Protein AF-A0A9D5VEH2-F1 (afdb_monomer_lite)

Foldseek 3Di:
DPDPDDDPDDPVVVVVCCVVPNDDPLVVVLVVPVVSVVVVVVCVVVVDDDLCVVPVVCCVVVVFDQEAEDAWDFDFLDDDLLVLLCVVVVCCVVVVPDPVVCVVCVVVSCVVVVCPVVNVVSVCVSVVVQCQQCDCVQCVLCNPPDGTGVLSVVVVCLNRHHQQHKYKYKFFLSCFQPQRNLSVLLQCQQFWAEWEKEFCCVCPPPPQPPVRPTIIIITMTGNHGPFGKYKYAFLAHDPVLVVQQVVAPQDDDQAACADPVRHGDSHHHVQSTDIDGLVLLVLQCLQQHDPPRRSSRGHDFRDRGPLVSVLSVLLSPFPAALLVCVLQKDKDLWAAVCCCDPPPQQKHFDWDFDPDQLFAADADLCAFQLANRAWAADNDNPDPPRIDGDQLVPADQADDWIHRMGGRDDPVVNQVSADARPNPRGGLLQAWKWKWAFFADLQDLFGTGIAIDFHSHHYHSRMMIMGGNDLLQVLQLSLLVSALSQSLSLSRNVDRGDDPVSRRSGHGQDPPDPLSLVSSLLSCQSHSSHPSCFVVQLVSDDPCQLVDAQLDDALLDDRNLSVPDDSGDDNSSHDRAQQVNVSSRLLSHLSSCVSSVHDLSSSVSSCSHRNSVNSQFLVAFKAFSNRHTQDTPDPSNCVGHDDPVVCVVCQPDAFDKDKDWDFDQRDPPGTDTDIDIGTDDMDGDDSSVSSVSSNVSVVVVVVVD

Radius of gyration: 31.09 Å; chains: 1; bounding box: 77×80×92 Å

Sequence (705 aa):
MGSLFPESLAEEEAKKLVNDHGFVDVDKLAREVPRLGLVQSLSERHRFLHWELEFADIFTDRGGFDLVLGNPPWIKVEWNEGGVLGDVEPLFVLRGESASKLALLRQETLEKYGLRGGYLAAFEEADGMQNFLNARQNYPLLKGSQSNLYKCFLPQAWMIGRPDGVSGFLHPEGVYDDPKGGGLREEVFYRLRHHFQFQNEFALFVGTNDHGRMRFGLHCYANNPTTVCFSSISNLYTPTTVSACFDHDGRAPVPGIKDDQNKWNVQGHARRIVQVTEKELALFARLYDEEGTPPLRARLPALHSQELMGVLEKFAAQPRRLGDLEGEYFSTVMWDETNAVKKDHTIRRETRFPDTPAEWILSGPHFYVGTPFNKTPRRVCAANGHYDNLDLTQIPDDYLPRTNYVPDVDPAEYLRRTPKVPWNGEPVTGFYRVVSREMLSQSGERTLVPMITPPGTGHVNTCFGSVFQNYQEMLDFVGFALSIPLDFRVKSTGMGHANKSLLGQLPLLSTVSSFRARIHLRALTINCLTTHYADLWSECWNPSFQQDHWAKDDPRLDNGFFTRLTPKWHRDCALRTDYARRQALVEIDVLAAMALGLTLTELQTIYRVQFPVMRQYEADTWYDAQGRIIFTNSKGLADIGFDRKAWNEIKEMASGSVEQTITDDTLPGGPIQRTITYHAPFDKCDREKDYETVWAEFATRRNRS

Structure (mmCIF, N/CA/C/O backbone):
data_AF-A0A9D5VEH2-F1
#
_entry.id   AF-A0A9D5VEH2-F1
#
loop_
_atom_site.group_PDB
_atom_site.id
_atom_site.type_symbol
_atom_site.label_atom_id
_atom_site.label_alt_id
_atom_site.label_comp_id
_atom_site.label_asym_id
_atom_site.label_entity_id
_atom_site.label_seq_id
_atom_site.pdbx_PDB_ins_code
_atom_site.Cartn_x
_atom_site.Cartn_y
_atom_site.Cartn_z
_atom_site.occupancy
_atom_site.B_iso_or_equiv
_atom_site.auth_seq_id
_atom_site.auth_comp_id
_atom_site.auth_asym_id
_atom_site.auth_atom_id
_atom_site.pdbx_PDB_model_num
ATOM 1 N N . MET A 1 1 ? -3.094 -8.396 50.357 1.00 34.50 1 MET A N 1
ATOM 2 C CA . MET A 1 1 ? -4.165 -8.098 49.387 1.00 34.50 1 MET A CA 1
ATOM 3 C C . MET A 1 1 ? -5.466 -8.203 50.150 1.00 34.50 1 MET A C 1
ATOM 5 O O . MET A 1 1 ? -5.818 -9.306 50.540 1.00 34.50 1 MET A O 1
ATOM 9 N N . GLY A 1 2 ? -6.070 -7.061 50.493 1.00 31.31 2 GLY A N 1
ATOM 10 C CA . GLY A 1 2 ? -7.397 -7.033 51.111 1.00 31.31 2 GLY A CA 1
ATOM 11 C C . GLY A 1 2 ? -8.429 -7.563 50.121 1.00 31.31 2 GLY A C 1
ATOM 12 O O . GLY A 1 2 ? -8.246 -7.391 48.914 1.00 31.31 2 GLY A O 1
ATOM 13 N N . SER A 1 3 ? -9.445 -8.264 50.619 1.00 32.28 3 SER A N 1
ATOM 14 C CA . SER A 1 3 ? -10.513 -8.817 49.792 1.00 32.28 3 SER A CA 1
ATOM 15 C C . SER A 1 3 ? -11.167 -7.695 48.981 1.00 32.28 3 SER A C 1
ATOM 17 O O . SER A 1 3 ? -11.672 -6.716 49.520 1.00 32.28 3 SER A O 1
ATOM 19 N N . LEU A 1 4 ? -11.106 -7.823 47.656 1.00 29.78 4 LEU A N 1
ATOM 20 C CA . LEU A 1 4 ? -11.733 -6.916 46.687 1.00 29.78 4 LEU A CA 1
ATOM 21 C C . LEU A 1 4 ? -13.229 -7.221 46.485 1.00 29.78 4 LEU A C 1
ATOM 23 O O . LEU A 1 4 ? -13.849 -6.649 45.595 1.00 29.78 4 LEU A O 1
ATOM 27 N N . PHE A 1 5 ? -13.804 -8.107 47.303 1.00 39.12 5 PHE A N 1
ATOM 28 C CA . PHE A 1 5 ? -15.197 -8.538 47.222 1.00 39.12 5 PHE A CA 1
ATOM 29 C C . PHE A 1 5 ? -15.880 -8.365 48.589 1.00 39.12 5 PHE A C 1
ATOM 31 O O . PHE A 1 5 ? -15.237 -8.660 49.605 1.00 39.12 5 PHE A O 1
ATOM 38 N N . PRO A 1 6 ? -17.132 -7.869 48.636 1.00 44.19 6 PRO A N 1
ATOM 39 C CA . PRO A 1 6 ? -17.902 -7.775 49.874 1.00 44.19 6 PRO A CA 1
ATOM 40 C C . PRO A 1 6 ? -18.184 -9.170 50.448 1.00 44.19 6 PRO A C 1
ATOM 42 O O . PRO A 1 6 ? -18.356 -10.127 49.696 1.00 44.19 6 PRO A O 1
ATOM 45 N N . GLU A 1 7 ? -18.263 -9.282 51.774 1.00 50.53 7 GLU A N 1
ATOM 46 C CA . GLU A 1 7 ? -18.884 -10.438 52.426 1.00 50.53 7 GLU A CA 1
ATOM 47 C C . GLU A 1 7 ? -20.395 -10.366 52.160 1.00 50.53 7 GLU A C 1
ATOM 49 O O . GLU A 1 7 ? -21.081 -9.482 52.674 1.00 50.53 7 GLU A O 1
ATOM 54 N N . SER A 1 8 ? -20.906 -11.247 51.300 1.00 53.09 8 SER A N 1
ATOM 55 C CA . SER A 1 8 ? -22.335 -11.347 50.997 1.00 53.09 8 SER A CA 1
ATOM 56 C C . SER A 1 8 ? -23.116 -11.788 52.245 1.00 53.09 8 SER A C 1
ATOM 58 O O . SER A 1 8 ? -22.827 -12.857 52.779 1.00 53.09 8 SER A O 1
ATOM 60 N N . LEU A 1 9 ? -24.106 -10.978 52.646 1.00 55.03 9 LEU A N 1
ATOM 61 C CA . LEU A 1 9 ? -25.154 -11.177 53.669 1.00 55.03 9 LEU A CA 1
ATOM 62 C C . LEU A 1 9 ? -24.732 -11.674 55.070 1.00 55.03 9 LEU A C 1
ATOM 64 O O . LEU A 1 9 ? -24.118 -12.720 55.265 1.00 55.03 9 LEU A O 1
ATOM 68 N N . ALA A 1 10 ? -25.170 -10.929 56.091 1.00 59.94 10 ALA A N 1
ATOM 69 C CA . ALA A 1 10 ? -24.951 -11.245 57.497 1.00 59.94 10 ALA A CA 1
ATOM 70 C C . ALA A 1 10 ? -25.533 -12.626 57.856 1.00 59.94 10 ALA A C 1
ATOM 72 O O . ALA A 1 10 ? -26.723 -12.887 57.681 1.00 59.94 10 ALA A O 1
ATOM 73 N N . GLU A 1 11 ? -24.688 -13.489 58.417 1.00 59.41 11 GLU A N 1
ATOM 74 C CA . GLU A 1 11 ? -24.933 -14.889 58.804 1.00 59.41 11 GLU A CA 1
ATOM 75 C C . GLU A 1 11 ? -26.259 -15.142 59.569 1.00 59.41 11 GLU A C 1
ATOM 77 O O . GLU A 1 11 ? -26.773 -16.262 59.593 1.00 59.41 11 GLU A O 1
ATOM 82 N N . GLU A 1 12 ? -26.831 -14.113 60.203 1.00 57.59 12 GLU A N 1
ATOM 83 C CA . GLU A 1 12 ? -28.119 -14.171 60.901 1.00 57.59 12 GLU A CA 1
ATOM 84 C C . GLU A 1 12 ? -29.337 -14.328 59.978 1.00 57.59 12 GLU A C 1
ATOM 86 O O . GLU A 1 12 ? -30.257 -15.071 60.327 1.00 57.59 12 GLU A O 1
ATOM 91 N N . GLU A 1 13 ? -29.373 -13.689 58.806 1.00 59.78 13 GLU A N 1
ATOM 92 C CA . GLU A 1 13 ? -30.527 -13.796 57.896 1.00 59.78 13 GLU A CA 1
ATOM 93 C C . GLU A 1 13 ? -30.606 -15.180 57.247 1.00 59.78 13 GLU A C 1
ATOM 95 O O . GLU A 1 13 ? -31.688 -15.768 57.160 1.00 59.78 13 GLU A O 1
ATOM 100 N N . ALA A 1 14 ? -29.450 -15.757 56.906 1.00 60.16 14 ALA A N 1
ATOM 101 C CA . ALA A 1 14 ? -29.349 -17.136 56.437 1.00 60.16 14 ALA A CA 1
ATOM 102 C C . ALA A 1 14 ? -29.850 -18.133 57.500 1.00 60.16 14 ALA A C 1
ATOM 104 O O . ALA A 1 14 ? -30.618 -19.045 57.188 1.00 60.16 14 ALA A O 1
ATOM 105 N N . LYS A 1 15 ? -29.485 -17.930 58.778 1.00 64.56 15 LYS A N 1
ATOM 106 C CA . LYS A 1 15 ? -29.972 -18.752 59.905 1.00 64.56 15 LYS A CA 1
ATOM 107 C C . LYS A 1 15 ? -31.488 -18.646 60.092 1.00 64.56 15 LYS A C 1
ATOM 109 O O . LYS A 1 15 ? -32.130 -19.638 60.432 1.00 64.56 15 LYS A O 1
ATOM 114 N N . LYS A 1 16 ? -32.068 -17.469 59.854 1.00 66.56 16 LYS A N 1
ATOM 115 C CA . LYS A 1 16 ? -33.512 -17.231 59.969 1.00 66.56 16 LYS A CA 1
ATOM 116 C C . LYS A 1 16 ? -34.303 -17.956 58.873 1.00 66.56 16 LYS A C 1
ATOM 118 O O . LYS A 1 16 ? -35.234 -18.688 59.185 1.00 66.56 16 LYS A O 1
ATOM 123 N N . LEU A 1 17 ? -33.854 -17.854 57.620 1.00 62.84 17 LEU A N 1
ATOM 124 C CA . LEU A 1 17 ? -34.421 -18.579 56.473 1.00 62.84 17 LEU A CA 1
ATOM 125 C C . LEU A 1 17 ? -34.408 -20.102 56.671 1.00 62.84 17 LEU A C 1
ATOM 127 O O . LEU A 1 17 ? -35.405 -20.771 56.403 1.00 62.84 17 LEU A O 1
ATOM 131 N N . VAL A 1 18 ? -33.299 -20.645 57.182 1.00 68.56 18 VAL A N 1
ATOM 132 C CA . VAL A 1 18 ? -33.158 -22.079 57.482 1.00 68.56 18 VAL A CA 1
ATOM 133 C C . VAL A 1 18 ? -34.133 -22.530 58.571 1.00 68.56 18 VAL A C 1
ATOM 135 O O . VAL A 1 18 ? -34.738 -23.595 58.444 1.00 68.56 18 VAL A O 1
ATOM 138 N N . ASN A 1 19 ? -34.307 -21.733 59.628 1.00 70.00 19 ASN A N 1
ATOM 139 C CA . ASN A 1 19 ? -35.229 -22.059 60.717 1.00 70.00 19 ASN A CA 1
ATOM 140 C C . ASN A 1 19 ? -36.701 -21.995 60.286 1.00 70.00 19 ASN A C 1
ATOM 142 O O . ASN A 1 19 ? -37.490 -22.837 60.711 1.00 70.00 19 ASN A O 1
ATOM 146 N N . ASP A 1 20 ? -37.061 -21.032 59.437 1.00 70.38 20 ASP A N 1
ATOM 147 C CA . ASP A 1 20 ? -38.449 -20.807 59.024 1.00 70.38 20 ASP A CA 1
ATOM 148 C C . ASP A 1 20 ? -38.896 -21.751 57.888 1.00 70.38 20 ASP A C 1
ATOM 150 O O . ASP A 1 20 ? -40.084 -22.072 57.784 1.00 70.38 20 ASP A O 1
ATOM 154 N N . HIS A 1 21 ? -37.968 -22.235 57.050 1.00 68.31 21 HIS A N 1
ATOM 155 C CA . HIS A 1 21 ? -38.296 -22.993 55.830 1.00 68.31 21 HIS A CA 1
ATOM 156 C C . HIS A 1 21 ? -37.598 -24.360 55.676 1.00 68.31 21 HIS A C 1
ATOM 158 O O . HIS A 1 21 ? -37.990 -25.138 54.803 1.00 68.31 21 HIS A O 1
ATOM 164 N N . GLY A 1 22 ? -36.628 -24.703 56.531 1.00 70.44 22 GLY A N 1
ATOM 165 C CA . GLY A 1 22 ? -35.884 -25.970 56.482 1.00 70.44 22 GLY A CA 1
ATOM 166 C C . GLY A 1 22 ? -34.836 -26.059 55.359 1.00 70.44 22 GLY A C 1
ATOM 167 O O . GLY A 1 22 ? -34.652 -25.130 54.577 1.00 70.44 22 GLY A O 1
ATOM 168 N N . PHE A 1 23 ? -34.132 -27.198 55.275 1.00 66.25 23 PHE A N 1
ATOM 169 C CA . PHE A 1 23 ? -33.183 -27.500 54.191 1.00 66.25 23 PHE A CA 1
ATOM 170 C C . PHE A 1 23 ? -33.832 -28.361 53.104 1.00 66.25 23 PHE A C 1
ATOM 172 O O . PHE A 1 23 ? -34.452 -29.386 53.392 1.00 66.25 23 PHE A O 1
ATOM 179 N N . VAL A 1 24 ? -33.618 -27.987 51.843 1.00 69.94 24 VAL A N 1
ATOM 180 C CA . VAL A 1 24 ? -33.907 -28.847 50.692 1.00 69.94 24 VAL A CA 1
ATOM 181 C C . VAL A 1 24 ? -32.687 -29.736 50.432 1.00 69.94 24 VAL A C 1
ATOM 183 O O . VAL A 1 24 ? -31.601 -29.229 50.165 1.00 69.94 24 VAL A O 1
ATOM 186 N N . ASP A 1 25 ? -32.860 -31.059 50.495 1.00 78.44 25 ASP A N 1
ATOM 187 C CA . ASP A 1 25 ? -31.822 -32.032 50.119 1.00 78.44 25 ASP A CA 1
ATOM 188 C C . ASP A 1 25 ? -31.774 -32.166 48.588 1.00 78.44 25 ASP A C 1
ATOM 190 O O . ASP A 1 25 ? -32.500 -32.957 47.972 1.00 78.44 25 ASP A O 1
ATOM 194 N N . VAL A 1 26 ? -30.948 -31.319 47.972 1.00 79.69 26 VAL A N 1
ATOM 195 C CA . VAL A 1 26 ? -30.791 -31.226 46.514 1.00 79.69 26 VAL A CA 1
ATOM 196 C C . VAL A 1 26 ? -30.224 -32.524 45.930 1.00 79.69 26 VAL A C 1
ATOM 198 O O . VAL A 1 26 ? -30.679 -32.957 44.873 1.00 79.69 26 VAL A O 1
ATOM 201 N N . ASP A 1 27 ? -29.315 -33.202 46.638 1.00 80.19 27 ASP A N 1
ATOM 202 C CA . ASP A 1 27 ? -28.690 -34.451 46.183 1.00 80.19 27 ASP A CA 1
ATOM 203 C C . ASP A 1 27 ? -29.675 -35.623 46.182 1.00 80.19 27 ASP A C 1
ATOM 205 O O . ASP A 1 27 ? -29.643 -36.504 45.315 1.00 80.19 27 ASP A O 1
ATOM 209 N N . LYS A 1 28 ? -30.581 -35.672 47.162 1.00 82.19 28 LYS A N 1
ATOM 210 C CA . LYS A 1 28 ? -31.691 -36.626 47.146 1.00 82.19 28 LYS A CA 1
ATOM 211 C C . LYS A 1 28 ? -32.646 -36.336 45.988 1.00 82.19 28 LYS A C 1
ATOM 213 O O . LYS A 1 28 ? -32.978 -37.257 45.244 1.00 82.19 28 LYS A O 1
ATOM 218 N N . LEU A 1 29 ? -33.032 -35.076 45.785 1.00 81.88 29 LEU A N 1
ATOM 219 C CA . LEU A 1 29 ? -33.907 -34.671 44.678 1.00 81.88 29 LEU A CA 1
ATOM 220 C C . LEU A 1 29 ? -33.303 -34.976 43.302 1.00 81.88 29 LEU A C 1
ATOM 222 O O . LEU A 1 29 ? -34.013 -35.448 42.417 1.00 81.88 29 LEU A O 1
ATOM 226 N N . ALA A 1 30 ? -32.001 -34.761 43.122 1.00 85.94 30 ALA A N 1
ATOM 227 C CA . ALA A 1 30 ? -31.304 -35.072 41.879 1.00 85.94 30 ALA A CA 1
ATOM 228 C C . ALA A 1 30 ? -31.247 -36.582 41.588 1.00 85.94 30 ALA A C 1
ATOM 230 O O . ALA A 1 30 ? -31.365 -36.986 40.430 1.00 85.94 30 ALA A O 1
ATOM 231 N N . ARG A 1 31 ? -31.137 -37.424 42.629 1.00 85.62 31 ARG A N 1
ATOM 232 C CA . ARG A 1 31 ? -31.204 -38.892 42.504 1.00 85.62 31 ARG A CA 1
ATOM 233 C C . ARG A 1 31 ? -32.612 -39.401 42.200 1.00 85.62 31 ARG A C 1
ATOM 235 O O . ARG A 1 31 ? -32.761 -40.346 41.431 1.00 85.62 31 ARG A O 1
ATOM 242 N N . GLU A 1 32 ? -33.631 -38.805 42.813 1.00 88.06 32 GLU A N 1
ATOM 243 C CA . GLU A 1 32 ? -35.024 -39.258 42.697 1.00 88.06 32 GLU A CA 1
ATOM 244 C C . GLU A 1 32 ? -35.734 -38.708 41.449 1.00 88.06 32 GLU A C 1
ATOM 246 O O . GLU A 1 32 ? -36.648 -39.348 40.929 1.00 88.06 32 GLU A O 1
ATOM 251 N N . VAL A 1 33 ? -35.304 -37.553 40.928 1.00 91.12 33 VAL A N 1
ATOM 252 C CA . VAL A 1 33 ? -35.877 -36.917 39.735 1.00 91.12 33 VAL A CA 1
ATOM 253 C C . VAL A 1 33 ? -34.850 -36.940 38.596 1.00 91.12 33 VAL A C 1
ATOM 255 O O . VAL A 1 33 ? -33.957 -36.091 38.566 1.00 91.12 33 VAL A O 1
ATOM 258 N N . PRO A 1 34 ? -34.999 -37.824 37.586 1.00 89.31 34 PRO A N 1
ATOM 259 C CA . PRO A 1 34 ? -34.010 -37.989 36.512 1.00 89.31 34 PRO A CA 1
ATOM 260 C C . PRO A 1 34 ? -33.650 -36.694 35.776 1.00 89.31 34 PRO A C 1
ATOM 262 O O . PRO A 1 34 ? -32.509 -36.493 35.369 1.00 89.31 34 PRO A O 1
ATOM 265 N N . ARG A 1 35 ? -34.618 -35.780 35.627 1.00 90.88 35 ARG A N 1
ATOM 266 C CA . ARG A 1 35 ? -34.390 -34.469 35.009 1.00 90.88 35 ARG A CA 1
ATOM 267 C C . ARG A 1 35 ? -33.472 -33.580 35.853 1.00 90.88 35 ARG A C 1
ATOM 269 O O . ARG A 1 35 ? -32.663 -32.868 35.271 1.00 90.88 35 ARG A O 1
ATOM 276 N N . LEU A 1 36 ? -33.584 -33.612 37.183 1.00 87.44 36 LEU A N 1
ATOM 277 C CA . LEU A 1 36 ? -32.709 -32.843 38.074 1.00 87.44 36 LEU A CA 1
ATOM 278 C C . LEU A 1 36 ? -31.298 -33.430 38.093 1.00 87.44 36 LEU A C 1
ATOM 280 O O . LEU A 1 36 ? -30.346 -32.666 37.987 1.00 87.44 36 LEU A O 1
ATOM 284 N N . GLY A 1 37 ? -31.161 -34.760 38.108 1.00 89.50 37 GLY A N 1
ATOM 285 C CA . GLY A 1 37 ? -29.861 -35.415 37.933 1.00 89.50 37 GLY A CA 1
ATOM 286 C C . GLY A 1 37 ? -29.189 -35.051 36.602 1.00 89.50 37 GLY A C 1
ATOM 287 O O . GLY A 1 37 ? -28.003 -34.727 36.571 1.00 89.50 37 GLY A O 1
ATOM 288 N N . LEU A 1 38 ? -29.953 -35.003 35.502 1.00 91.25 38 LEU A N 1
ATOM 289 C CA . LEU A 1 38 ? -29.442 -34.524 34.213 1.00 91.25 38 LEU A CA 1
ATOM 290 C C . LEU A 1 38 ? -29.005 -33.052 34.285 1.00 91.25 38 LEU A C 1
ATOM 292 O O . LEU A 1 38 ? -27.904 -32.731 33.846 1.00 91.25 38 LEU A O 1
ATOM 296 N N . VAL A 1 39 ? -29.832 -32.167 34.853 1.00 88.81 39 VAL A N 1
ATOM 297 C CA . VAL A 1 39 ? -29.488 -30.744 35.030 1.00 88.81 39 VAL A CA 1
ATOM 298 C C . VAL A 1 39 ? -28.219 -30.585 35.868 1.00 88.81 39 VAL A C 1
ATOM 300 O O . VAL A 1 39 ? -27.352 -29.818 35.467 1.00 88.81 39 VAL A O 1
ATOM 303 N N . GLN A 1 40 ? -28.061 -31.334 36.963 1.00 86.88 40 GLN A N 1
ATOM 304 C CA . GLN A 1 40 ? -26.846 -31.316 37.783 1.00 86.88 40 GLN A CA 1
ATOM 305 C C . GLN A 1 40 ? -25.619 -31.720 36.958 1.00 86.88 40 GLN A C 1
ATOM 307 O O . GLN A 1 40 ? -24.647 -30.970 36.911 1.00 86.88 40 GLN A O 1
ATOM 312 N N . SER A 1 41 ? -25.697 -32.830 36.214 1.00 90.00 41 SER A N 1
ATOM 313 C CA . SER A 1 41 ? -24.586 -33.289 35.367 1.00 90.00 41 SER A CA 1
ATOM 314 C C . SER A 1 41 ? -24.199 -32.278 34.277 1.00 90.00 41 SER A C 1
ATOM 316 O O . SER A 1 41 ? -23.017 -32.069 34.003 1.00 90.00 41 SER A O 1
ATOM 318 N N . LEU A 1 42 ? -25.185 -31.607 33.668 1.00 89.44 42 LEU A N 1
ATOM 319 C CA . LEU A 1 42 ? -24.949 -30.574 32.660 1.00 89.44 42 LEU A CA 1
ATOM 320 C C . LEU A 1 42 ? -24.367 -29.303 33.287 1.00 89.44 42 LEU A C 1
ATOM 322 O O . LEU A 1 42 ? -23.459 -28.712 32.707 1.00 89.44 42 LEU A O 1
ATOM 326 N N . SER A 1 43 ? -24.843 -28.903 34.467 1.00 86.69 43 SER A N 1
ATOM 327 C CA . SER A 1 43 ? -24.310 -27.760 35.214 1.00 86.69 43 SER A CA 1
ATOM 328 C C . SER A 1 43 ? -22.864 -27.983 35.647 1.00 86.69 43 SER A C 1
ATOM 330 O O . SER A 1 43 ? -22.050 -27.076 35.509 1.00 86.69 43 SER A O 1
ATOM 332 N N . GLU A 1 44 ? -22.503 -29.188 36.093 1.00 87.69 44 GLU A N 1
ATOM 333 C CA . GLU A 1 44 ? -21.118 -29.538 36.437 1.00 87.69 44 GLU A CA 1
ATOM 334 C C . GLU A 1 44 ? -20.202 -29.552 35.207 1.00 87.69 44 GLU A C 1
ATOM 336 O O . GLU A 1 44 ? -19.063 -29.074 35.272 1.00 87.69 44 GLU A O 1
ATOM 341 N N . ARG A 1 45 ? -20.706 -30.057 34.071 1.00 85.56 45 ARG A N 1
ATOM 342 C CA . ARG A 1 45 ? -19.964 -30.109 32.805 1.00 85.56 45 ARG A CA 1
ATOM 343 C C . ARG A 1 45 ? -19.739 -28.724 32.199 1.00 85.56 45 ARG A C 1
ATOM 345 O O . ARG A 1 45 ? -18.616 -28.411 31.818 1.00 85.56 45 ARG A O 1
ATOM 352 N N . HIS A 1 46 ? -20.795 -27.922 32.067 1.00 84.06 46 HIS A N 1
ATOM 353 C CA . HIS A 1 46 ? -20.764 -26.653 31.328 1.00 84.06 46 HIS A CA 1
ATOM 354 C C . HIS A 1 46 ? -20.541 -25.424 32.211 1.00 84.06 46 HIS A C 1
ATOM 356 O O . HIS A 1 46 ? -20.178 -24.374 31.686 1.00 84.06 46 HIS A O 1
ATOM 362 N N . ARG A 1 47 ? -20.725 -25.548 33.532 1.00 86.38 47 ARG A N 1
ATOM 363 C CA . ARG A 1 47 ? -20.485 -24.491 34.529 1.00 86.38 47 ARG A CA 1
ATOM 364 C C . ARG A 1 47 ? -21.183 -23.176 34.178 1.00 86.38 47 ARG A C 1
ATOM 366 O O . ARG A 1 47 ? -20.547 -22.129 34.076 1.00 86.38 47 ARG A O 1
ATOM 373 N N . PHE A 1 48 ? -22.498 -23.243 33.966 1.00 84.56 48 PHE A N 1
ATOM 374 C CA . PHE A 1 48 ? -23.314 -22.065 33.673 1.00 84.56 48 PHE A CA 1
ATOM 375 C C . PHE A 1 48 ? -23.186 -21.025 34.796 1.00 84.56 48 PHE A C 1
ATOM 377 O O . PHE A 1 48 ? -23.388 -21.354 35.962 1.00 84.56 48 PHE A O 1
ATOM 384 N N . LEU A 1 49 ? -22.894 -19.773 34.440 1.00 85.81 49 LEU A N 1
ATOM 385 C CA . LEU A 1 49 ? -22.767 -18.664 35.385 1.00 85.81 49 LEU A CA 1
ATOM 386 C C . LEU A 1 49 ? -23.925 -17.681 35.191 1.00 85.81 49 LEU A C 1
ATOM 388 O O . LEU A 1 49 ? -24.079 -17.110 34.112 1.00 85.81 49 LEU A O 1
ATOM 392 N N . HIS A 1 50 ? -24.712 -17.465 36.245 1.00 88.12 50 HIS A N 1
ATOM 393 C CA . HIS A 1 50 ? -25.800 -16.487 36.268 1.00 88.12 50 HIS A CA 1
ATOM 394 C C . HIS A 1 50 ? -25.427 -15.346 37.212 1.00 88.12 50 HIS A C 1
ATOM 396 O O . HIS A 1 50 ? -25.534 -15.482 38.427 1.00 88.12 50 HIS A O 1
ATOM 402 N N . TRP A 1 51 ? -24.987 -14.222 36.645 1.00 91.12 51 TRP A N 1
ATOM 403 C CA . TRP A 1 51 ? -24.447 -13.091 37.405 1.00 91.12 51 TRP A CA 1
ATOM 404 C C . TRP A 1 51 ? -25.400 -12.549 38.473 1.00 91.12 51 TRP A C 1
ATOM 406 O O . TRP A 1 51 ? -24.979 -12.340 39.604 1.00 91.12 51 TRP A O 1
ATOM 416 N N . GLU A 1 52 ? -26.678 -12.372 38.138 1.00 89.00 52 GLU A N 1
ATOM 417 C CA . GLU A 1 52 ? -27.685 -11.843 39.067 1.00 89.00 52 GLU A CA 1
ATOM 418 C C . GLU A 1 52 ? -28.020 -12.810 40.211 1.00 89.00 52 GLU A C 1
ATOM 420 O O . GLU A 1 52 ? -28.472 -12.368 41.259 1.00 89.00 52 GLU A O 1
ATOM 425 N N . LEU A 1 53 ? -27.807 -14.120 40.028 1.00 89.94 53 LEU A N 1
ATOM 426 C CA . LEU A 1 53 ? -28.026 -15.111 41.088 1.00 89.94 53 LEU A CA 1
ATOM 427 C C . LEU A 1 53 ? -26.802 -15.240 41.994 1.00 89.94 53 LEU A C 1
ATOM 429 O O . LEU A 1 53 ? -26.954 -15.334 43.207 1.00 89.94 53 LEU A O 1
ATOM 433 N N . GLU A 1 54 ? -25.605 -15.229 41.408 1.00 89.62 54 GLU A N 1
ATOM 434 C CA . GLU A 1 54 ? -24.346 -15.332 42.151 1.00 89.62 54 GLU A CA 1
ATOM 435 C C . GLU A 1 54 ? -24.071 -14.070 42.986 1.00 89.62 54 GLU A C 1
ATOM 437 O O . GLU A 1 54 ? -23.546 -14.158 44.090 1.00 89.62 54 GLU A O 1
ATOM 442 N N . PHE A 1 55 ? -24.457 -12.895 42.473 1.00 92.06 55 PHE A N 1
ATOM 443 C CA . PHE A 1 55 ? -24.191 -11.587 43.084 1.00 92.06 55 PHE A CA 1
ATOM 444 C C . PHE A 1 55 ? -25.479 -10.793 43.338 1.00 92.06 55 PHE A C 1
ATOM 446 O O . PHE A 1 55 ? -25.559 -9.597 43.046 1.00 92.06 55 PHE A O 1
ATOM 453 N N . ALA A 1 56 ? -26.520 -11.466 43.831 1.00 90.81 56 ALA A N 1
ATOM 454 C CA . ALA A 1 56 ? -27.857 -10.888 43.978 1.00 90.81 56 ALA A CA 1
ATOM 455 C C . ALA A 1 56 ? -27.885 -9.584 44.798 1.00 90.81 56 ALA A C 1
ATOM 457 O O . ALA A 1 56 ? -28.634 -8.664 44.465 1.00 90.81 56 ALA A O 1
ATOM 458 N N . ASP A 1 57 ? -27.044 -9.478 45.827 1.00 88.25 57 ASP A N 1
ATOM 459 C CA . ASP A 1 57 ? -26.859 -8.282 46.652 1.00 88.25 57 ASP A CA 1
ATOM 460 C C . ASP A 1 57 ? -26.280 -7.108 45.846 1.00 88.25 57 ASP A C 1
ATOM 462 O O . ASP A 1 57 ? -26.813 -6.003 45.888 1.00 88.25 57 ASP A O 1
ATOM 466 N N . ILE A 1 58 ? -25.254 -7.345 45.024 1.00 91.88 58 ILE A N 1
ATOM 467 C CA . ILE A 1 58 ? -24.650 -6.314 44.164 1.00 91.88 58 ILE A CA 1
ATOM 468 C C . ILE A 1 58 ? -25.671 -5.774 43.157 1.00 91.88 58 ILE A C 1
ATOM 470 O O . ILE A 1 58 ? -25.768 -4.560 42.954 1.00 91.88 58 ILE A O 1
ATOM 474 N N . PHE A 1 59 ? -26.445 -6.654 42.523 1.00 92.06 59 PHE A N 1
ATOM 475 C CA . PHE A 1 59 ? -27.459 -6.232 41.555 1.00 92.06 59 PHE A CA 1
ATOM 476 C C . PHE A 1 59 ? -28.629 -5.507 42.226 1.00 92.06 59 PHE A C 1
ATOM 478 O O . PHE A 1 59 ? -29.092 -4.499 41.695 1.00 92.06 59 PHE A O 1
ATOM 485 N N . THR A 1 60 ? -29.061 -5.959 43.405 1.00 90.75 60 THR A N 1
ATOM 486 C CA . THR A 1 60 ? -30.166 -5.334 44.147 1.00 90.75 60 THR A CA 1
ATOM 487 C C . THR A 1 60 ? -29.771 -3.971 44.718 1.00 90.75 60 THR A C 1
ATOM 489 O O . THR A 1 60 ? -30.488 -2.991 44.517 1.00 90.75 60 THR A O 1
ATOM 492 N N . ASP A 1 61 ? -28.615 -3.881 45.380 1.00 91.25 61 ASP A N 1
ATOM 493 C CA . ASP A 1 61 ? -28.223 -2.693 46.146 1.00 91.25 61 ASP A CA 1
ATOM 494 C C . ASP A 1 61 ? -27.468 -1.657 45.306 1.00 91.25 61 ASP A C 1
ATOM 496 O O . ASP A 1 61 ? -27.534 -0.457 45.583 1.00 91.25 61 ASP A O 1
ATOM 500 N N . ARG A 1 62 ? -26.715 -2.101 44.289 1.00 89.81 62 ARG A N 1
ATOM 501 C CA . ARG A 1 62 ? -25.850 -1.230 43.467 1.00 89.81 62 ARG A CA 1
ATOM 502 C C . ARG A 1 62 ? -26.235 -1.176 41.993 1.00 89.81 62 ARG A C 1
ATOM 504 O O . ARG A 1 62 ? -25.672 -0.364 41.260 1.00 89.81 62 ARG A O 1
ATOM 511 N N . GLY A 1 63 ? -27.182 -2.004 41.552 1.00 90.50 63 GLY A N 1
ATOM 512 C CA . GLY A 1 63 ? -27.604 -2.068 40.151 1.00 90.50 63 GLY A CA 1
ATOM 513 C C . GLY A 1 63 ? -26.561 -2.682 39.212 1.00 90.50 63 GLY A C 1
ATOM 514 O O . GLY A 1 63 ? -26.649 -2.462 38.006 1.00 90.50 63 GLY A O 1
ATOM 515 N N . GLY A 1 64 ? -25.566 -3.399 39.749 1.00 94.88 64 GLY A N 1
ATOM 516 C CA . GLY A 1 64 ? -24.485 -4.037 38.992 1.00 94.88 64 GLY A CA 1
ATOM 517 C C . GLY A 1 64 ? -23.080 -3.631 39.451 1.00 94.88 64 GLY A C 1
ATOM 518 O O . GLY A 1 64 ? -22.894 -2.921 40.440 1.00 94.88 64 GLY A O 1
ATOM 519 N N . PHE A 1 65 ? -22.065 -4.095 38.723 1.00 95.75 65 PHE A N 1
ATOM 520 C CA . PHE A 1 65 ? -20.656 -3.872 39.062 1.00 95.75 65 PHE A CA 1
ATOM 521 C C . PHE A 1 65 ? -20.180 -2.453 38.725 1.00 95.75 65 PHE A C 1
ATOM 523 O O . PHE A 1 65 ? -20.433 -1.952 37.628 1.00 95.75 65 PHE A O 1
ATOM 530 N N . ASP A 1 66 ? -19.413 -1.840 39.636 1.00 95.12 66 ASP A N 1
ATOM 531 C CA . ASP A 1 66 ? -18.755 -0.541 39.423 1.00 95.12 66 ASP A CA 1
ATOM 532 C C . ASP A 1 66 ? -17.638 -0.623 38.357 1.00 95.12 66 ASP A C 1
ATOM 534 O O . ASP A 1 66 ? -17.442 0.305 37.568 1.00 95.12 66 ASP A O 1
ATOM 538 N N . LEU A 1 67 ? -16.902 -1.742 38.324 1.00 95.81 67 LEU A N 1
ATOM 539 C CA . LEU A 1 67 ? -15.742 -1.950 37.459 1.00 95.81 67 LEU A CA 1
ATOM 540 C C . LEU A 1 67 ? -15.667 -3.398 36.956 1.00 95.81 67 LEU A C 1
ATOM 542 O O . LEU A 1 67 ? -15.632 -4.331 37.754 1.00 95.81 67 LEU A O 1
ATOM 546 N N . VAL A 1 68 ? -15.550 -3.578 35.638 1.00 95.94 68 VAL A N 1
ATOM 547 C CA . VAL A 1 68 ? -15.314 -4.885 35.001 1.00 95.94 68 VAL A CA 1
ATOM 548 C C . VAL A 1 68 ? -14.001 -4.840 34.225 1.00 95.94 68 VAL A C 1
ATOM 550 O O . VAL A 1 68 ? -13.883 -4.107 33.249 1.00 95.94 68 VAL A O 1
ATOM 553 N N . LEU A 1 69 ? -13.002 -5.622 34.630 1.00 96.75 69 LEU A N 1
ATOM 554 C CA . LEU A 1 69 ? -11.707 -5.696 33.945 1.00 96.75 69 LEU A CA 1
ATOM 555 C C . LEU A 1 69 ? -11.463 -7.099 33.399 1.00 96.75 69 LEU A C 1
ATOM 557 O O . LEU A 1 69 ? -11.784 -8.084 34.061 1.00 96.75 69 LEU A O 1
ATOM 561 N N . GLY A 1 70 ? -10.832 -7.213 32.231 1.00 94.31 70 GLY A N 1
ATOM 562 C CA . GLY A 1 70 ? -10.435 -8.528 31.737 1.00 94.31 70 GLY A CA 1
ATOM 563 C C . GLY A 1 70 ? -9.567 -8.539 30.485 1.00 94.31 70 GLY A C 1
ATOM 564 O O . GLY A 1 70 ? -9.428 -7.552 29.767 1.00 94.31 70 GLY A O 1
ATOM 565 N N . ASN A 1 71 ? -9.024 -9.720 30.201 1.00 92.25 71 ASN A N 1
ATOM 566 C CA . ASN A 1 71 ? -8.452 -10.093 28.910 1.00 92.25 71 ASN A CA 1
ATOM 567 C C . ASN A 1 71 ? -9.324 -11.217 28.326 1.00 92.25 71 ASN A C 1
ATOM 569 O O . ASN A 1 71 ? -9.053 -12.389 28.601 1.00 92.25 71 ASN A O 1
ATOM 573 N N . PRO A 1 72 ? -10.427 -10.887 27.628 1.00 92.06 72 PRO A N 1
ATOM 574 C CA . PRO A 1 72 ? -11.315 -11.895 27.067 1.00 92.06 72 PRO A CA 1
ATOM 575 C C . PRO A 1 72 ? -10.569 -12.830 26.103 1.00 92.06 72 PRO A C 1
ATOM 577 O O . PRO A 1 72 ? -9.628 -12.393 25.444 1.00 92.06 72 PRO A O 1
ATOM 580 N N . PRO A 1 73 ? -10.986 -14.097 25.954 1.00 88.88 73 PRO A N 1
ATOM 581 C CA . PRO A 1 73 ? -10.291 -15.061 25.105 1.00 88.88 73 PRO A CA 1
ATOM 582 C C . PRO A 1 73 ? -10.293 -14.658 23.621 1.00 88.88 73 PRO A C 1
ATOM 584 O O . PRO A 1 73 ? -11.328 -14.328 23.034 1.00 88.88 73 PRO A O 1
ATOM 587 N N . TRP A 1 74 ? -9.121 -14.748 22.985 1.00 86.94 74 TRP A N 1
ATOM 588 C CA . TRP A 1 74 ? -8.890 -14.412 21.570 1.00 86.94 74 TRP A CA 1
ATOM 589 C C . TRP A 1 74 ? -9.127 -15.615 20.651 1.00 86.94 74 TRP A C 1
ATOM 591 O O . TRP A 1 74 ? -8.330 -15.909 19.765 1.00 86.94 74 TRP A O 1
ATOM 601 N N . ILE A 1 75 ? -10.206 -16.352 20.910 1.00 83.81 75 ILE A N 1
ATOM 602 C CA . ILE A 1 75 ? -10.497 -17.620 20.243 1.00 83.81 75 ILE A CA 1
ATOM 603 C C . ILE A 1 75 ? -11.690 -17.436 19.320 1.00 83.81 75 ILE A C 1
ATOM 605 O O . ILE A 1 75 ? -12.735 -16.913 19.727 1.00 83.81 75 ILE A O 1
ATOM 609 N N . LYS A 1 76 ? -11.521 -17.905 18.085 1.00 83.38 76 LYS A N 1
ATOM 610 C CA . LYS A 1 76 ? -12.612 -18.087 17.145 1.00 83.38 76 LYS A CA 1
ATOM 611 C C . LYS A 1 76 ? -13.228 -19.472 17.358 1.00 83.38 76 LYS A C 1
ATOM 613 O O . LYS A 1 76 ? -12.535 -20.472 17.220 1.00 83.38 76 LYS A O 1
ATOM 618 N N . VAL A 1 77 ? -14.508 -19.533 17.712 1.00 84.06 77 VAL A N 1
ATOM 619 C CA . VAL A 1 77 ? -15.259 -20.785 17.845 1.00 84.06 77 VAL A CA 1
ATOM 620 C C . VAL A 1 77 ? -15.660 -21.265 16.454 1.00 84.06 77 VAL A C 1
ATOM 622 O O . VAL A 1 77 ? -16.572 -20.720 15.822 1.00 84.06 77 VAL A O 1
ATOM 625 N N . GLU A 1 78 ? -14.954 -22.281 15.974 1.00 83.94 78 GLU A N 1
ATOM 626 C CA . GLU A 1 78 ? -15.247 -22.973 14.725 1.00 83.94 78 GLU A CA 1
ATOM 627 C C . GLU A 1 78 ? -14.832 -24.443 14.799 1.00 83.94 78 GLU A C 1
ATOM 629 O O . GLU A 1 78 ? -13.972 -24.830 15.592 1.00 83.94 78 GLU A O 1
ATOM 634 N N . TRP A 1 79 ? -15.457 -25.267 13.960 1.00 87.00 79 TRP A N 1
ATOM 635 C CA . TRP A 1 79 ? -15.087 -26.667 13.825 1.00 87.00 79 TRP A CA 1
ATOM 636 C C . TRP A 1 79 ? -13.691 -26.800 13.204 1.00 87.00 79 TRP A C 1
ATOM 638 O O . TRP A 1 79 ? -13.471 -26.393 12.062 1.00 87.00 79 TRP A O 1
ATOM 648 N N . ASN A 1 80 ? -12.760 -27.405 13.946 1.00 84.56 80 ASN A N 1
ATOM 649 C CA . ASN A 1 80 ? -11.404 -27.688 13.486 1.00 84.56 80 ASN A CA 1
ATOM 650 C C . ASN A 1 80 ? -11.141 -29.199 13.460 1.00 84.56 80 ASN A C 1
ATOM 652 O O . ASN A 1 80 ? -10.566 -29.773 14.386 1.00 84.56 80 ASN A O 1
ATOM 656 N N . GLU A 1 81 ? -11.527 -29.830 12.354 1.00 86.44 81 GLU A N 1
ATOM 657 C CA . GLU A 1 81 ? -11.285 -31.255 12.109 1.00 86.44 81 GLU A CA 1
ATOM 658 C C . GLU A 1 81 ? -9.803 -31.644 12.232 1.00 86.44 81 GLU A C 1
ATOM 660 O O . GLU A 1 81 ? -9.482 -32.692 12.793 1.00 86.44 81 GLU A O 1
ATOM 665 N N . GLY A 1 82 ? -8.895 -30.805 11.721 1.00 84.06 82 GLY A N 1
ATOM 666 C CA . GLY A 1 82 ? -7.460 -31.083 11.744 1.00 84.06 82 GLY A CA 1
ATOM 667 C C . GLY A 1 82 ? -6.890 -31.153 13.160 1.00 84.06 82 GLY A C 1
ATOM 668 O O . GLY A 1 82 ? -5.991 -31.951 13.399 1.00 84.06 82 GLY A O 1
ATOM 669 N N . GLY A 1 83 ? -7.438 -30.376 14.100 1.00 83.75 83 GLY A N 1
ATOM 670 C CA . GLY A 1 83 ? -7.069 -30.446 15.517 1.00 83.75 83 GLY A CA 1
ATOM 671 C C . GLY A 1 83 ? -7.459 -31.784 16.144 1.00 83.75 83 GLY A C 1
ATOM 672 O O . GLY A 1 83 ? -6.609 -32.472 16.696 1.00 83.75 83 GLY A O 1
ATOM 673 N N . VAL A 1 84 ? -8.714 -32.204 15.960 1.00 86.56 84 VAL A N 1
ATOM 674 C CA . VAL A 1 84 ? -9.237 -33.457 16.535 1.00 86.56 84 VAL A CA 1
ATOM 675 C C . VAL A 1 84 ? -8.514 -34.686 15.981 1.00 86.56 84 VAL A C 1
ATOM 677 O O . VAL A 1 84 ? -8.165 -35.598 16.726 1.00 86.56 84 VAL A O 1
ATOM 680 N N . LEU A 1 85 ? -8.274 -34.731 14.667 1.00 88.25 85 LEU A N 1
ATOM 681 C CA . LEU A 1 85 ? -7.513 -35.829 14.061 1.00 88.25 85 LEU A CA 1
ATOM 682 C C . LEU A 1 85 ? -6.014 -35.735 14.393 1.00 88.25 85 LEU A C 1
ATOM 684 O O . LEU A 1 85 ? -5.341 -36.758 14.501 1.00 88.25 85 LEU A O 1
ATOM 688 N N . GLY A 1 86 ? -5.497 -34.520 14.571 1.00 87.62 86 GLY A N 1
ATOM 689 C CA . GLY A 1 86 ? -4.106 -34.245 14.915 1.00 87.62 86 GLY A CA 1
ATOM 690 C C . GLY A 1 86 ? -3.690 -34.745 16.297 1.00 87.62 86 GLY A C 1
ATOM 691 O O . GLY A 1 86 ? -2.531 -35.115 16.467 1.00 87.62 86 GLY A O 1
ATOM 692 N N . ASP A 1 87 ? -4.626 -34.826 17.247 1.00 87.12 87 ASP A N 1
ATOM 693 C CA . ASP A 1 87 ? -4.370 -35.360 18.593 1.00 87.12 87 ASP A CA 1
ATOM 694 C C . ASP A 1 87 ? -3.912 -36.827 18.569 1.00 87.12 87 ASP A C 1
ATOM 696 O O . ASP A 1 87 ? -3.135 -37.252 19.425 1.00 87.12 87 ASP A O 1
ATOM 700 N N . VAL A 1 88 ? -4.358 -37.601 17.571 1.00 88.00 88 VAL A N 1
ATOM 701 C CA . VAL A 1 88 ? -3.935 -39.000 17.381 1.00 88.00 88 VAL A CA 1
ATOM 702 C C . VAL A 1 88 ? -2.954 -39.204 16.235 1.00 88.00 88 VAL A C 1
ATOM 704 O O . VAL A 1 88 ? -2.208 -40.181 16.240 1.00 88.00 88 VAL A O 1
ATOM 707 N N . GLU A 1 89 ? -2.938 -38.300 15.254 1.00 89.00 89 GLU A N 1
ATOM 708 C CA . GLU A 1 89 ? -2.034 -38.345 14.108 1.00 89.00 89 GLU A CA 1
ATOM 709 C C . GLU A 1 89 ? -1.316 -36.992 13.954 1.00 89.00 89 GLU A C 1
ATOM 711 O O . GLU A 1 89 ? -1.663 -36.180 13.087 1.00 89.00 89 GLU A O 1
ATOM 716 N N . PRO A 1 90 ? -0.274 -36.734 14.774 1.00 88.00 90 PRO A N 1
ATOM 717 C CA . PRO A 1 90 ? 0.398 -35.433 14.829 1.00 88.00 90 PRO A CA 1
ATOM 718 C C . PRO A 1 90 ? 0.985 -34.978 13.489 1.00 88.00 90 PRO A C 1
ATOM 720 O O . PRO A 1 90 ? 1.164 -33.781 13.252 1.00 88.00 90 PRO A O 1
ATOM 723 N N . LEU A 1 91 ? 1.273 -35.920 12.582 1.00 86.00 91 LEU A N 1
ATOM 724 C CA . LEU A 1 91 ? 1.780 -35.624 11.243 1.00 86.00 91 LEU A CA 1
ATOM 725 C C . LEU A 1 91 ? 0.826 -34.754 10.420 1.00 86.00 91 LEU A C 1
ATOM 727 O O . LEU A 1 91 ? 1.305 -33.996 9.578 1.00 86.00 91 LEU A O 1
ATOM 731 N N . PHE A 1 92 ? -0.483 -34.820 10.666 1.00 85.75 92 PHE A N 1
ATOM 732 C CA . PHE A 1 92 ? -1.465 -33.969 9.991 1.00 85.75 92 PHE A CA 1
ATOM 733 C C . PHE A 1 92 ? -1.226 -32.488 10.280 1.00 85.75 92 PHE A C 1
ATOM 735 O O . PHE A 1 92 ? -1.222 -31.668 9.359 1.00 85.75 92 PHE A O 1
ATOM 742 N N . VAL A 1 93 ? -0.940 -32.166 11.541 1.00 82.69 93 VAL A N 1
ATOM 743 C CA . VAL A 1 93 ? -0.650 -30.801 11.990 1.00 82.69 93 VAL A CA 1
ATOM 744 C C . VAL A 1 93 ? 0.771 -30.399 11.594 1.00 82.69 93 VAL A C 1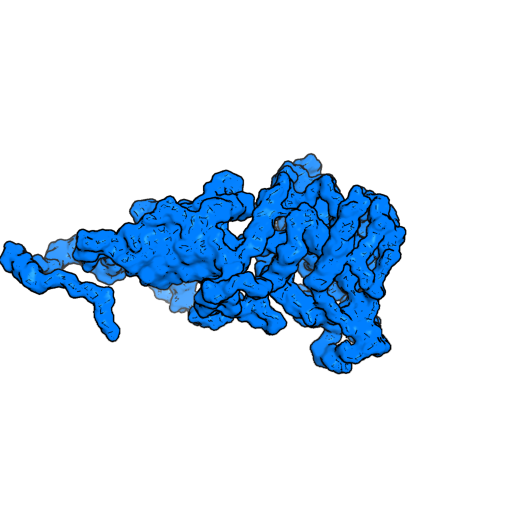
ATOM 746 O O . VAL A 1 93 ? 0.968 -29.330 11.023 1.00 82.69 93 VAL A O 1
ATOM 749 N N . LEU A 1 94 ? 1.761 -31.274 11.812 1.00 82.12 94 LEU A N 1
ATOM 750 C CA . LEU A 1 94 ? 3.172 -30.982 11.522 1.00 82.12 94 LEU A CA 1
ATOM 751 C C . LEU A 1 94 ? 3.457 -30.760 10.031 1.00 82.12 94 LEU A C 1
ATOM 753 O O . LEU A 1 94 ? 4.341 -29.979 9.686 1.00 82.12 94 LEU A O 1
ATOM 757 N N . ARG A 1 95 ? 2.730 -31.445 9.140 1.00 83.06 95 ARG A N 1
ATOM 758 C CA . ARG A 1 95 ? 2.855 -31.261 7.685 1.00 83.06 95 ARG A CA 1
ATOM 759 C C . ARG A 1 95 ? 1.928 -30.183 7.130 1.00 83.06 95 ARG A C 1
ATOM 761 O O . ARG A 1 95 ? 2.035 -29.875 5.946 1.00 83.06 95 ARG A O 1
ATOM 768 N N . GLY A 1 96 ? 1.028 -29.635 7.949 1.00 76.50 96 GLY A N 1
ATOM 769 C CA . GLY A 1 96 ? 0.007 -28.694 7.495 1.00 76.50 96 GLY A CA 1
ATOM 770 C C . GLY A 1 96 ? -0.865 -29.290 6.389 1.00 76.50 96 GLY A C 1
ATOM 771 O O . GLY A 1 96 ? -1.078 -28.650 5.359 1.00 76.50 96 GLY A O 1
ATOM 772 N N . GLU A 1 97 ? -1.303 -30.542 6.557 1.00 80.88 97 GLU A N 1
ATOM 773 C CA . GLU A 1 97 ? -2.094 -31.229 5.535 1.00 80.88 97 GLU A CA 1
ATOM 774 C C . GLU A 1 97 ? -3.383 -30.446 5.242 1.00 80.88 97 GLU A C 1
ATOM 776 O O . GLU A 1 97 ? -4.130 -30.065 6.141 1.00 80.88 97 GLU A O 1
ATOM 781 N N . SER A 1 98 ? -3.653 -30.191 3.959 1.00 78.00 98 SER A N 1
ATOM 782 C CA . SER A 1 98 ? -4.833 -29.422 3.544 1.00 78.00 98 SER A CA 1
ATOM 783 C C . SER A 1 98 ? -6.142 -30.117 3.937 1.00 78.00 98 SER A C 1
ATOM 785 O O . SER A 1 98 ? -6.213 -31.347 3.940 1.00 78.00 98 SER A O 1
ATOM 787 N N . ALA A 1 99 ? -7.211 -29.340 4.138 1.00 76.69 99 ALA A N 1
ATOM 788 C CA . ALA A 1 99 ? -8.539 -29.860 4.477 1.00 76.69 99 ALA A CA 1
ATOM 789 C C . ALA A 1 99 ? -9.054 -30.933 3.494 1.00 76.69 99 ALA A C 1
ATOM 791 O O . ALA A 1 99 ? -9.671 -31.908 3.910 1.00 76.69 99 ALA A O 1
ATOM 792 N N . SER A 1 100 ? -8.761 -30.807 2.195 1.00 77.44 100 SER A N 1
ATOM 793 C CA . SER A 1 100 ? -9.145 -31.808 1.189 1.00 77.44 100 SER A CA 1
ATOM 794 C C . SER A 1 100 ? -8.422 -33.143 1.379 1.00 77.44 100 SER A C 1
ATOM 796 O O . SER A 1 100 ? -9.029 -34.199 1.222 1.00 77.44 100 SER A O 1
ATOM 798 N N . LYS A 1 101 ? -7.140 -33.113 1.754 1.00 80.56 101 LYS A N 1
ATOM 799 C CA . LYS A 1 101 ? -6.362 -34.321 2.046 1.00 80.56 101 LYS A CA 1
ATOM 800 C C . LYS A 1 101 ? -6.754 -34.938 3.387 1.00 80.56 101 LYS A C 1
ATOM 802 O O . LYS A 1 101 ? -6.874 -36.156 3.465 1.00 80.56 101 LYS A O 1
ATOM 807 N N . LEU A 1 102 ? -7.044 -34.119 4.400 1.00 83.62 102 LEU A N 1
ATOM 808 C CA . LEU A 1 102 ? -7.625 -34.594 5.659 1.00 83.62 102 LEU A CA 1
ATOM 809 C C . LEU A 1 102 ? -8.964 -35.298 5.426 1.00 83.62 102 LEU A C 1
ATOM 811 O O . LEU A 1 102 ? -9.173 -36.382 5.958 1.00 83.62 102 LEU A O 1
ATOM 815 N N . ALA A 1 103 ? -9.827 -34.756 4.563 1.00 82.44 103 ALA A N 1
ATOM 816 C CA . ALA A 1 103 ? -11.104 -35.382 4.230 1.00 82.44 103 ALA A CA 1
ATOM 817 C C . ALA A 1 103 ? -10.948 -36.779 3.601 1.00 82.44 103 ALA A C 1
ATOM 819 O O . ALA A 1 103 ? -11.761 -37.658 3.880 1.00 82.44 103 ALA A O 1
ATOM 820 N N . LEU A 1 104 ? -9.897 -37.002 2.799 1.00 84.50 104 LEU A N 1
ATOM 821 C CA . LEU A 1 104 ? -9.578 -38.318 2.230 1.00 84.50 104 LEU A CA 1
ATOM 822 C C . LEU A 1 104 ? -9.076 -39.308 3.294 1.00 84.50 104 LEU A C 1
ATOM 824 O O . LEU A 1 104 ? -9.427 -40.482 3.250 1.00 84.50 104 LEU A O 1
ATOM 828 N N . LEU A 1 105 ? -8.272 -38.833 4.250 1.00 85.50 105 LEU A N 1
ATOM 829 C CA . LEU A 1 105 ? -7.646 -39.656 5.297 1.00 85.50 105 LEU A CA 1
ATOM 830 C C . LEU A 1 105 ? -8.531 -39.847 6.539 1.00 85.50 105 LEU A C 1
ATOM 832 O O . LEU A 1 105 ? -8.234 -40.678 7.401 1.00 85.50 105 LEU A O 1
ATOM 836 N N . ARG A 1 106 ? -9.619 -39.077 6.648 1.00 89.31 106 ARG A N 1
ATOM 837 C CA . ARG A 1 106 ? -10.536 -39.055 7.792 1.00 89.31 106 ARG A CA 1
ATOM 838 C C . ARG A 1 106 ? -11.045 -40.443 8.135 1.00 89.31 106 ARG A C 1
ATOM 840 O O . ARG A 1 106 ? -10.924 -40.861 9.280 1.00 89.31 106 ARG A O 1
ATOM 847 N N . GLN A 1 107 ? -11.634 -41.140 7.164 1.00 87.69 107 GLN A N 1
ATOM 848 C CA . GLN A 1 107 ? -12.302 -42.412 7.433 1.00 87.69 107 GLN A CA 1
ATOM 849 C C . GLN A 1 107 ? -11.314 -43.459 7.957 1.00 87.69 107 GLN A C 1
ATOM 851 O O . GLN A 1 107 ? -11.568 -44.068 8.993 1.00 87.69 107 GLN A O 1
ATOM 856 N N . GLU A 1 108 ? -10.155 -43.579 7.309 1.00 88.69 108 GLU A N 1
ATOM 857 C CA . GLU A 1 108 ? -9.083 -44.481 7.731 1.00 88.69 108 GLU A CA 1
ATOM 858 C C . GLU A 1 108 ? -8.597 -44.155 9.151 1.00 88.69 108 GLU A C 1
ATOM 860 O O . GLU A 1 108 ? -8.432 -45.048 9.977 1.00 88.69 108 GLU A O 1
ATOM 865 N N . THR A 1 109 ? -8.425 -42.869 9.468 1.00 88.88 109 THR A N 1
ATOM 866 C CA . THR A 1 109 ? -7.937 -42.420 10.780 1.00 88.88 109 THR A CA 1
ATOM 867 C C . THR A 1 109 ? -8.969 -42.682 11.881 1.00 88.88 109 THR A C 1
ATOM 869 O O . THR A 1 109 ? -8.623 -43.159 12.964 1.00 88.88 109 THR A O 1
ATOM 872 N N . LEU A 1 110 ? -10.251 -42.418 11.606 1.00 91.19 110 LEU A N 1
ATOM 873 C CA . LEU A 1 110 ? -11.347 -42.688 12.538 1.00 91.19 110 LEU A CA 1
ATOM 874 C C . LEU A 1 110 ? -11.487 -44.183 12.839 1.00 91.19 110 LEU A C 1
ATOM 876 O O . LEU A 1 110 ? -11.719 -44.542 13.993 1.00 91.19 110 LEU A O 1
ATOM 880 N N . GLU A 1 111 ? -11.348 -45.039 11.824 1.00 91.50 111 GLU A N 1
ATOM 881 C CA . GLU A 1 111 ? -11.411 -46.497 11.970 1.00 91.50 111 GLU A CA 1
ATOM 882 C C . GLU A 1 111 ? -10.180 -47.039 12.707 1.00 91.50 111 GLU A C 1
ATOM 884 O O . GLU A 1 111 ? -10.329 -47.799 13.664 1.00 91.50 111 GLU A O 1
ATOM 889 N N . LYS A 1 112 ? -8.975 -46.587 12.334 1.00 91.06 112 LYS A N 1
ATOM 890 C CA . LYS A 1 112 ? -7.699 -47.009 12.933 1.00 91.06 112 LYS A CA 1
ATOM 891 C C . LYS A 1 112 ? -7.634 -46.760 14.442 1.00 91.06 112 LYS A C 1
ATOM 893 O O . LYS A 1 112 ? -7.125 -47.609 15.170 1.00 91.06 112 LYS A O 1
ATOM 898 N N . TYR A 1 113 ? -8.128 -45.611 14.907 1.00 91.12 113 TYR A N 1
ATOM 899 C CA . TYR A 1 113 ? -8.036 -45.205 16.316 1.00 91.12 113 TYR A CA 1
ATOM 900 C C . TYR A 1 113 ? -9.373 -45.274 17.075 1.00 91.12 113 TYR A C 1
ATOM 902 O O . TYR A 1 113 ? -9.425 -44.918 18.249 1.00 91.12 113 TYR A O 1
ATOM 910 N N . GLY A 1 114 ? -10.464 -45.715 16.437 1.00 90.19 114 GLY A N 1
ATOM 911 C CA . GLY A 1 114 ? -11.778 -45.821 17.085 1.00 90.19 114 GLY A CA 1
ATOM 912 C C . GLY A 1 114 ? -12.371 -44.478 17.538 1.00 90.19 114 GLY A C 1
ATOM 913 O O . GLY A 1 114 ? -13.114 -44.422 18.514 1.00 90.19 114 GLY A O 1
ATOM 914 N N . LEU A 1 115 ? -12.061 -43.381 16.842 1.00 90.31 115 LEU A N 1
ATOM 915 C CA . LEU A 1 115 ? -12.341 -42.009 17.297 1.00 90.31 115 LEU A CA 1
ATOM 916 C C . LEU A 1 115 ? -13.730 -41.478 16.968 1.00 90.31 115 LEU A C 1
ATOM 918 O O . LEU A 1 115 ? -14.044 -40.339 17.303 1.00 90.31 115 LEU A O 1
ATOM 922 N N . ARG A 1 116 ? -14.575 -42.270 16.307 1.00 90.56 116 ARG A N 1
ATOM 923 C CA . ARG A 1 116 ? -15.858 -41.790 15.778 1.00 90.56 116 ARG A CA 1
ATOM 924 C C . ARG A 1 116 ? -16.724 -41.096 16.836 1.00 90.56 116 ARG A C 1
ATOM 926 O O . ARG A 1 116 ? -17.306 -40.061 16.539 1.00 90.56 116 ARG A O 1
ATOM 933 N N . GLY A 1 117 ? -16.777 -41.631 18.058 1.00 91.19 117 GLY A N 1
ATOM 934 C CA . GLY A 1 117 ? -17.523 -41.020 19.163 1.00 91.19 117 GLY A CA 1
ATOM 935 C C . GLY A 1 117 ? -16.948 -39.671 19.605 1.00 91.19 117 GLY A C 1
ATOM 936 O O . GLY A 1 117 ? -17.687 -38.697 19.689 1.00 91.19 117 GLY A O 1
ATOM 937 N N . GLY A 1 118 ? -15.631 -39.592 19.829 1.00 88.44 118 GLY A N 1
ATOM 938 C CA . GLY A 1 118 ? -14.960 -38.348 20.228 1.00 88.44 118 GLY A CA 1
ATOM 939 C C . GLY A 1 118 ? -15.004 -37.272 19.141 1.00 88.44 118 GLY A C 1
ATOM 940 O O . GLY A 1 118 ? -15.248 -36.108 19.435 1.00 88.44 118 GLY A O 1
ATOM 941 N N . TYR A 1 119 ? -14.861 -37.675 17.878 1.00 90.56 119 TYR A N 1
ATOM 942 C CA . TYR A 1 119 ? -14.992 -36.793 16.721 1.00 90.56 119 TYR A CA 1
ATOM 943 C C . TYR A 1 119 ? -16.387 -36.166 16.635 1.00 90.56 119 TYR A C 1
ATOM 945 O O . TYR A 1 119 ? -16.503 -34.952 16.485 1.00 90.56 119 TYR A O 1
ATOM 953 N N . LEU A 1 120 ? -17.445 -36.979 16.754 1.00 92.69 120 LEU A N 1
ATOM 954 C CA . LEU A 1 120 ? -18.822 -36.480 16.723 1.00 92.69 120 LEU A CA 1
ATOM 955 C C . LEU A 1 120 ? -19.122 -35.590 17.931 1.00 92.69 120 LEU A C 1
ATOM 957 O O . LEU A 1 120 ? -19.707 -34.532 17.751 1.00 92.69 120 LEU A O 1
ATOM 961 N N . ALA A 1 121 ? -18.655 -35.960 19.126 1.00 89.56 121 ALA A N 1
ATOM 962 C CA . ALA A 1 121 ? -18.831 -35.140 20.322 1.00 89.56 121 ALA A CA 1
ATOM 963 C C . ALA A 1 121 ? -18.153 -33.765 20.189 1.00 89.56 121 ALA A C 1
ATOM 965 O O . ALA A 1 121 ? -18.757 -32.751 20.525 1.00 89.56 121 ALA A O 1
ATOM 966 N N . ALA A 1 122 ? -16.927 -33.714 19.655 1.00 88.69 122 ALA A N 1
ATOM 967 C CA . ALA A 1 122 ? -16.223 -32.458 19.409 1.00 88.69 122 ALA A CA 1
ATOM 968 C C . ALA A 1 122 ? -16.929 -31.602 18.342 1.00 88.69 122 ALA A C 1
ATOM 970 O O . ALA A 1 122 ? -16.978 -30.377 18.460 1.00 88.69 122 ALA A O 1
ATOM 971 N N . PHE A 1 123 ? -17.492 -32.240 17.309 1.00 91.31 123 PHE A N 1
ATOM 972 C CA . PHE A 1 123 ? -18.280 -31.555 16.285 1.00 91.31 123 PHE A CA 1
ATOM 973 C C . PHE A 1 123 ? -19.564 -30.961 16.873 1.00 91.31 123 PHE A C 1
ATOM 975 O O . PHE A 1 123 ? -19.825 -29.775 16.688 1.00 91.31 123 PHE A O 1
ATOM 982 N N . GLU A 1 124 ? -20.327 -31.760 17.623 1.00 91.88 124 GLU A N 1
ATOM 983 C CA . GLU A 1 124 ? -21.551 -31.332 18.308 1.00 91.88 124 GLU A CA 1
ATOM 984 C C . GLU A 1 124 ? -21.281 -30.190 19.296 1.00 91.88 124 GLU A C 1
ATOM 986 O O . GLU A 1 124 ? -22.064 -29.245 19.372 1.00 91.88 124 GLU A O 1
ATOM 991 N N . GLU A 1 125 ? -20.163 -30.234 20.025 1.00 87.62 125 GLU A N 1
ATOM 992 C CA . GLU A 1 125 ? -19.763 -29.174 20.953 1.00 87.62 125 GLU A CA 1
ATOM 993 C C . GLU A 1 125 ? -19.421 -27.866 20.224 1.00 87.62 125 GLU A C 1
ATOM 995 O O . GLU A 1 125 ? -19.916 -26.801 20.605 1.00 87.62 125 GLU A O 1
ATOM 1000 N N . ALA A 1 126 ? -18.626 -27.935 19.152 1.00 88.12 126 ALA A N 1
ATOM 1001 C CA . ALA A 1 126 ? -18.259 -26.762 18.362 1.00 88.12 126 ALA A CA 1
ATOM 1002 C C . ALA A 1 126 ? -19.479 -26.132 17.669 1.00 88.12 126 ALA A C 1
ATOM 1004 O O . ALA A 1 126 ? -19.660 -24.913 17.729 1.00 88.12 126 ALA A O 1
ATOM 1005 N N . ASP A 1 127 ? -20.330 -26.953 17.047 1.00 89.75 127 ASP A N 1
ATOM 1006 C CA . ASP A 1 127 ? -21.542 -26.504 16.358 1.00 89.75 127 ASP A CA 1
ATOM 1007 C C . ASP A 1 127 ? -22.582 -25.964 17.351 1.00 89.75 127 ASP A C 1
ATOM 1009 O O . ASP A 1 127 ? -23.130 -24.879 17.161 1.00 89.75 127 ASP A O 1
ATOM 1013 N N . GLY A 1 128 ? -22.792 -26.653 18.477 1.00 90.62 128 GLY A N 1
ATOM 1014 C CA . GLY A 1 128 ? -23.686 -26.219 19.549 1.00 90.62 128 GLY A CA 1
ATOM 1015 C C . GLY A 1 128 ? -23.272 -24.878 20.159 1.00 90.62 128 GLY A C 1
ATOM 1016 O O . GLY A 1 128 ? -24.106 -23.978 20.292 1.00 90.62 128 GLY A O 1
ATOM 1017 N N . MET A 1 129 ? -21.982 -24.703 20.468 1.00 88.00 129 MET A N 1
ATOM 1018 C CA . MET A 1 129 ? -21.448 -23.429 20.959 1.00 88.00 129 MET A CA 1
ATOM 1019 C C . MET A 1 129 ? -21.592 -22.325 19.907 1.00 88.00 129 MET A C 1
ATOM 1021 O O . MET A 1 129 ? -22.027 -21.217 20.221 1.00 88.00 129 MET A O 1
ATOM 1025 N N . GLN A 1 130 ? -21.279 -22.618 18.643 1.00 87.62 130 GLN A N 1
ATOM 1026 C CA . GLN A 1 130 ? -21.428 -21.655 17.557 1.00 87.62 130 GLN A CA 1
ATOM 1027 C C . GLN A 1 130 ? -22.894 -21.229 17.382 1.00 87.62 130 GLN A C 1
ATOM 1029 O O . GLN A 1 130 ? -23.165 -20.035 17.245 1.00 87.62 130 GLN A O 1
ATOM 1034 N N . ASN A 1 131 ? -23.841 -22.165 17.443 1.00 89.00 131 ASN A N 1
ATOM 1035 C CA . ASN A 1 131 ? -25.273 -21.877 17.386 1.00 89.00 131 ASN A CA 1
ATOM 1036 C C . ASN A 1 131 ? -25.734 -21.034 18.581 1.00 89.00 131 ASN A C 1
ATOM 1038 O O . ASN A 1 131 ? -26.486 -20.076 18.394 1.00 89.00 131 ASN A O 1
ATOM 1042 N N . PHE A 1 132 ? -25.255 -21.338 19.792 1.00 88.75 132 PHE A N 1
ATOM 1043 C CA . PHE A 1 132 ? -25.569 -20.566 20.995 1.00 88.75 132 PHE A CA 1
ATOM 1044 C C . PHE A 1 132 ? -25.079 -19.120 20.890 1.00 88.75 132 PHE A C 1
ATOM 1046 O O . PHE A 1 132 ? -25.850 -18.196 21.151 1.00 88.75 132 PHE A O 1
ATOM 1053 N N . LEU A 1 133 ? -23.823 -18.912 20.490 1.00 87.12 133 LEU A N 1
ATOM 1054 C CA . LEU A 1 133 ? -23.264 -17.570 20.338 1.00 87.12 133 LEU A CA 1
ATOM 1055 C C . LEU A 1 133 ? -24.033 -16.806 19.249 1.00 87.12 133 LEU A C 1
ATOM 1057 O O . LEU A 1 133 ? -24.564 -15.729 19.508 1.00 87.12 133 LEU A O 1
ATOM 1061 N N . ASN A 1 134 ? -24.234 -17.418 18.076 1.00 84.19 134 ASN A N 1
ATOM 1062 C CA . ASN A 1 134 ? -24.922 -16.788 16.944 1.00 84.19 134 ASN A CA 1
ATOM 1063 C C . ASN A 1 134 ? -26.429 -16.549 17.147 1.00 84.19 134 ASN A C 1
ATOM 1065 O O . ASN A 1 134 ? -27.056 -15.866 16.325 1.00 84.19 134 ASN A O 1
ATOM 1069 N N . ALA A 1 135 ? -27.032 -17.089 18.207 1.00 88.00 135 ALA A N 1
ATOM 1070 C CA . ALA A 1 135 ? -28.443 -16.895 18.493 1.00 88.00 135 ALA A CA 1
ATOM 1071 C C . ALA A 1 135 ? -28.742 -15.421 18.808 1.00 88.00 135 ALA A C 1
ATOM 1073 O O . ALA A 1 135 ? -28.147 -14.803 19.695 1.00 88.00 135 ALA A O 1
ATOM 1074 N N . ARG A 1 136 ? -29.737 -14.854 18.112 1.00 88.44 136 ARG A N 1
ATO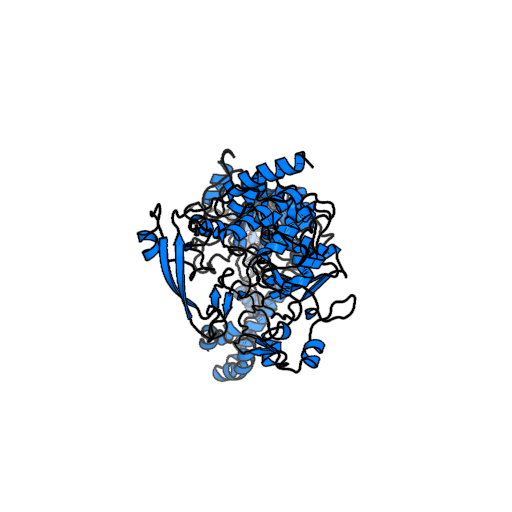M 1075 C CA . ARG A 1 136 ? -30.174 -13.459 18.305 1.00 88.44 136 ARG A CA 1
ATOM 1076 C C . ARG A 1 136 ? -30.622 -13.186 19.744 1.00 88.44 136 ARG A C 1
ATOM 1078 O O . ARG A 1 136 ? -30.493 -12.061 20.203 1.00 88.44 136 ARG A O 1
ATOM 1085 N N . GLN A 1 137 ? -31.174 -14.193 20.410 1.00 89.88 137 GLN A N 1
ATOM 1086 C CA . GLN A 1 137 ? -31.652 -14.133 21.787 1.00 89.88 137 GLN A CA 1
ATOM 1087 C C . GLN A 1 137 ? -30.508 -13.894 22.779 1.00 89.88 137 GLN A C 1
ATOM 1089 O O . GLN A 1 137 ? -30.723 -13.234 23.787 1.00 89.88 137 GLN A O 1
ATOM 1094 N N . ASN A 1 138 ? -29.308 -14.389 22.464 1.00 88.50 138 ASN A N 1
ATOM 1095 C CA . ASN A 1 138 ? -28.154 -14.332 23.356 1.00 88.50 138 ASN A CA 1
ATOM 1096 C C . ASN A 1 138 ? -27.266 -13.125 23.036 1.00 88.50 138 ASN A C 1
ATOM 1098 O O . ASN A 1 138 ? -26.897 -12.367 23.929 1.00 88.50 138 ASN A O 1
ATOM 1102 N N . TYR A 1 139 ? -26.955 -12.915 21.750 1.00 90.19 139 TYR A N 1
ATOM 1103 C CA . TYR A 1 139 ? -26.059 -11.845 21.300 1.00 90.19 139 TYR A CA 1
ATOM 1104 C C . TYR A 1 139 ? -26.627 -11.088 20.089 1.00 90.19 139 TYR A C 1
ATOM 1106 O O . TYR A 1 139 ? -26.097 -11.182 18.975 1.00 90.19 139 TYR A O 1
ATOM 1114 N N . PRO A 1 140 ? -27.698 -10.290 20.274 1.00 89.94 140 PRO A N 1
ATOM 1115 C CA . PRO A 1 140 ? -28.357 -9.585 19.174 1.00 89.94 140 PRO A CA 1
ATOM 1116 C C . PRO A 1 140 ? -27.423 -8.607 18.448 1.00 89.94 140 PRO A C 1
ATOM 1118 O O . PRO A 1 140 ? -27.459 -8.533 17.220 1.00 89.94 140 PRO A O 1
ATOM 1121 N N . LEU A 1 141 ? -26.558 -7.907 19.192 1.00 89.06 141 LEU A N 1
ATOM 1122 C CA . LEU A 1 141 ? -25.628 -6.895 18.669 1.00 89.06 141 LEU A CA 1
ATOM 1123 C C . LEU A 1 141 ? -24.518 -7.470 17.797 1.00 89.06 141 LEU A C 1
ATOM 1125 O O . LEU A 1 141 ? -23.925 -6.766 16.985 1.00 89.06 141 LEU A O 1
ATOM 1129 N N . LEU A 1 142 ? -24.227 -8.755 17.962 1.00 87.62 142 LEU A N 1
ATOM 1130 C CA . LEU A 1 142 ? -23.143 -9.385 17.238 1.00 87.62 142 LEU A CA 1
ATOM 1131 C C . LEU A 1 142 ? -23.631 -10.033 15.933 1.00 87.62 142 LEU A C 1
ATOM 1133 O O . LEU A 1 142 ? -22.809 -10.429 15.111 1.00 87.62 142 LEU A O 1
ATOM 1137 N N . LYS A 1 143 ? -24.947 -10.143 15.699 1.00 84.00 143 LYS A N 1
ATOM 1138 C CA . LYS A 1 143 ? -25.528 -10.810 14.520 1.00 84.00 143 LYS A CA 1
ATOM 1139 C C . LYS A 1 143 ? -24.803 -10.422 13.219 1.00 84.00 143 LYS A C 1
ATOM 1141 O O . LYS A 1 143 ? -24.794 -9.262 12.827 1.00 84.00 143 LYS A O 1
ATOM 1146 N N . GLY A 1 144 ? -24.225 -11.414 12.537 1.00 74.88 144 GLY A N 1
ATOM 1147 C CA . GLY A 1 144 ? -23.496 -11.229 11.273 1.00 74.88 144 GLY A CA 1
ATOM 1148 C C . GLY A 1 144 ? -21.983 -10.995 11.396 1.00 74.88 144 GLY A C 1
ATOM 1149 O O . GLY A 1 144 ? -21.297 -11.114 10.386 1.00 74.88 144 GLY A O 1
ATOM 1150 N N . SER A 1 145 ? -21.453 -10.746 12.599 1.00 76.62 145 SER A N 1
ATOM 1151 C CA . SER A 1 145 ? -20.021 -10.477 12.875 1.00 76.62 145 SER A CA 1
ATOM 1152 C C . SER A 1 145 ? -19.360 -11.513 13.804 1.00 76.62 145 SER A C 1
ATOM 1154 O O . SER A 1 145 ? -18.255 -11.308 14.326 1.00 76.62 145 SER A O 1
ATOM 1156 N N . GLN A 1 146 ? -20.066 -12.619 14.057 1.00 68.50 146 GLN A N 1
ATOM 1157 C CA . GLN A 1 146 ? -19.772 -13.558 15.134 1.00 68.50 146 GLN A CA 1
ATOM 1158 C C . GLN A 1 146 ? -18.930 -14.747 14.717 1.00 68.50 146 GLN A C 1
ATOM 1160 O O . GLN A 1 146 ? -19.117 -15.349 13.664 1.00 68.50 146 GLN A O 1
ATOM 1165 N N . SER A 1 147 ? -17.984 -15.042 15.602 1.00 66.69 147 SER A N 1
ATOM 1166 C CA . SER A 1 147 ? -17.204 -16.275 15.718 1.00 66.69 147 SER A CA 1
ATOM 1167 C C . SER A 1 147 ? -16.091 -16.080 16.754 1.00 66.69 147 SER A C 1
ATOM 1169 O O . SER A 1 147 ? -15.619 -17.059 17.301 1.00 66.69 147 SER A O 1
ATOM 1171 N N . ASN A 1 148 ? -15.711 -14.841 17.100 1.00 84.19 148 ASN A N 1
ATOM 1172 C CA . ASN A 1 148 ? -14.695 -14.551 18.120 1.00 84.19 148 ASN A CA 1
ATOM 1173 C C . ASN A 1 148 ? -15.285 -14.288 19.518 1.00 84.19 148 ASN A C 1
ATOM 1175 O O . ASN A 1 148 ? -16.122 -13.396 19.677 1.00 84.19 148 ASN A O 1
ATOM 1179 N N . LEU A 1 149 ? -14.786 -14.995 20.539 1.00 88.88 149 LEU A N 1
ATOM 1180 C CA . LEU A 1 149 ? -15.315 -14.934 21.908 1.00 88.88 149 LEU A CA 1
ATOM 1181 C C . LEU A 1 149 ? -15.186 -13.556 22.565 1.00 88.88 149 LEU A C 1
ATOM 1183 O O . LEU A 1 149 ? -16.126 -13.123 23.225 1.00 88.88 149 LEU A O 1
ATOM 1187 N N . TYR A 1 150 ? -14.081 -12.830 22.366 1.00 90.94 150 TYR A N 1
ATOM 1188 C CA . TYR A 1 150 ? -13.890 -11.516 22.998 1.00 90.94 150 TYR A CA 1
ATOM 1189 C C . TYR A 1 150 ? -15.008 -10.510 22.677 1.00 90.94 150 TYR A C 1
ATOM 1191 O O . TYR A 1 150 ? -15.343 -9.683 23.522 1.00 90.94 150 TYR A O 1
ATOM 1199 N N . LYS A 1 151 ? -15.642 -10.607 21.497 1.00 92.31 151 LYS A N 1
ATOM 1200 C CA . LYS A 1 151 ? -16.770 -9.738 21.125 1.00 92.31 151 LYS A CA 1
ATOM 1201 C C . LYS A 1 151 ? -17.995 -9.972 22.014 1.00 92.31 151 LYS A C 1
ATOM 1203 O O . LYS A 1 151 ? -18.767 -9.046 22.226 1.00 92.31 151 LYS A O 1
ATOM 1208 N N . CYS A 1 152 ? -18.158 -11.184 22.546 1.00 92.12 152 CYS A N 1
ATOM 1209 C CA . CYS A 1 152 ? -19.265 -11.575 23.423 1.00 92.12 152 CYS A CA 1
ATOM 1210 C C . CYS A 1 152 ? -19.129 -10.983 24.829 1.00 92.12 152 CYS A C 1
ATOM 1212 O O . CYS A 1 152 ? -20.135 -10.718 25.481 1.00 92.12 152 CYS A O 1
ATOM 1214 N N . PHE A 1 153 ? -17.902 -10.722 25.285 1.00 93.12 153 PHE A N 1
ATOM 1215 C CA . PHE A 1 153 ? -17.654 -10.140 26.605 1.00 93.12 153 PHE A CA 1
ATOM 1216 C C . PHE A 1 153 ? -18.056 -8.666 26.691 1.00 93.12 153 PHE A C 1
ATOM 1218 O O . PHE A 1 153 ? -18.424 -8.215 27.769 1.00 93.12 153 PHE A O 1
ATOM 1225 N N . LEU A 1 154 ? -18.047 -7.934 25.573 1.00 93.88 154 LEU A N 1
ATOM 1226 C CA . LEU A 1 154 ? -18.454 -6.528 25.529 1.00 93.88 154 LEU A CA 1
ATOM 1227 C C . LEU A 1 154 ? -19.913 -6.322 25.986 1.00 93.88 154 LEU A C 1
ATOM 1229 O O . LEU A 1 154 ? -20.111 -5.689 27.021 1.00 93.88 154 LEU A O 1
ATOM 1233 N N . PRO A 1 155 ? -20.939 -6.896 25.320 1.00 92.75 155 PRO A N 1
ATOM 1234 C CA . PRO A 1 155 ? -22.322 -6.745 25.766 1.00 92.75 155 PRO A CA 1
ATOM 1235 C C . PRO A 1 155 ? -22.585 -7.362 27.141 1.00 92.75 155 PRO A C 1
ATOM 1237 O O . PRO A 1 155 ? -23.416 -6.844 27.879 1.00 92.75 155 PRO A O 1
ATOM 1240 N N . GLN A 1 156 ? -21.868 -8.427 27.515 1.00 92.94 156 GLN A N 1
ATOM 1241 C CA . GLN A 1 156 ? -21.987 -9.015 28.853 1.00 92.94 156 GLN A CA 1
ATOM 1242 C C . GLN A 1 156 ? -21.515 -8.045 29.936 1.00 92.94 156 GLN A C 1
ATOM 1244 O O . GLN A 1 156 ? -22.220 -7.845 30.917 1.00 92.94 156 GLN A O 1
ATOM 1249 N N . ALA A 1 157 ? -20.373 -7.384 29.734 1.00 94.56 157 ALA A N 1
ATOM 1250 C CA . ALA A 1 157 ? -19.869 -6.371 30.655 1.00 94.56 157 ALA A CA 1
ATOM 1251 C C . ALA A 1 157 ? -20.841 -5.200 30.814 1.00 94.56 157 ALA A C 1
ATOM 1253 O O . ALA A 1 157 ? -21.000 -4.680 31.916 1.00 94.56 157 ALA A O 1
ATOM 1254 N N . TRP A 1 158 ? -21.506 -4.808 29.724 1.00 92.12 158 TRP A N 1
ATOM 1255 C CA . TRP A 1 158 ? -22.495 -3.735 29.765 1.00 92.12 158 TRP A CA 1
ATOM 1256 C C . TRP A 1 158 ? -23.759 -4.135 30.525 1.00 92.12 158 TRP A C 1
ATOM 1258 O O . TRP A 1 158 ? -24.322 -3.325 31.254 1.00 92.12 158 TRP A O 1
ATOM 1268 N N . MET A 1 159 ? -24.179 -5.393 30.375 1.00 92.38 159 MET A N 1
ATOM 1269 C CA . MET A 1 159 ? -25.343 -5.955 31.058 1.00 92.38 159 MET A CA 1
ATOM 1270 C C . MET A 1 159 ? -25.130 -6.077 32.571 1.00 92.38 159 MET A C 1
ATOM 1272 O O . MET A 1 159 ? -26.046 -5.796 33.332 1.00 92.38 159 MET A O 1
ATOM 1276 N N . ILE A 1 160 ? -23.939 -6.501 33.007 1.00 94.94 160 ILE A N 1
ATOM 1277 C CA . ILE A 1 160 ? -23.653 -6.725 34.434 1.00 94.94 160 ILE A CA 1
ATOM 1278 C C . ILE A 1 160 ? -23.147 -5.469 35.152 1.00 94.94 160 ILE A C 1
ATOM 1280 O O . ILE A 1 160 ? -23.124 -5.424 36.380 1.00 94.94 160 ILE A O 1
ATOM 1284 N N . GLY A 1 161 ? -22.679 -4.467 34.408 1.00 94.75 161 GLY A N 1
ATOM 1285 C CA . GLY A 1 161 ? -22.214 -3.205 34.965 1.00 94.75 161 GLY A CA 1
ATOM 1286 C C . GLY A 1 161 ? -23.376 -2.302 35.369 1.00 94.75 161 GLY A C 1
ATOM 1287 O O . GLY A 1 161 ? -24.405 -2.250 34.698 1.00 94.75 161 GLY A O 1
ATOM 1288 N N . ARG A 1 162 ? -23.186 -1.507 36.421 1.00 94.00 162 ARG A N 1
ATOM 1289 C CA . ARG A 1 162 ? -24.127 -0.427 36.761 1.00 94.00 162 ARG A CA 1
ATOM 1290 C C . ARG A 1 162 ? -24.097 0.697 35.705 1.00 94.00 162 ARG A C 1
ATOM 1292 O O . ARG A 1 162 ? -23.130 0.775 34.939 1.00 94.00 162 ARG A O 1
ATOM 1299 N N . PRO A 1 163 ? -25.095 1.601 35.633 1.00 91.00 163 PRO A N 1
ATOM 1300 C CA . PRO A 1 163 ? -25.163 2.635 34.586 1.00 91.00 163 PRO A CA 1
ATOM 1301 C C . PRO A 1 163 ? -23.945 3.577 34.502 1.00 91.00 163 PRO A C 1
ATOM 1303 O O . PRO A 1 163 ? -23.522 3.955 33.411 1.00 91.00 163 PRO A O 1
ATOM 1306 N N . ASP A 1 164 ? -23.360 3.937 35.641 1.00 91.38 164 ASP A N 1
ATOM 1307 C CA . ASP A 1 164 ? -22.141 4.748 35.799 1.00 91.38 164 ASP A CA 1
ATOM 1308 C C . ASP A 1 164 ? -20.858 3.902 35.915 1.00 91.38 164 ASP A C 1
ATOM 1310 O O . ASP A 1 164 ? -19.778 4.435 36.172 1.00 91.38 164 ASP A O 1
ATOM 1314 N N . GLY A 1 165 ? -20.964 2.589 35.696 1.00 94.06 165 GLY A N 1
ATOM 1315 C CA . GLY A 1 165 ? -19.850 1.653 35.750 1.00 94.06 165 GLY A CA 1
ATOM 1316 C C . GLY A 1 165 ? -18.896 1.782 34.563 1.00 94.06 165 GLY A C 1
ATOM 1317 O O . GLY A 1 165 ? -19.234 2.302 33.490 1.00 94.06 165 GLY A O 1
ATOM 1318 N N . VAL A 1 166 ? -17.685 1.263 34.756 1.00 95.94 166 VAL A N 1
ATOM 1319 C CA . VAL A 1 166 ? -16.616 1.256 33.752 1.00 95.94 166 VAL A CA 1
ATOM 1320 C C . VAL A 1 166 ? -16.222 -0.179 33.430 1.00 95.94 166 VAL A C 1
ATOM 1322 O O . VAL A 1 166 ? -16.129 -1.025 34.316 1.00 95.94 166 VAL A O 1
ATOM 1325 N N . SER A 1 167 ? -15.937 -0.461 32.161 1.00 96.94 167 SER A N 1
ATOM 1326 C CA . SER A 1 167 ? -15.281 -1.711 31.777 1.00 96.94 167 SER A CA 1
ATOM 1327 C C . SER A 1 167 ? -13.978 -1.468 31.025 1.00 96.94 167 SER A C 1
ATOM 1329 O O . SER A 1 167 ? -13.860 -0.527 30.244 1.00 96.94 167 SER A O 1
ATOM 1331 N N . GLY A 1 168 ? -12.976 -2.297 31.304 1.00 97.31 168 GLY A N 1
ATOM 1332 C CA . GLY A 1 168 ? -11.635 -2.215 30.743 1.00 97.31 168 GLY A CA 1
ATOM 1333 C C . GLY A 1 168 ? -11.220 -3.553 30.148 1.00 97.31 168 GLY A C 1
ATOM 1334 O O . GLY A 1 168 ? -11.119 -4.540 30.877 1.00 97.31 168 GLY A O 1
ATOM 1335 N N . PHE A 1 169 ? -10.957 -3.600 28.842 1.00 96.88 169 PHE A N 1
ATOM 1336 C CA . PHE A 1 169 ? -10.636 -4.852 28.160 1.00 96.88 169 PHE A CA 1
ATOM 1337 C C . PHE A 1 169 ? -9.378 -4.788 27.311 1.00 96.88 169 PHE A C 1
ATOM 1339 O O . PHE A 1 169 ? -9.140 -3.827 26.580 1.00 96.88 169 PHE A O 1
ATOM 1346 N N . LEU A 1 170 ? -8.626 -5.885 27.364 1.00 94.06 170 LEU A N 1
ATOM 1347 C CA . LEU A 1 170 ? -7.571 -6.201 26.416 1.00 94.06 170 LEU A CA 1
ATOM 1348 C C . LEU A 1 170 ? -8.117 -7.155 25.348 1.00 94.06 170 LEU A C 1
ATOM 1350 O O . LEU A 1 170 ? -8.396 -8.314 25.649 1.00 94.06 170 LEU A O 1
ATOM 1354 N N . HIS A 1 171 ? -8.279 -6.698 24.107 1.00 92.62 171 HIS A N 1
ATOM 1355 C CA . HIS A 1 171 ? -8.766 -7.570 23.032 1.00 92.62 171 HIS A CA 1
ATOM 1356 C C . HIS A 1 171 ? -8.259 -7.159 21.640 1.00 92.62 171 HIS A C 1
ATOM 1358 O O . HIS A 1 171 ? -7.774 -6.040 21.476 1.00 92.62 171 HIS A O 1
ATOM 1364 N N . PRO A 1 172 ? -8.375 -8.032 20.620 1.00 90.50 172 PRO A N 1
ATOM 1365 C CA . PRO A 1 172 ? -7.986 -7.730 19.244 1.00 90.50 172 PRO A CA 1
ATOM 1366 C C . PRO A 1 172 ? -8.847 -6.636 18.598 1.00 90.50 172 PRO A C 1
ATOM 1368 O O . PRO A 1 172 ? -9.992 -6.413 18.989 1.00 90.50 172 PRO A O 1
ATOM 1371 N N . GLU A 1 173 ? -8.329 -6.028 17.534 1.00 89.44 173 GLU A N 1
ATOM 1372 C CA . GLU A 1 173 ? -8.952 -4.894 16.822 1.00 89.44 173 GLU A CA 1
ATOM 1373 C C . GLU A 1 173 ? -10.229 -5.239 16.037 1.00 89.44 173 GLU A C 1
ATOM 1375 O O . GLU A 1 173 ? -10.924 -4.341 15.568 1.00 89.44 173 GLU A O 1
ATOM 1380 N N . GLY A 1 174 ? -10.589 -6.525 15.942 1.00 88.69 174 GLY A N 1
ATOM 1381 C CA . GLY A 1 174 ? -11.707 -7.028 15.131 1.00 88.69 174 GLY A CA 1
ATOM 1382 C C . GLY A 1 174 ? -13.098 -6.482 15.482 1.00 88.69 174 GLY A C 1
ATOM 1383 O O . GLY A 1 174 ? -14.075 -6.779 14.794 1.00 88.69 174 GLY A O 1
ATOM 1384 N N . VAL A 1 175 ? -13.224 -5.713 16.568 1.00 91.75 175 VAL A N 1
ATOM 1385 C CA . VAL A 1 175 ? -14.423 -4.922 16.897 1.00 91.75 175 VAL A CA 1
ATOM 1386 C C . VAL A 1 175 ? -14.582 -3.741 15.938 1.00 91.75 175 VAL A C 1
ATOM 1388 O O . VAL A 1 175 ? -15.703 -3.387 15.579 1.00 91.75 175 VAL A O 1
ATOM 1391 N N . TYR A 1 176 ? -13.473 -3.141 15.504 1.00 91.94 176 TYR A N 1
ATOM 1392 C CA . TYR A 1 176 ? -13.463 -1.861 14.807 1.00 91.94 176 TYR A CA 1
ATOM 1393 C C . TYR A 1 176 ? -13.310 -1.972 13.290 1.00 91.94 176 TYR A C 1
ATOM 1395 O O . TYR A 1 176 ? -13.763 -1.071 12.588 1.00 91.94 176 TYR A O 1
ATOM 1403 N N . ASP A 1 177 ? -12.746 -3.059 12.763 1.00 87.19 177 ASP A N 1
ATOM 1404 C CA . ASP A 1 177 ? -12.440 -3.209 11.331 1.00 87.19 177 ASP A CA 1
ATOM 1405 C C . ASP A 1 177 ? -13.305 -4.248 10.588 1.00 87.19 177 ASP A C 1
ATOM 1407 O O . ASP A 1 177 ? -13.330 -4.246 9.357 1.00 87.19 177 ASP A O 1
ATOM 1411 N N . ASP A 1 178 ? -14.078 -5.081 11.297 1.00 87.25 178 ASP A N 1
ATOM 1412 C CA . ASP A 1 178 ? -14.944 -6.101 10.689 1.00 87.25 178 ASP A CA 1
ATOM 1413 C C . ASP A 1 178 ? -16.033 -5.450 9.812 1.00 87.25 178 ASP A C 1
ATOM 1415 O O . ASP A 1 178 ? -16.872 -4.707 10.337 1.00 87.25 178 ASP A O 1
ATOM 1419 N N . PRO A 1 179 ? -16.095 -5.721 8.495 1.00 84.44 179 PRO A N 1
ATOM 1420 C CA . PRO A 1 179 ? -17.104 -5.131 7.613 1.00 84.44 179 PRO A CA 1
ATOM 1421 C C . PRO A 1 179 ? -18.548 -5.388 8.066 1.00 84.44 179 PRO A C 1
ATOM 1423 O O . PRO A 1 179 ? -19.416 -4.543 7.867 1.00 84.44 179 PRO A O 1
ATOM 1426 N N . LYS A 1 180 ? -18.814 -6.520 8.730 1.00 87.62 180 LYS A N 1
ATOM 1427 C CA . LYS A 1 180 ? -20.148 -6.889 9.232 1.00 87.62 180 LYS A CA 1
ATOM 1428 C C . LYS A 1 180 ? -20.384 -6.463 10.686 1.00 87.62 180 LYS A C 1
ATOM 1430 O O . LYS A 1 180 ? -21.453 -6.719 11.232 1.00 87.62 180 LYS A O 1
ATOM 1435 N N . GLY A 1 181 ? -19.411 -5.801 11.315 1.00 89.31 181 GLY A N 1
ATOM 1436 C CA . GLY A 1 181 ? -19.441 -5.369 12.716 1.00 89.31 181 GLY A CA 1
ATOM 1437 C C . GLY A 1 181 ? -20.192 -4.063 12.994 1.00 89.31 181 GLY A C 1
ATOM 1438 O O . GLY A 1 181 ? -20.189 -3.610 14.135 1.00 89.31 181 GLY A O 1
ATOM 1439 N N . GLY A 1 182 ? -20.835 -3.446 11.995 1.00 92.19 182 GLY A N 1
ATOM 1440 C CA . GLY A 1 182 ? -21.435 -2.111 12.124 1.00 92.19 182 GLY A CA 1
ATOM 1441 C C . GLY A 1 182 ? -22.421 -1.961 13.291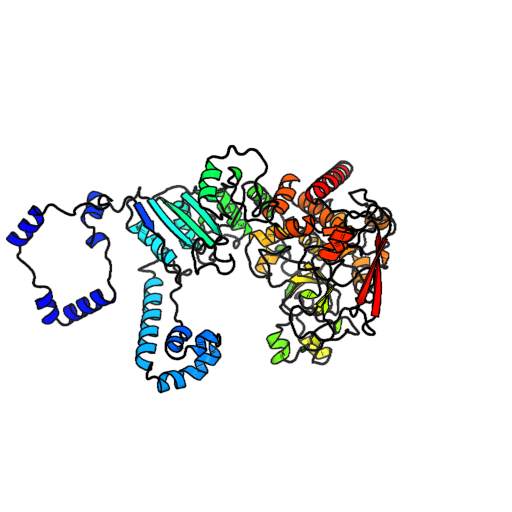 1.00 92.19 182 GLY A C 1
ATOM 1442 O O . GLY A 1 182 ? -22.352 -0.971 14.009 1.00 92.19 182 GLY A O 1
ATOM 1443 N N . GLY A 1 183 ? -23.287 -2.954 13.528 1.00 91.94 183 GLY A N 1
ATOM 1444 C CA . GLY A 1 183 ? -24.250 -2.913 14.640 1.00 91.94 183 GLY A CA 1
ATOM 1445 C C . GLY A 1 183 ? -23.599 -2.951 16.028 1.00 91.94 183 GLY A C 1
ATOM 1446 O O . GLY A 1 183 ? -24.067 -2.283 16.941 1.00 91.94 183 GLY A O 1
ATOM 1447 N N . LEU A 1 184 ? -22.486 -3.677 16.181 1.00 92.81 184 LEU A N 1
ATOM 1448 C CA . LEU A 1 184 ? -21.704 -3.663 17.418 1.00 92.81 184 LEU A CA 1
ATOM 1449 C C . LEU A 1 184 ? -20.963 -2.331 17.582 1.00 92.81 184 LEU A C 1
ATOM 1451 O O . LEU A 1 184 ? -20.940 -1.783 18.681 1.00 92.81 184 LEU A O 1
ATOM 1455 N N . ARG A 1 185 ? -20.360 -1.817 16.501 1.00 94.62 185 ARG A N 1
ATOM 1456 C CA . ARG A 1 185 ? -19.609 -0.552 16.520 1.00 94.62 185 ARG A CA 1
ATOM 1457 C C . ARG A 1 185 ? -20.454 0.623 16.988 1.00 94.62 185 ARG A C 1
ATOM 1459 O O . ARG A 1 185 ? -19.963 1.428 17.769 1.00 94.62 185 ARG A O 1
ATOM 1466 N N . GLU A 1 186 ? -21.715 0.668 16.575 1.00 94.44 186 GLU A N 1
ATOM 1467 C CA . GLU A 1 186 ? -22.659 1.710 16.977 1.00 94.44 186 GLU A CA 1
ATOM 1468 C C . GLU A 1 186 ? -22.787 1.799 18.504 1.00 94.44 186 GLU A C 1
ATOM 1470 O O . GLU A 1 186 ? -22.550 2.855 19.088 1.00 94.44 186 GLU A O 1
ATOM 1475 N N . GLU A 1 187 ? -23.019 0.668 19.171 1.00 93.94 187 GLU A N 1
ATOM 1476 C CA . GLU A 1 187 ? -23.093 0.600 20.636 1.00 93.94 187 GLU A CA 1
ATOM 1477 C C . GLU A 1 187 ? -21.733 0.821 21.315 1.00 93.94 187 GLU A C 1
ATOM 1479 O O . GLU A 1 187 ? -21.655 1.404 22.403 1.00 93.94 187 GLU A O 1
ATOM 1484 N N . VAL A 1 188 ? -20.655 0.364 20.673 1.00 95.25 188 VAL A N 1
ATOM 1485 C CA . VAL A 1 188 ? -19.282 0.545 21.150 1.00 95.25 188 VAL A CA 1
ATOM 1486 C C . VAL A 1 188 ? -18.884 2.016 21.146 1.00 95.25 188 VAL A C 1
ATOM 1488 O O . VAL A 1 188 ? -18.310 2.460 22.131 1.00 95.25 188 VAL A O 1
ATOM 1491 N N . PHE A 1 189 ? -19.172 2.791 20.100 1.00 96.38 189 PHE A N 1
ATOM 1492 C CA . PHE A 1 189 ? -18.701 4.177 20.001 1.00 96.38 189 PHE A CA 1
ATOM 1493 C C . PHE A 1 189 ? -19.364 5.121 20.996 1.00 96.38 189 PHE A C 1
ATOM 1495 O O . PHE A 1 189 ? -18.706 6.053 21.459 1.00 96.38 189 PHE A O 1
ATOM 1502 N N . TYR A 1 190 ? -20.614 4.864 21.390 1.00 95.19 190 TYR A N 1
ATOM 1503 C CA . TYR A 1 190 ? -21.188 5.560 22.538 1.00 95.19 190 TYR A CA 1
ATOM 1504 C C . TYR A 1 190 ? -20.357 5.282 23.788 1.00 95.19 190 TYR A C 1
ATOM 1506 O O . TYR A 1 190 ? -19.954 6.220 24.477 1.00 95.19 190 TYR A O 1
ATOM 1514 N N . ARG A 1 191 ? -20.052 4.004 24.042 1.00 95.38 191 ARG A N 1
ATOM 1515 C CA . ARG A 1 191 ? -19.426 3.498 25.274 1.00 95.38 191 ARG A CA 1
ATOM 1516 C C . ARG A 1 191 ? -17.938 3.780 25.392 1.00 95.38 191 ARG A C 1
ATOM 1518 O O . ARG A 1 191 ? -17.451 4.060 26.482 1.00 95.38 191 ARG A O 1
ATOM 1525 N N . LEU A 1 192 ? -17.209 3.730 24.291 1.00 97.06 192 LEU A N 1
ATOM 1526 C CA . LEU A 1 192 ? -15.760 3.851 24.252 1.00 97.06 192 LEU A CA 1
ATOM 1527 C C . LEU A 1 192 ? -15.312 5.221 24.775 1.00 97.06 192 LEU A C 1
ATOM 1529 O O . LEU A 1 192 ? -15.908 6.249 24.466 1.00 97.06 192 LEU A O 1
ATOM 1533 N N . ARG A 1 193 ? -14.262 5.237 25.592 1.00 96.75 193 ARG A N 1
ATOM 1534 C CA . ARG A 1 193 ? -13.622 6.451 26.127 1.00 96.75 193 ARG A CA 1
ATOM 1535 C C . ARG A 1 193 ? -12.144 6.506 25.792 1.00 96.75 193 ARG A C 1
ATOM 1537 O O . ARG A 1 193 ? -11.632 7.571 25.450 1.00 96.75 193 ARG A O 1
ATOM 1544 N N . HIS A 1 194 ? -11.493 5.348 25.811 1.00 97.56 194 HIS A N 1
ATOM 1545 C CA . HIS A 1 194 ? -10.098 5.209 25.427 1.00 97.56 194 HIS A CA 1
ATOM 1546 C C . HIS A 1 194 ? -9.907 3.987 24.542 1.00 97.56 194 HIS A C 1
ATOM 1548 O O . HIS A 1 194 ? -10.382 2.904 24.878 1.00 97.56 194 HIS A O 1
ATOM 1554 N N . HIS A 1 195 ? -9.196 4.180 23.436 1.00 97.88 195 HIS A N 1
ATOM 1555 C CA . HIS A 1 195 ? -8.750 3.137 22.523 1.00 97.88 195 HIS A CA 1
ATOM 1556 C C . HIS A 1 195 ? -7.240 3.272 22.332 1.00 97.88 195 HIS A C 1
ATOM 1558 O O . HIS A 1 195 ? -6.759 4.241 21.741 1.00 97.88 195 HIS A O 1
ATOM 1564 N N . PHE A 1 196 ? -6.481 2.317 22.857 1.00 97.62 196 PHE A N 1
ATOM 1565 C CA . PHE A 1 196 ? -5.026 2.309 22.765 1.00 97.62 196 PHE A CA 1
ATOM 1566 C C . PHE A 1 196 ? -4.582 1.044 22.046 1.00 97.62 196 PHE A C 1
ATOM 1568 O O . PHE A 1 196 ? -4.520 -0.018 22.658 1.00 97.62 196 PHE A O 1
ATOM 1575 N N . GLN A 1 197 ? -4.283 1.161 20.754 1.00 95.44 197 GLN A N 1
ATOM 1576 C CA . GLN A 1 197 ? -3.901 0.040 19.903 1.00 95.44 197 GLN A CA 1
ATOM 1577 C C . GLN A 1 197 ? -2.388 -0.197 19.943 1.00 95.44 197 GLN A C 1
ATOM 1579 O O . GLN A 1 197 ? -1.580 0.688 19.640 1.00 95.44 197 GLN A O 1
ATOM 1584 N N . PHE A 1 198 ? -2.022 -1.440 20.230 1.00 92.75 198 PHE A N 1
ATOM 1585 C CA . PHE A 1 198 ? -0.668 -1.957 20.308 1.00 92.75 198 PHE A CA 1
ATOM 1586 C C . PHE A 1 198 ? -0.323 -2.895 19.147 1.00 92.75 198 PHE A C 1
ATOM 1588 O O . PHE A 1 198 ? -1.166 -3.617 18.608 1.00 92.75 198 PHE A O 1
ATOM 1595 N N . GLN A 1 199 ? 0.964 -2.924 18.813 1.00 89.25 199 GLN A N 1
ATOM 1596 C CA . GLN A 1 199 ? 1.599 -3.927 17.964 1.00 89.25 199 GLN A CA 1
ATOM 1597 C C . GLN A 1 199 ? 2.548 -4.765 18.829 1.00 89.25 199 GLN A C 1
ATOM 1599 O O . GLN A 1 199 ? 3.393 -4.217 19.541 1.00 89.25 199 GLN A O 1
ATOM 1604 N N . ASN A 1 200 ? 2.437 -6.095 18.774 1.00 85.25 200 ASN A N 1
ATOM 1605 C CA . ASN A 1 200 ? 3.188 -6.994 19.660 1.00 85.25 200 ASN A CA 1
ATOM 1606 C C . ASN A 1 200 ? 4.650 -7.252 19.219 1.00 85.25 200 ASN A C 1
ATOM 1608 O O . ASN A 1 200 ? 5.149 -8.373 19.301 1.00 85.25 200 ASN A O 1
ATOM 1612 N N . GLU A 1 201 ? 5.358 -6.223 18.753 1.00 86.06 201 GLU A N 1
ATOM 1613 C CA . GLU A 1 201 ? 6.733 -6.336 18.237 1.00 86.06 201 GLU A CA 1
ATOM 1614 C C . GLU A 1 201 ? 7.772 -6.668 19.322 1.00 86.06 201 GLU A C 1
ATOM 1616 O O . GLU A 1 201 ? 8.762 -7.348 19.056 1.00 86.06 201 GLU A O 1
ATOM 1621 N N . PHE A 1 202 ? 7.540 -6.236 20.568 1.00 85.19 202 PHE A N 1
ATOM 1622 C CA . PHE A 1 202 ? 8.383 -6.586 21.720 1.00 85.19 202 PHE A CA 1
ATOM 1623 C C . PHE A 1 202 ? 7.980 -7.902 22.401 1.00 85.19 202 PHE A C 1
ATOM 1625 O O . PHE A 1 202 ? 8.518 -8.222 23.458 1.00 85.19 202 PHE A O 1
ATOM 1632 N N . ALA A 1 203 ? 7.045 -8.663 21.814 1.00 80.94 203 ALA A N 1
ATOM 1633 C CA . ALA A 1 203 ? 6.532 -9.916 22.368 1.00 80.94 203 ALA A CA 1
ATOM 1634 C C . ALA A 1 203 ? 6.044 -9.792 23.829 1.00 80.94 203 ALA A C 1
ATOM 1636 O O . ALA A 1 203 ? 6.262 -10.694 24.637 1.00 80.94 203 ALA A O 1
ATOM 1637 N N . LEU A 1 204 ? 5.353 -8.689 24.157 1.00 75.50 204 LEU A N 1
ATOM 1638 C CA . LEU A 1 204 ? 4.717 -8.472 25.466 1.00 75.50 204 LEU A CA 1
ATOM 1639 C C . LEU A 1 204 ? 3.784 -9.634 25.840 1.00 75.50 204 LEU A C 1
ATOM 1641 O O . LEU A 1 204 ? 3.693 -10.011 27.005 1.00 75.50 204 LEU A O 1
ATOM 1645 N N . PHE A 1 205 ? 3.140 -10.229 24.832 1.00 74.81 205 PHE A N 1
ATOM 1646 C CA . PHE A 1 205 ? 2.404 -11.485 24.944 1.00 74.81 205 PHE A CA 1
ATOM 1647 C C . PHE A 1 205 ? 3.140 -12.591 24.177 1.00 74.81 205 PHE A C 1
ATOM 1649 O O . PHE A 1 205 ? 3.109 -12.641 22.943 1.00 74.81 205 PHE A O 1
ATOM 1656 N N . VAL A 1 206 ? 3.814 -13.487 24.901 1.00 69.38 206 VAL A N 1
ATOM 1657 C CA . VAL A 1 206 ? 4.552 -14.626 24.327 1.00 69.38 206 VAL A CA 1
ATOM 1658 C C . VAL A 1 206 ? 3.592 -15.568 23.587 1.00 69.38 206 VAL A C 1
ATOM 1660 O O . VAL A 1 206 ? 2.464 -15.776 24.019 1.00 69.38 206 VAL A O 1
ATOM 1663 N N . GLY A 1 207 ? 4.018 -16.121 22.446 1.00 61.59 207 GLY A N 1
ATOM 1664 C CA . GLY A 1 207 ? 3.209 -17.059 21.648 1.00 61.59 207 GLY A CA 1
ATOM 1665 C C . GLY A 1 207 ? 2.124 -16.413 20.777 1.00 61.59 207 GLY A C 1
ATOM 1666 O O . GLY A 1 207 ? 1.507 -17.098 19.973 1.00 61.59 207 GLY A O 1
ATOM 1667 N N . THR A 1 208 ? 1.932 -15.096 20.881 1.00 61.22 208 THR A N 1
ATOM 1668 C CA . THR A 1 208 ? 0.986 -14.326 20.046 1.00 61.22 208 THR A CA 1
ATOM 1669 C C . THR A 1 208 ? 1.694 -13.431 19.021 1.00 61.22 208 THR A C 1
ATOM 1671 O O . THR A 1 208 ? 1.072 -12.657 18.296 1.00 61.22 208 THR A O 1
ATOM 1674 N N . ASN A 1 209 ? 3.026 -13.518 18.959 1.00 56.91 209 ASN A N 1
ATOM 1675 C CA . ASN A 1 209 ? 3.845 -12.755 18.031 1.00 56.91 209 ASN A CA 1
ATOM 1676 C C . ASN A 1 209 ? 3.899 -13.462 16.664 1.00 56.91 209 ASN A C 1
ATOM 1678 O O . ASN A 1 209 ? 4.867 -14.152 16.354 1.00 56.91 209 ASN A O 1
ATOM 1682 N N . ASP A 1 210 ? 2.857 -13.295 15.846 1.00 57.97 210 ASP A N 1
ATOM 1683 C CA . ASP A 1 210 ? 2.870 -13.658 14.417 1.00 57.97 210 ASP A CA 1
ATOM 1684 C C . ASP A 1 210 ? 3.691 -12.624 13.621 1.00 57.97 210 ASP A C 1
ATOM 1686 O O . ASP A 1 210 ? 3.158 -11.856 12.824 1.00 57.97 210 ASP A O 1
ATOM 1690 N N . HIS A 1 211 ? 4.990 -12.507 13.920 1.00 54.03 211 HIS A N 1
ATOM 1691 C CA . HIS A 1 211 ? 5.887 -11.513 13.310 1.00 54.03 211 HIS A CA 1
ATOM 1692 C C . HIS A 1 211 ? 5.341 -10.069 13.366 1.00 54.03 211 HIS A C 1
ATOM 1694 O O . HIS A 1 211 ? 5.336 -9.365 12.354 1.00 54.03 211 HIS A O 1
ATOM 1700 N N . GLY A 1 212 ? 4.811 -9.654 14.521 1.00 53.69 212 GLY A N 1
ATOM 1701 C CA . GLY A 1 212 ? 4.249 -8.316 14.733 1.00 53.69 212 GLY A CA 1
ATOM 1702 C C . GLY A 1 212 ? 2.870 -8.072 14.111 1.00 53.69 212 GLY A C 1
ATOM 1703 O O . GLY A 1 212 ? 2.305 -6.989 14.266 1.00 53.69 212 GLY A O 1
ATOM 1704 N N . ARG A 1 213 ? 2.281 -9.067 13.432 1.00 60.34 213 ARG A N 1
ATOM 1705 C CA . ARG A 1 213 ? 0.981 -8.927 12.748 1.00 60.34 213 ARG A CA 1
ATOM 1706 C C . ARG A 1 213 ? -0.205 -8.878 13.700 1.00 60.34 213 ARG A C 1
ATOM 1708 O O . ARG A 1 213 ? -1.249 -8.337 13.337 1.00 60.34 213 ARG A O 1
ATOM 1715 N N . MET A 1 214 ? -0.057 -9.417 14.909 1.00 74.62 214 MET A N 1
ATOM 1716 C CA . MET A 1 214 ? -1.127 -9.374 15.893 1.00 74.62 214 MET A CA 1
ATOM 1717 C C . MET A 1 214 ? -1.245 -7.979 16.511 1.00 74.62 214 MET A C 1
ATOM 1719 O O . MET A 1 214 ? -0.356 -7.519 17.233 1.00 74.62 214 MET A O 1
ATOM 1723 N N . ARG A 1 215 ? -2.378 -7.331 16.234 1.00 85.94 215 ARG A N 1
ATOM 1724 C CA . ARG A 1 215 ? -2.792 -6.070 16.852 1.00 85.94 215 ARG A CA 1
ATOM 1725 C C . ARG A 1 215 ? -3.824 -6.343 17.935 1.00 85.94 215 ARG A C 1
ATOM 1727 O O . ARG A 1 215 ? -4.749 -7.133 17.738 1.00 85.94 215 ARG A O 1
ATOM 1734 N N . PHE A 1 216 ? -3.659 -5.670 19.059 1.00 90.56 216 PHE A N 1
ATOM 1735 C CA . PHE A 1 216 ? -4.587 -5.705 20.180 1.00 90.56 216 PHE A CA 1
ATOM 1736 C C . PHE A 1 216 ? -4.682 -4.313 20.782 1.00 90.56 216 PHE A C 1
ATOM 1738 O O . PHE A 1 216 ? -3.772 -3.507 20.602 1.00 90.56 216 PHE A O 1
ATOM 1745 N N . GLY A 1 217 ? -5.736 -4.046 21.537 1.00 93.00 217 GLY A N 1
ATOM 1746 C CA . GLY A 1 217 ? -5.917 -2.760 22.184 1.00 93.00 217 GLY A CA 1
ATOM 1747 C C . GLY A 1 217 ? -6.272 -2.884 23.656 1.00 93.00 217 GLY A C 1
ATOM 1748 O O . GLY A 1 217 ? -6.854 -3.882 24.088 1.00 93.00 217 GLY A O 1
ATOM 1749 N N . LEU A 1 218 ? -5.910 -1.850 24.415 1.00 95.69 218 LEU A N 1
ATOM 1750 C CA . LEU A 1 218 ? -6.499 -1.552 25.715 1.00 95.69 218 LEU A CA 1
ATOM 1751 C C . LEU A 1 218 ? -7.670 -0.595 25.493 1.00 95.69 218 LEU A C 1
ATOM 1753 O O . LEU A 1 218 ? -7.499 0.489 24.928 1.00 95.69 218 LEU A O 1
ATOM 1757 N N . HIS A 1 219 ? -8.841 -0.999 25.967 1.00 97.00 219 HIS A N 1
ATOM 1758 C CA . HIS A 1 219 ? -10.085 -0.279 25.753 1.00 97.00 219 HIS A CA 1
ATOM 1759 C C . HIS A 1 219 ? -10.754 0.033 27.075 1.00 97.00 219 HIS A C 1
ATOM 1761 O O . HIS A 1 219 ? -10.923 -0.869 27.892 1.00 97.00 219 HIS A O 1
ATOM 1767 N N . CYS A 1 220 ? -11.173 1.281 27.255 1.00 96.88 220 CYS A N 1
ATOM 1768 C CA . CYS A 1 220 ? -11.981 1.692 28.397 1.00 96.88 220 CYS A CA 1
ATOM 1769 C C . CYS A 1 220 ? -13.358 2.127 27.905 1.00 96.88 220 CYS A C 1
ATOM 1771 O O . CYS A 1 220 ? -13.453 2.996 27.034 1.00 96.88 220 CYS A O 1
ATOM 1773 N N . TYR A 1 221 ? -14.406 1.559 28.490 1.00 96.38 221 TYR A N 1
ATOM 1774 C CA . TYR A 1 221 ? -15.802 1.809 28.161 1.00 96.38 221 TYR A CA 1
ATOM 1775 C C . TYR A 1 221 ? -16.549 2.349 29.381 1.00 96.38 221 TYR A C 1
ATOM 1777 O O . TYR A 1 221 ? -16.410 1.815 30.478 1.00 96.38 221 TYR A O 1
ATOM 1785 N N . ALA A 1 222 ? -17.376 3.367 29.179 1.00 95.50 222 ALA A N 1
ATOM 1786 C CA . ALA A 1 222 ? -18.408 3.793 30.117 1.00 95.50 222 ALA A CA 1
ATOM 1787 C C . ALA A 1 222 ? -19.729 3.094 29.770 1.00 95.50 222 ALA A C 1
ATOM 1789 O O . ALA A 1 222 ? -20.017 2.901 28.589 1.00 95.50 222 ALA A O 1
ATOM 1790 N N . ASN A 1 223 ? -20.534 2.722 30.768 1.00 91.62 223 ASN A N 1
ATOM 1791 C CA . ASN A 1 223 ? -21.684 1.851 30.523 1.00 91.62 223 ASN A CA 1
ATOM 1792 C C . ASN A 1 223 ? -22.927 2.558 29.939 1.00 91.62 223 ASN A C 1
ATOM 1794 O O . ASN A 1 223 ? -23.570 2.015 29.039 1.00 91.62 223 ASN A O 1
ATOM 1798 N N . ASN A 1 224 ? -23.234 3.786 30.383 1.00 82.25 224 ASN A N 1
ATOM 1799 C CA . ASN A 1 224 ? -24.368 4.576 29.874 1.00 82.25 224 ASN A CA 1
ATOM 1800 C C . ASN A 1 224 ? -24.021 6.006 29.396 1.00 82.25 224 ASN A C 1
ATOM 1802 O O . ASN A 1 224 ? -24.479 7.000 29.967 1.00 82.25 224 ASN A O 1
ATOM 1806 N N . PRO A 1 225 ? -23.191 6.161 28.360 1.00 75.56 225 PRO A N 1
ATOM 1807 C CA . PRO A 1 225 ? -22.915 7.471 27.788 1.00 75.56 225 PRO A CA 1
ATOM 1808 C C . PRO A 1 225 ? -23.896 7.895 26.697 1.00 75.56 225 PRO A C 1
ATOM 1810 O O . PRO A 1 225 ? -24.288 7.116 25.837 1.00 75.56 225 PRO A O 1
ATOM 1813 N N . THR A 1 226 ? -24.206 9.189 26.684 1.00 77.94 226 THR A N 1
ATOM 1814 C CA . THR A 1 226 ? -25.148 9.812 25.743 1.00 77.94 226 THR A CA 1
ATOM 1815 C C . THR A 1 226 ? -24.479 10.447 24.524 1.00 77.94 226 THR A C 1
ATOM 1817 O O . THR A 1 226 ? -25.164 10.820 23.574 1.00 77.94 226 THR A O 1
ATOM 1820 N N . THR A 1 227 ? -23.150 10.584 24.526 1.00 90.31 227 THR A N 1
ATOM 1821 C CA . THR A 1 227 ? -22.387 11.227 23.448 1.00 90.31 227 THR A CA 1
ATOM 1822 C C . THR A 1 227 ? -21.157 10.416 23.057 1.00 90.31 227 THR A C 1
ATOM 1824 O O . THR A 1 227 ? -20.497 9.797 23.902 1.00 90.31 227 THR A O 1
ATOM 1827 N N . VAL A 1 228 ? -20.844 10.446 21.758 1.00 95.56 228 VAL A N 1
ATOM 1828 C CA . VAL A 1 228 ? -19.651 9.818 21.183 1.00 95.56 228 VAL A CA 1
ATOM 1829 C C . VAL A 1 228 ? -18.469 10.763 21.300 1.00 95.56 228 VAL A C 1
ATOM 1831 O O . VAL A 1 228 ? -18.423 11.810 20.652 1.00 95.56 228 VAL A O 1
ATOM 1834 N N . CYS A 1 229 ? -17.515 10.387 22.143 1.00 96.00 229 CYS A N 1
ATOM 1835 C CA . CYS A 1 229 ? -16.286 11.132 22.348 1.00 96.00 229 CYS A CA 1
ATOM 1836 C C . CYS A 1 229 ? -15.253 10.219 23.015 1.00 96.00 229 CYS A C 1
ATOM 1838 O O . CYS A 1 229 ? -15.442 9.805 24.161 1.00 96.00 229 CYS A O 1
ATOM 1840 N N . PHE A 1 230 ? -14.168 9.903 22.311 1.00 97.25 230 PHE A N 1
ATOM 1841 C CA . PHE A 1 230 ? -13.092 9.077 22.855 1.00 97.25 230 PHE A CA 1
ATOM 1842 C C . PHE A 1 230 ? -11.720 9.485 22.334 1.00 97.25 230 PHE A C 1
ATOM 1844 O O . PHE A 1 230 ? -11.584 10.047 21.249 1.00 97.25 230 PHE A O 1
ATOM 1851 N N . SER A 1 231 ? -10.692 9.175 23.118 1.00 97.94 231 SER A N 1
ATOM 1852 C CA . SER A 1 231 ? -9.300 9.364 22.719 1.00 97.94 231 SER A CA 1
ATOM 1853 C C . SER A 1 231 ? -8.742 8.066 22.143 1.00 97.94 231 SER A C 1
ATOM 1855 O O . SER A 1 231 ? -8.847 7.005 22.761 1.00 97.94 231 SER A O 1
ATOM 1857 N N . SER A 1 232 ? -8.128 8.161 20.968 1.00 97.69 232 SER A N 1
ATOM 1858 C CA . SER A 1 232 ? -7.523 7.047 20.246 1.00 97.69 232 SER A CA 1
ATOM 1859 C C . SER A 1 232 ? -6.019 7.268 20.087 1.00 97.69 232 SER A C 1
ATOM 1861 O O . SER A 1 232 ? -5.592 8.348 19.680 1.00 97.69 232 SER A O 1
ATOM 1863 N N . ILE A 1 233 ? -5.208 6.255 20.390 1.00 97.62 233 ILE A N 1
ATOM 1864 C CA . ILE A 1 233 ? -3.769 6.243 20.099 1.00 97.62 233 ILE A CA 1
ATOM 1865 C C . ILE A 1 233 ? -3.440 4.930 19.393 1.00 97.62 233 ILE A C 1
ATOM 1867 O O . ILE A 1 233 ? -3.709 3.856 19.927 1.00 97.62 233 ILE A O 1
ATOM 1871 N N . SER A 1 234 ? -2.841 5.017 18.205 1.00 94.62 234 SER A N 1
ATOM 1872 C CA . SER A 1 234 ? -2.453 3.844 17.409 1.00 94.62 234 SER A CA 1
ATOM 1873 C C . SER A 1 234 ? -0.937 3.660 17.324 1.00 94.62 234 SER A C 1
ATOM 1875 O O . SER A 1 234 ? -0.154 4.585 17.589 1.00 94.62 234 SER A O 1
ATOM 1877 N N . ASN A 1 235 ? -0.519 2.469 16.883 1.00 92.38 235 ASN A N 1
ATOM 1878 C CA . ASN A 1 235 ? 0.881 2.069 16.712 1.00 92.38 235 ASN A CA 1
ATOM 1879 C C . ASN A 1 235 ? 1.695 2.206 18.011 1.00 92.38 235 ASN A C 1
ATOM 1881 O O . ASN A 1 235 ? 2.771 2.812 18.028 1.00 92.38 235 ASN A O 1
ATOM 1885 N N . LEU A 1 236 ? 1.148 1.719 19.126 1.00 94.25 236 LEU A N 1
ATOM 1886 C CA . LEU A 1 236 ? 1.860 1.633 20.399 1.00 94.25 236 LEU A CA 1
ATOM 1887 C C . LEU A 1 236 ? 2.681 0.344 20.472 1.00 94.25 236 LEU A C 1
ATOM 1889 O O . LEU A 1 236 ? 2.271 -0.699 19.972 1.00 94.25 236 LEU A O 1
ATOM 1893 N N . TYR A 1 237 ? 3.823 0.411 21.151 1.00 92.25 237 TYR A N 1
ATOM 1894 C CA . TYR A 1 237 ? 4.670 -0.757 21.413 1.00 92.25 237 TYR A CA 1
ATOM 1895 C C . TYR A 1 237 ? 4.821 -1.044 22.905 1.00 92.25 237 TYR A C 1
ATOM 1897 O O . TYR A 1 237 ? 5.052 -2.186 23.287 1.00 92.25 237 TYR A O 1
ATOM 1905 N N . THR A 1 238 ? 4.667 -0.026 23.758 1.00 92.31 238 THR A N 1
ATOM 1906 C CA . THR A 1 238 ? 4.711 -0.162 25.217 1.00 92.31 238 THR A CA 1
ATOM 1907 C C . THR A 1 238 ? 3.600 0.664 25.872 1.00 92.31 238 THR A C 1
ATOM 1909 O O . THR A 1 238 ? 3.249 1.733 25.366 1.00 92.31 238 THR A O 1
ATOM 1912 N N . PRO A 1 239 ? 3.043 0.221 27.017 1.00 92.44 239 PRO A N 1
ATOM 1913 C CA . PRO A 1 239 ? 2.020 0.986 27.737 1.00 92.44 239 PRO A CA 1
ATOM 1914 C C . PRO A 1 239 ? 2.509 2.355 28.227 1.00 92.44 239 PRO A C 1
ATOM 1916 O O . PRO A 1 239 ? 1.737 3.306 28.270 1.00 92.44 239 PRO A O 1
ATOM 1919 N N . THR A 1 240 ? 3.802 2.482 28.542 1.00 94.50 240 THR A N 1
ATOM 1920 C CA . THR A 1 240 ? 4.421 3.739 29.004 1.00 94.50 240 THR A CA 1
ATOM 1921 C C . THR A 1 240 ? 4.285 4.881 27.999 1.00 94.50 240 THR A C 1
ATOM 1923 O O . THR A 1 240 ? 4.183 6.040 28.398 1.00 94.50 240 THR A O 1
ATOM 1926 N N . THR A 1 241 ? 4.227 4.567 26.701 1.00 95.75 241 THR A N 1
ATOM 1927 C CA . THR A 1 241 ? 4.013 5.560 25.648 1.00 95.75 241 THR A CA 1
ATOM 1928 C C . THR A 1 241 ? 2.654 6.251 25.779 1.00 95.75 241 THR A C 1
ATOM 1930 O O . THR A 1 241 ? 2.547 7.414 25.405 1.00 95.75 241 THR A O 1
ATOM 1933 N N . VAL A 1 242 ? 1.631 5.585 26.333 1.00 96.69 242 VAL A N 1
ATOM 1934 C CA . VAL A 1 242 ? 0.298 6.176 26.537 1.00 96.69 242 VAL A CA 1
ATOM 1935 C C . VAL A 1 242 ? 0.385 7.353 27.504 1.00 96.69 242 VAL A C 1
ATOM 1937 O O . VAL A 1 242 ? 0.057 8.469 27.113 1.00 96.69 242 VAL A O 1
ATOM 1940 N N . SER A 1 243 ? 0.891 7.134 28.723 1.00 95.88 243 SER A N 1
ATOM 1941 C CA . SER A 1 243 ? 1.073 8.201 29.721 1.00 95.88 243 SER A CA 1
ATOM 1942 C C . SER A 1 243 ? 1.955 9.323 29.178 1.00 95.88 243 SER A C 1
ATOM 1944 O O . SER A 1 243 ? 1.563 10.485 29.214 1.00 95.88 243 SER A O 1
ATOM 1946 N N . ALA A 1 244 ? 3.070 8.968 28.530 1.00 96.56 244 ALA A N 1
ATOM 1947 C CA . ALA A 1 244 ? 3.959 9.946 27.913 1.00 96.56 244 ALA A CA 1
ATOM 1948 C C . ALA A 1 244 ? 3.279 10.792 26.819 1.00 96.56 244 ALA A C 1
ATOM 1950 O O . ALA A 1 244 ? 3.712 11.911 26.580 1.00 96.56 244 ALA A O 1
ATOM 1951 N N . CYS A 1 245 ? 2.233 10.301 26.138 1.00 97.38 245 CYS A N 1
ATOM 1952 C CA . CYS A 1 245 ? 1.464 11.135 25.209 1.00 97.38 245 CYS A CA 1
ATOM 1953 C C . CYS A 1 245 ? 0.632 12.191 25.944 1.00 97.38 245 CYS A C 1
ATOM 1955 O O . CYS A 1 245 ? 0.567 13.322 25.471 1.00 97.38 245 CYS A O 1
ATOM 1957 N N . PHE A 1 246 ? 0.008 11.835 27.069 1.00 96.44 246 PHE A N 1
ATOM 1958 C CA . PHE A 1 246 ? -0.810 12.761 27.860 1.00 96.44 246 PHE A CA 1
ATOM 1959 C C . PHE A 1 246 ? 0.033 13.796 28.619 1.00 96.44 246 PHE A C 1
ATOM 1961 O O . PHE A 1 246 ? -0.415 14.926 28.784 1.00 96.44 246 PHE A O 1
ATOM 1968 N N . ASP A 1 247 ? 1.259 13.439 29.012 1.00 96.19 247 ASP A N 1
ATOM 1969 C CA . ASP A 1 247 ? 2.170 14.322 29.756 1.00 96.19 247 ASP A CA 1
ATOM 1970 C C . ASP A 1 247 ? 2.984 15.277 28.856 1.00 96.19 247 ASP A C 1
ATOM 1972 O O . ASP A 1 247 ? 3.686 16.165 29.342 1.00 96.19 247 ASP A O 1
ATOM 1976 N N . HIS A 1 248 ? 2.932 15.093 27.535 1.00 96.19 248 HIS A N 1
ATOM 1977 C CA . HIS A 1 248 ? 3.746 15.838 26.576 1.00 96.19 248 HIS A CA 1
ATOM 1978 C C . HIS A 1 248 ? 3.143 17.216 26.233 1.00 96.19 248 HIS A C 1
ATOM 1980 O O . HIS A 1 248 ? 1.936 17.361 26.073 1.00 96.19 248 HIS A O 1
ATOM 1986 N N . ASP A 1 249 ? 3.983 18.236 26.027 1.00 91.38 249 ASP A N 1
ATOM 1987 C CA . ASP A 1 249 ? 3.555 19.638 25.833 1.00 91.38 249 ASP A CA 1
ATOM 1988 C C . ASP A 1 249 ? 3.076 19.986 24.404 1.00 91.38 249 ASP A C 1
ATOM 1990 O O . ASP A 1 249 ? 2.576 21.080 24.136 1.00 91.38 249 ASP A O 1
ATOM 1994 N N . GLY A 1 250 ? 3.250 19.048 23.474 1.00 87.75 250 GLY A N 1
ATOM 1995 C CA . GLY A 1 250 ? 2.829 19.141 22.073 1.00 87.75 250 GLY A CA 1
ATOM 1996 C C . GLY A 1 250 ? 3.795 19.907 21.171 1.00 87.75 250 GLY A C 1
ATOM 1997 O O . GLY A 1 250 ? 3.445 20.190 20.023 1.00 87.75 250 GLY A O 1
ATOM 1998 N N . ARG A 1 251 ? 4.987 20.247 21.672 1.00 86.50 251 ARG A N 1
ATOM 1999 C CA . ARG A 1 251 ? 6.062 20.887 20.909 1.00 86.50 251 ARG A CA 1
ATOM 2000 C C . ARG A 1 251 ? 6.951 19.824 20.261 1.00 86.50 251 ARG A C 1
ATOM 2002 O O . ARG A 1 251 ? 7.009 18.699 20.721 1.00 86.50 251 ARG A O 1
ATOM 2009 N N . ALA A 1 252 ? 7.703 20.209 19.236 1.00 86.62 252 ALA A N 1
ATOM 2010 C CA . ALA A 1 252 ? 8.509 19.317 18.394 1.00 86.62 252 ALA A CA 1
ATOM 2011 C C . ALA A 1 252 ? 7.699 18.482 17.371 1.00 86.62 252 ALA A C 1
ATOM 2013 O O . ALA A 1 252 ? 6.470 18.417 17.424 1.00 86.62 252 ALA A O 1
ATOM 2014 N N . PRO A 1 253 ? 8.373 17.915 16.354 1.00 86.12 253 PRO A N 1
ATOM 2015 C CA . PRO A 1 253 ? 7.719 17.088 15.347 1.00 86.12 253 PRO A CA 1
ATOM 2016 C C . PRO A 1 253 ? 7.238 15.748 15.920 1.00 86.12 253 PRO A C 1
ATOM 2018 O O . PRO A 1 253 ? 7.961 15.090 16.664 1.00 86.12 253 PRO A O 1
ATOM 2021 N N . VAL A 1 254 ? 6.058 15.286 15.493 1.00 90.25 254 VAL A N 1
ATOM 2022 C CA . VAL A 1 254 ? 5.513 13.989 15.937 1.00 90.25 254 VAL A CA 1
ATOM 2023 C C . VAL A 1 254 ? 6.461 12.844 15.556 1.00 90.25 254 VAL A C 1
ATOM 2025 O O . VAL A 1 254 ? 6.829 12.768 14.381 1.00 90.25 254 VAL A O 1
ATOM 2028 N N . PRO A 1 255 ? 6.862 11.957 16.484 1.00 90.62 255 PRO A N 1
ATOM 2029 C CA . PRO A 1 255 ? 7.728 10.824 16.165 1.00 90.62 255 PRO A CA 1
ATOM 2030 C C . PRO A 1 255 ? 7.106 9.907 15.102 1.00 90.62 255 PRO A C 1
ATOM 2032 O O . PRO A 1 255 ? 5.888 9.820 14.985 1.00 90.62 255 PRO A O 1
ATOM 2035 N N . GLY A 1 256 ? 7.941 9.222 14.316 1.00 91.19 256 GLY A N 1
ATOM 2036 C CA . GLY A 1 256 ? 7.484 8.174 13.398 1.00 91.19 256 GLY A CA 1
ATOM 2037 C C . GLY A 1 256 ? 7.266 6.830 14.100 1.00 91.19 256 GLY A C 1
ATOM 2038 O O . GLY A 1 256 ? 7.657 6.649 15.251 1.00 91.19 256 GLY A O 1
ATOM 2039 N N . ILE A 1 257 ? 6.710 5.851 13.374 1.00 90.75 257 ILE A N 1
ATOM 2040 C CA . ILE A 1 257 ? 6.520 4.465 13.855 1.00 90.75 257 ILE A CA 1
ATOM 2041 C C . ILE A 1 257 ? 7.854 3.832 14.299 1.00 90.75 257 ILE A C 1
ATOM 2043 O O . ILE A 1 257 ? 7.913 3.087 15.280 1.00 90.75 257 ILE A O 1
ATOM 2047 N N . LYS A 1 258 ? 8.936 4.165 13.592 1.00 90.25 258 LYS A N 1
ATOM 2048 C CA . LYS A 1 258 ? 10.311 3.852 13.979 1.00 90.25 258 LYS A CA 1
ATOM 2049 C C . LYS A 1 258 ? 11.114 5.128 14.201 1.00 90.25 258 LYS A C 1
ATOM 2051 O O . LYS A 1 258 ? 10.823 6.153 13.582 1.00 90.25 258 LYS A O 1
ATOM 2056 N N . ASP A 1 259 ? 12.101 5.052 15.085 1.00 89.12 259 ASP A N 1
ATOM 2057 C CA . ASP A 1 259 ? 13.084 6.115 15.289 1.00 89.12 259 ASP A CA 1
ATOM 2058 C C . ASP A 1 259 ? 14.146 6.137 14.173 1.00 89.12 259 ASP A C 1
ATOM 2060 O O . ASP A 1 259 ? 14.163 5.289 13.274 1.00 89.12 259 ASP A O 1
ATOM 2064 N N . ASP A 1 260 ? 15.043 7.122 14.221 1.00 83.62 260 ASP A N 1
ATOM 2065 C CA . ASP A 1 260 ? 16.109 7.284 13.224 1.00 83.62 260 ASP A CA 1
ATOM 2066 C C . ASP A 1 260 ? 17.203 6.204 13.334 1.00 83.62 260 ASP A C 1
ATOM 2068 O O . ASP A 1 260 ? 18.019 6.050 12.427 1.00 83.62 260 ASP A O 1
ATOM 2072 N N . GLN A 1 261 ? 17.204 5.406 14.409 1.00 85.88 261 GLN A N 1
ATOM 2073 C CA . GLN A 1 261 ? 18.027 4.201 14.555 1.00 85.88 261 GLN A CA 1
ATOM 2074 C C . GLN A 1 261 ? 17.290 2.934 14.085 1.00 85.88 261 GLN A C 1
ATOM 2076 O O . GLN A 1 261 ? 17.783 1.820 14.287 1.00 85.88 261 GLN A O 1
ATOM 2081 N N . ASN A 1 262 ? 16.129 3.090 13.434 1.00 83.88 262 ASN A N 1
ATOM 2082 C CA . ASN A 1 262 ? 15.273 2.023 12.921 1.00 83.88 262 ASN A CA 1
ATOM 2083 C C . ASN A 1 262 ? 14.756 1.051 14.003 1.00 83.88 262 ASN A C 1
ATOM 2085 O O . ASN A 1 262 ? 14.419 -0.106 13.716 1.00 83.88 262 ASN A O 1
ATOM 2089 N N . LYS A 1 263 ? 14.656 1.515 15.249 1.00 90.69 263 LYS A N 1
ATOM 2090 C CA . LYS A 1 263 ? 14.000 0.791 16.341 1.00 90.69 263 LYS A CA 1
ATOM 2091 C C . LYS A 1 263 ? 12.543 1.228 16.452 1.00 90.69 263 LYS A C 1
ATOM 2093 O O . LYS A 1 263 ? 12.168 2.316 16.021 1.00 90.69 263 LYS A O 1
ATOM 2098 N N . TRP A 1 264 ? 11.704 0.359 17.009 1.00 91.25 264 TRP A N 1
ATOM 2099 C CA . TRP A 1 264 ? 10.303 0.678 17.285 1.00 91.25 264 TRP A CA 1
ATOM 2100 C C . TRP A 1 264 ? 10.206 1.852 18.258 1.00 91.25 264 TRP A C 1
ATOM 2102 O O . TRP A 1 264 ? 10.833 1.834 19.318 1.00 91.25 264 TRP A O 1
ATOM 2112 N N . ASN A 1 265 ? 9.450 2.884 17.881 1.00 92.06 265 ASN A N 1
ATOM 2113 C CA . ASN A 1 265 ? 9.458 4.143 18.610 1.00 92.06 265 ASN A CA 1
ATOM 2114 C C . ASN A 1 265 ? 8.521 4.106 19.825 1.00 92.06 265 ASN A C 1
ATOM 2116 O O . ASN A 1 265 ? 7.307 3.943 19.691 1.00 92.06 265 ASN A O 1
ATOM 2120 N N . VAL A 1 266 ? 9.089 4.302 21.015 1.00 94.06 266 VAL A N 1
ATOM 2121 C CA . VAL A 1 266 ? 8.365 4.306 22.299 1.00 94.06 266 VAL A CA 1
ATOM 2122 C C . VAL A 1 266 ? 8.126 5.711 22.864 1.00 94.06 266 VAL A C 1
ATOM 2124 O O . VAL A 1 266 ? 7.595 5.844 23.967 1.00 94.06 266 VAL A O 1
ATOM 2127 N N . GLN A 1 267 ? 8.490 6.767 22.131 1.00 93.56 267 GLN A N 1
ATOM 2128 C CA . GLN A 1 267 ? 8.270 8.147 22.562 1.00 93.56 267 GLN A CA 1
ATOM 2129 C C . GLN A 1 267 ? 6.784 8.527 22.478 1.00 93.56 267 GLN A C 1
ATOM 2131 O O . GLN A 1 267 ? 6.095 8.268 21.481 1.00 93.56 267 GLN A O 1
ATOM 2136 N N . GLY A 1 268 ? 6.291 9.142 23.554 1.00 94.31 268 GLY A N 1
ATOM 2137 C CA . GLY A 1 268 ? 4.961 9.740 23.607 1.00 94.31 268 GLY A CA 1
ATOM 2138 C C . GLY A 1 268 ? 4.964 11.154 23.036 1.00 94.31 268 GLY A C 1
ATOM 2139 O O . GLY A 1 268 ? 5.975 11.848 23.089 1.00 94.31 268 GLY A O 1
ATOM 2140 N N . HIS A 1 269 ? 3.836 11.573 22.468 1.00 96.31 269 HIS A N 1
ATOM 2141 C CA . HIS A 1 269 ? 3.654 12.930 21.962 1.00 96.31 269 HIS A CA 1
ATOM 2142 C C . HIS A 1 269 ? 2.164 13.295 21.974 1.00 96.31 269 HIS A C 1
ATOM 2144 O O . HIS A 1 269 ? 1.345 12.511 21.498 1.00 96.31 269 HIS A O 1
ATOM 2150 N N . ALA A 1 270 ? 1.802 14.492 22.445 1.00 96.50 270 ALA A N 1
ATOM 2151 C CA . ALA A 1 270 ? 0.399 14.912 22.608 1.00 96.50 270 ALA A CA 1
ATOM 2152 C C . ALA A 1 270 ? -0.429 14.795 21.319 1.00 96.50 270 ALA A C 1
ATOM 2154 O O . ALA A 1 270 ? -1.564 14.328 21.326 1.00 96.50 270 ALA A O 1
ATOM 2155 N N . ARG A 1 271 ? 0.172 15.131 20.172 1.00 94.44 271 ARG A N 1
ATOM 2156 C CA . ARG A 1 271 ? -0.475 14.997 18.854 1.00 94.44 271 ARG A CA 1
ATOM 2157 C C . ARG A 1 271 ? -0.662 13.558 18.353 1.00 94.44 271 ARG A C 1
ATOM 2159 O O . ARG A 1 271 ? -1.264 13.377 17.300 1.00 94.44 271 ARG A O 1
ATOM 2166 N N . ARG A 1 272 ? -0.195 12.532 19.077 1.00 95.31 272 ARG A N 1
ATOM 2167 C CA . ARG A 1 272 ? -0.583 11.130 18.822 1.00 95.31 272 ARG A CA 1
ATOM 2168 C C . ARG A 1 272 ? -1.986 10.807 19.339 1.00 95.31 272 ARG A C 1
ATOM 2170 O O . ARG A 1 272 ? -2.558 9.805 18.924 1.00 95.31 272 ARG A O 1
ATOM 2177 N N . ILE A 1 273 ? -2.534 11.636 20.230 1.00 96.94 273 ILE A N 1
ATOM 2178 C CA . ILE A 1 273 ? -3.880 11.468 20.777 1.00 96.94 273 ILE A CA 1
ATOM 2179 C C . ILE A 1 273 ? -4.879 12.004 19.756 1.00 96.94 273 ILE A C 1
ATOM 2181 O O . ILE A 1 273 ? -5.038 13.214 19.607 1.00 96.94 273 ILE A O 1
ATOM 2185 N N . VAL A 1 274 ? -5.548 11.113 19.032 1.00 96.25 274 VAL A N 1
ATOM 2186 C CA . VAL A 1 274 ? -6.616 11.474 18.097 1.00 96.25 274 VAL A CA 1
ATOM 2187 C C . VAL A 1 274 ? -7.934 11.484 18.859 1.00 96.25 274 VAL A C 1
ATOM 2189 O O . VAL A 1 274 ? -8.380 10.446 19.345 1.00 96.25 274 VAL A O 1
ATOM 2192 N N . GLN A 1 275 ? -8.559 12.654 18.970 1.00 96.75 275 GLN A N 1
ATOM 2193 C CA . GLN A 1 275 ? -9.902 12.756 19.528 1.00 96.75 275 GLN A CA 1
ATOM 2194 C C . GLN A 1 275 ? -10.922 12.373 18.456 1.00 96.75 275 GLN A C 1
ATOM 2196 O O . GLN A 1 275 ? -10.913 12.948 17.370 1.00 96.75 275 GLN A O 1
ATOM 2201 N N . VAL A 1 276 ? -11.784 11.406 18.758 1.00 97.44 276 VAL A N 1
ATOM 2202 C CA . VAL A 1 276 ? -12.794 10.898 17.829 1.00 97.44 276 VAL A CA 1
ATOM 2203 C C . VAL A 1 276 ? -14.181 11.239 18.350 1.00 97.44 276 VAL A C 1
ATOM 2205 O O . VAL A 1 276 ? -14.566 10.846 19.453 1.00 97.44 276 VAL A O 1
ATOM 2208 N N . THR A 1 277 ? -14.927 11.972 17.532 1.00 96.94 277 THR A N 1
ATOM 2209 C CA . THR A 1 277 ? -16.347 12.280 17.709 1.00 96.94 277 THR A CA 1
ATOM 2210 C C . THR A 1 277 ? -17.140 11.768 16.506 1.00 96.94 277 THR A C 1
ATOM 2212 O O . THR A 1 277 ? -16.582 11.181 15.574 1.00 96.94 277 THR A O 1
ATOM 2215 N N . GLU A 1 278 ? -18.448 12.020 16.475 1.00 96.56 278 GLU A N 1
ATOM 2216 C CA . GLU A 1 278 ? -19.279 11.715 15.305 1.00 96.56 278 GLU A CA 1
ATOM 2217 C C . GLU A 1 278 ? -18.758 12.378 14.014 1.00 96.56 278 GLU A C 1
ATOM 2219 O O . GLU A 1 278 ? -18.867 11.788 12.939 1.00 96.56 278 GLU A O 1
ATOM 2224 N N . LYS A 1 279 ? -18.110 13.553 14.109 1.00 96.19 279 LYS A N 1
ATOM 2225 C CA . LYS A 1 279 ? -17.485 14.229 12.959 1.00 96.19 279 LYS A CA 1
ATOM 2226 C C . LYS A 1 279 ? -16.394 13.359 12.327 1.00 96.19 279 LYS A C 1
ATOM 2228 O O . LYS A 1 279 ? -16.387 13.158 11.111 1.00 96.19 279 LYS A O 1
ATOM 2233 N N . GLU A 1 280 ? -15.466 12.855 13.136 1.00 97.06 280 GLU A N 1
ATOM 2234 C CA . GLU A 1 280 ? -14.362 12.016 12.663 1.00 97.06 280 GLU A CA 1
ATOM 2235 C C . GLU A 1 280 ? -14.871 10.661 12.164 1.00 97.06 280 GLU A C 1
ATOM 2237 O O . GLU A 1 280 ? -14.441 10.195 11.111 1.00 97.06 280 GLU A O 1
ATOM 2242 N N . LEU A 1 281 ? -15.859 10.072 12.840 1.00 97.25 281 LEU A N 1
ATOM 2243 C CA . LEU A 1 281 ? -16.510 8.851 12.364 1.00 97.25 281 LEU A CA 1
ATOM 2244 C C . LEU A 1 281 ? -17.208 9.046 11.006 1.00 97.25 281 LEU A C 1
ATOM 2246 O O . LEU A 1 281 ? -17.112 8.184 10.134 1.00 97.25 281 LEU A O 1
ATOM 2250 N N . ALA A 1 282 ? -17.846 10.198 10.772 1.00 96.94 282 ALA A N 1
ATOM 2251 C CA . ALA A 1 282 ? -18.450 10.530 9.481 1.00 96.94 282 ALA A CA 1
ATOM 2252 C C . ALA A 1 282 ? -17.397 10.696 8.373 1.00 96.94 282 ALA A C 1
ATOM 2254 O O . ALA A 1 282 ? -17.643 10.376 7.207 1.00 96.94 282 ALA A O 1
ATOM 2255 N N . LEU A 1 283 ? -16.205 11.195 8.710 1.00 96.31 283 LEU A N 1
ATOM 2256 C CA . LEU A 1 283 ? -15.074 11.202 7.786 1.00 96.31 283 LEU A CA 1
ATOM 2257 C C . LEU A 1 283 ? -14.627 9.774 7.448 1.00 96.31 283 LEU A C 1
ATOM 2259 O O . LEU A 1 283 ? -14.430 9.475 6.271 1.00 96.31 283 LEU A O 1
ATOM 2263 N N . PHE A 1 284 ? -14.505 8.897 8.447 1.00 95.44 284 PHE A N 1
ATOM 2264 C CA . PHE A 1 284 ? -14.083 7.513 8.235 1.00 95.44 284 PHE A CA 1
ATOM 2265 C C . PHE A 1 284 ? -15.089 6.724 7.395 1.00 95.44 284 PHE A C 1
ATOM 2267 O O . PHE A 1 284 ? -14.673 6.088 6.428 1.00 95.44 284 PHE A O 1
ATOM 2274 N N . ALA A 1 285 ? -16.391 6.855 7.668 1.00 94.69 285 ALA A N 1
ATOM 2275 C CA . ALA A 1 285 ? -17.442 6.228 6.865 1.00 94.69 285 ALA A CA 1
ATOM 2276 C C . ALA A 1 285 ? -17.327 6.612 5.380 1.00 94.69 285 ALA A C 1
ATOM 2278 O O . ALA A 1 285 ? -17.310 5.749 4.511 1.00 94.69 285 ALA A O 1
ATOM 2279 N N . ARG A 1 286 ? -17.159 7.908 5.080 1.00 92.75 286 ARG A N 1
ATOM 2280 C CA . ARG A 1 286 ? -17.045 8.413 3.696 1.00 92.75 286 ARG A CA 1
ATOM 2281 C C . ARG A 1 286 ? -15.794 7.950 2.947 1.00 92.75 286 ARG A C 1
ATOM 2283 O O . ARG A 1 286 ? -15.756 8.042 1.716 1.00 92.75 286 ARG A O 1
ATOM 2290 N N . LEU A 1 287 ? -14.743 7.571 3.672 1.00 91.69 287 LEU A N 1
ATOM 2291 C CA . LEU A 1 287 ? -13.458 7.184 3.095 1.00 91.69 287 LEU A CA 1
ATOM 2292 C C . LEU A 1 287 ? -13.311 5.678 2.963 1.00 91.69 287 LEU A C 1
ATOM 2294 O O . LEU A 1 287 ? -12.821 5.212 1.938 1.00 91.69 287 LEU A O 1
ATOM 2298 N N . TYR A 1 288 ? -13.666 4.939 4.007 1.00 90.50 288 TYR A N 1
ATOM 2299 C CA . TYR A 1 288 ? -13.334 3.528 4.117 1.00 90.50 288 TYR A CA 1
ATOM 2300 C C . TYR A 1 288 ? -14.526 2.629 3.822 1.00 90.50 288 TYR A C 1
ATOM 2302 O O . TYR A 1 288 ? -14.310 1.533 3.304 1.00 90.50 288 TYR A O 1
ATOM 2310 N N . ASP A 1 289 ? -15.749 3.076 4.112 1.00 89.69 289 ASP A N 1
ATOM 2311 C CA . ASP A 1 289 ? -16.975 2.285 4.027 1.00 89.69 289 ASP A CA 1
ATOM 2312 C C . ASP A 1 289 ? -17.795 2.559 2.763 1.00 89.69 289 ASP A C 1
ATOM 2314 O O . ASP A 1 289 ? -17.491 3.446 1.965 1.00 89.69 289 ASP A O 1
ATOM 2318 N N . GLU A 1 290 ? -18.814 1.727 2.555 1.00 86.94 290 GLU A N 1
ATOM 2319 C CA . GLU A 1 290 ? -19.763 1.886 1.455 1.00 86.94 290 GLU A CA 1
ATOM 2320 C C . GLU A 1 290 ? -20.554 3.189 1.610 1.00 86.94 290 GLU A C 1
ATOM 2322 O O . GLU A 1 290 ? -20.831 3.651 2.726 1.00 86.94 290 GLU A O 1
ATOM 2327 N N . GLU A 1 291 ? -20.939 3.779 0.480 1.00 85.88 291 GLU A N 1
ATOM 2328 C CA . GLU A 1 291 ? -21.740 4.996 0.467 1.00 85.88 291 GLU A CA 1
ATOM 2329 C C . GLU A 1 291 ? -23.046 4.809 1.258 1.00 85.88 291 GLU A C 1
ATOM 2331 O O . GLU A 1 291 ? -23.706 3.774 1.185 1.00 85.88 291 GLU A O 1
ATOM 2336 N N . GLY A 1 292 ? -23.400 5.811 2.065 1.00 89.25 292 GLY A N 1
ATOM 2337 C CA . GLY A 1 292 ? -24.569 5.756 2.946 1.00 89.25 292 GLY A CA 1
ATOM 2338 C C . GLY A 1 292 ? -24.337 5.061 4.293 1.00 89.25 292 GLY A C 1
ATOM 2339 O O . GLY A 1 292 ? -25.252 5.045 5.117 1.00 89.25 292 GLY A O 1
ATOM 2340 N N . THR A 1 293 ? -23.136 4.537 4.573 1.00 93.38 293 THR A N 1
ATOM 2341 C CA . THR A 1 293 ? -22.810 3.987 5.900 1.00 93.38 293 THR A CA 1
ATOM 2342 C C . THR A 1 293 ? -22.959 5.066 6.988 1.00 93.38 293 THR A C 1
ATOM 2344 O O . THR A 1 293 ? -22.313 6.113 6.893 1.00 93.38 293 THR A O 1
ATOM 2347 N N . PRO A 1 294 ? -23.767 4.841 8.047 1.00 96.19 294 PRO A N 1
ATOM 2348 C CA . PRO A 1 294 ? -23.890 5.793 9.150 1.00 96.19 294 PRO A CA 1
ATOM 2349 C C . PRO A 1 294 ? -22.551 6.004 9.876 1.00 96.19 294 PRO A C 1
ATOM 2351 O O . PRO A 1 294 ? -21.833 5.022 10.082 1.00 96.19 294 PRO A O 1
ATOM 2354 N N . PRO A 1 295 ? -22.237 7.225 10.358 1.00 96.75 295 PRO A N 1
ATOM 2355 C CA . PRO A 1 295 ? -20.997 7.509 11.090 1.00 96.75 295 PRO A CA 1
ATOM 2356 C C . PRO A 1 295 ? -20.724 6.518 12.227 1.00 96.75 295 PRO A C 1
ATOM 2358 O O . PRO A 1 295 ? -19.641 5.957 12.331 1.00 96.75 295 PRO A O 1
ATOM 2361 N N . LEU A 1 296 ? -21.740 6.198 13.027 1.00 95.81 296 LEU A N 1
ATOM 2362 C CA . LEU A 1 296 ? -21.616 5.284 14.166 1.00 95.81 296 LEU A CA 1
ATOM 2363 C C . LEU A 1 296 ? -21.304 3.829 13.777 1.00 95.81 296 LEU A C 1
ATOM 2365 O O . LEU A 1 296 ? -20.980 3.012 14.629 1.00 95.81 296 LEU A O 1
ATOM 2369 N N . ARG A 1 297 ? -21.378 3.484 12.492 1.00 95.44 297 ARG A N 1
ATOM 2370 C CA . ARG A 1 297 ? -21.028 2.154 11.980 1.00 95.44 297 ARG A CA 1
ATOM 2371 C C . ARG A 1 297 ? -19.699 2.138 11.239 1.00 95.44 297 ARG A C 1
ATOM 2373 O O . ARG A 1 297 ? -19.300 1.064 10.777 1.00 95.44 297 ARG A O 1
ATOM 2380 N N . ALA A 1 298 ? -19.024 3.284 11.152 1.00 95.62 298 ALA A N 1
ATOM 2381 C CA . ALA A 1 298 ? -17.766 3.441 10.441 1.00 95.62 298 ALA A CA 1
ATOM 2382 C C . ALA A 1 298 ? -16.687 2.500 10.978 1.00 95.62 298 ALA A C 1
ATOM 2384 O O . ALA A 1 298 ? -16.594 2.275 12.188 1.00 95.62 298 ALA A O 1
ATOM 2385 N N . ARG A 1 299 ? -15.840 1.974 10.093 1.00 94.38 299 ARG A N 1
ATOM 2386 C CA . ARG A 1 299 ? -14.594 1.324 10.517 1.00 94.38 299 ARG A CA 1
ATOM 2387 C C . ARG A 1 299 ? -13.625 2.355 11.091 1.00 94.38 299 ARG A C 1
ATOM 2389 O O . ARG A 1 299 ? -13.544 3.478 10.598 1.00 94.38 299 ARG A O 1
ATOM 2396 N N . LEU A 1 300 ? -12.867 1.964 12.117 1.00 93.12 300 LEU A N 1
ATOM 2397 C CA . LEU A 1 300 ? -11.874 2.839 12.747 1.00 93.12 300 LEU A CA 1
ATOM 2398 C C . LEU A 1 300 ? -10.482 2.600 12.130 1.00 93.12 300 LEU A C 1
ATOM 2400 O O . LEU A 1 300 ? -9.913 1.525 12.328 1.00 93.12 300 LEU A O 1
ATOM 2404 N N . PRO A 1 301 ? -9.901 3.562 11.391 1.00 91.62 301 PRO A N 1
ATOM 2405 C CA . PRO A 1 301 ? -8.542 3.434 10.874 1.00 91.62 301 PRO A CA 1
ATOM 2406 C C . PRO A 1 301 ? -7.492 3.626 11.980 1.00 91.62 301 PRO A C 1
ATOM 2408 O O . PRO A 1 301 ? -7.665 4.418 12.908 1.00 91.62 301 PRO A O 1
ATOM 2411 N N . ALA A 1 302 ? -6.345 2.958 11.837 1.00 90.06 302 ALA A N 1
ATOM 2412 C CA . ALA A 1 302 ? -5.202 3.124 12.734 1.00 90.06 302 ALA A CA 1
ATOM 2413 C C . ALA A 1 302 ? -4.401 4.388 12.371 1.00 90.06 302 ALA A C 1
ATOM 2415 O O . ALA A 1 302 ? -3.528 4.367 11.498 1.00 90.06 302 ALA A O 1
ATOM 2416 N N . LEU A 1 303 ? -4.697 5.502 13.041 1.00 92.06 303 LEU A N 1
ATOM 2417 C CA . LEU A 1 303 ? -4.056 6.794 12.788 1.00 92.06 303 LEU A CA 1
ATOM 2418 C C . LEU A 1 303 ? -2.996 7.105 13.835 1.00 92.06 303 LEU A C 1
ATOM 2420 O O . LEU A 1 303 ? -3.244 7.076 15.037 1.00 92.06 303 LEU A O 1
ATOM 2424 N N . HIS A 1 304 ? -1.790 7.405 13.358 1.00 92.81 304 HIS A N 1
ATOM 2425 C CA . HIS A 1 304 ? -0.645 7.641 14.231 1.00 92.81 304 HIS A CA 1
ATOM 2426 C C . HIS A 1 304 ? -0.644 9.035 14.870 1.00 92.81 304 HIS A C 1
ATOM 2428 O O . HIS A 1 304 ? -0.100 9.197 15.960 1.00 92.81 304 HIS A O 1
ATOM 2434 N N . SER A 1 305 ? -1.207 10.039 14.188 1.00 92.69 305 SER A N 1
ATOM 2435 C CA . SER A 1 305 ? -1.200 11.426 14.653 1.00 92.69 305 SER A CA 1
ATOM 2436 C C . SER A 1 305 ? -2.382 12.240 14.131 1.00 92.69 305 SER A C 1
ATOM 2438 O O . SER A 1 305 ? -3.015 11.880 13.135 1.00 92.69 305 SER A O 1
ATOM 2440 N N . GLN A 1 306 ? -2.650 13.363 14.800 1.00 92.62 306 GLN A N 1
ATOM 2441 C CA . GLN A 1 306 ? -3.687 14.329 14.438 1.00 92.62 306 GLN A CA 1
ATOM 2442 C C . GLN A 1 306 ? -3.464 14.946 13.049 1.00 92.62 306 GLN A C 1
ATOM 2444 O O . GLN A 1 306 ? -4.430 15.195 12.339 1.00 92.62 306 GLN A O 1
ATOM 2449 N N . GLU A 1 307 ? -2.220 15.164 12.613 1.00 90.62 307 GLU A N 1
ATOM 2450 C CA . GLU A 1 307 ? -1.925 15.727 11.286 1.00 90.62 307 GLU A CA 1
ATOM 2451 C C . GLU A 1 307 ? -2.470 14.857 10.150 1.00 90.62 307 GLU A C 1
ATOM 2453 O O . GLU A 1 307 ? -2.927 15.377 9.133 1.00 90.62 307 GLU A O 1
ATOM 2458 N N . LEU A 1 308 ? -2.478 13.532 10.330 1.00 92.94 308 LEU A N 1
ATOM 2459 C CA . LEU A 1 308 ? -3.011 12.615 9.326 1.00 92.94 308 LEU A CA 1
ATOM 2460 C C . LEU A 1 308 ? -4.533 12.748 9.167 1.00 92.94 308 LEU A C 1
ATOM 2462 O O . LEU A 1 308 ? -5.045 12.418 8.102 1.00 92.94 308 LEU A O 1
ATOM 2466 N N . MET A 1 309 ? -5.254 13.290 10.156 1.00 92.06 309 MET A N 1
ATOM 2467 C CA . MET A 1 309 ? -6.683 13.598 10.009 1.00 92.06 309 MET A CA 1
ATOM 2468 C C . MET A 1 309 ? -6.923 14.675 8.951 1.00 92.06 309 MET A C 1
ATOM 2470 O O . MET A 1 309 ? -7.785 14.494 8.095 1.00 92.06 309 MET A O 1
ATOM 2474 N N . GLY A 1 310 ? -6.129 15.752 8.953 1.00 92.25 310 GLY A N 1
ATOM 2475 C CA . GLY A 1 310 ? -6.233 16.814 7.943 1.00 92.25 310 GLY A CA 1
ATOM 2476 C C . GLY A 1 310 ? -5.934 16.305 6.529 1.00 92.25 310 GLY A C 1
ATOM 2477 O O . GLY A 1 310 ? -6.580 16.704 5.559 1.00 92.25 310 GLY A O 1
ATOM 2478 N N . VAL A 1 311 ? -5.015 15.341 6.414 1.00 95.56 311 VAL A N 1
ATOM 2479 C CA . VAL A 1 311 ? -4.740 14.629 5.158 1.00 95.56 311 VAL A CA 1
ATOM 2480 C C . VAL A 1 311 ? -5.959 13.819 4.702 1.00 95.56 311 VAL A C 1
ATOM 2482 O O . VAL A 1 311 ? -6.338 13.881 3.532 1.00 95.56 311 VAL A O 1
ATOM 2485 N N . LEU A 1 312 ? -6.605 13.078 5.608 1.00 95.56 312 LEU A N 1
ATOM 2486 C CA . LEU A 1 312 ? -7.815 12.315 5.291 1.00 95.56 312 LEU A CA 1
ATOM 2487 C C . LEU A 1 312 ? -8.990 13.217 4.892 1.00 95.56 312 LEU A C 1
ATOM 2489 O O . LEU A 1 312 ? -9.695 12.894 3.936 1.00 95.56 312 LEU A O 1
ATOM 2493 N N . GLU A 1 313 ? -9.179 14.360 5.556 1.00 95.38 313 GLU A N 1
ATOM 2494 C CA . GLU A 1 313 ? -10.190 15.356 5.173 1.00 95.38 313 GLU A CA 1
ATOM 2495 C C . GLU A 1 313 ? -9.987 15.822 3.721 1.00 95.38 313 GLU A C 1
ATOM 2497 O O . GLU A 1 313 ? -10.946 15.880 2.950 1.00 95.38 313 GLU A O 1
ATOM 2502 N N . LYS A 1 314 ? -8.736 16.059 3.305 1.00 96.12 314 LYS A N 1
ATOM 2503 C CA . LYS A 1 314 ? -8.397 16.451 1.927 1.00 96.12 314 LYS A CA 1
ATOM 2504 C C . LYS A 1 314 ? -8.613 15.337 0.911 1.00 96.12 314 LYS A C 1
ATOM 2506 O O . LYS A 1 314 ? -9.048 15.630 -0.200 1.00 96.12 314 LYS A O 1
ATOM 2511 N N . PHE A 1 315 ? -8.379 14.075 1.278 1.00 96.06 315 PHE A N 1
ATOM 2512 C CA . PHE A 1 315 ? -8.765 12.935 0.439 1.00 96.06 315 PHE A CA 1
ATOM 2513 C C . PHE A 1 315 ? -10.280 12.821 0.286 1.00 96.06 315 PHE A C 1
ATOM 2515 O O . PHE A 1 315 ? -10.767 12.569 -0.814 1.00 96.06 315 PHE A O 1
ATOM 2522 N N . ALA A 1 316 ? -11.031 13.025 1.369 1.00 93.75 316 ALA A N 1
ATOM 2523 C CA . ALA A 1 316 ? -12.487 12.966 1.337 1.00 93.75 316 ALA A CA 1
ATOM 2524 C C . ALA A 1 316 ? -13.098 14.109 0.517 1.00 93.75 316 ALA A C 1
ATOM 2526 O O . ALA A 1 316 ? -14.155 13.922 -0.077 1.00 93.75 316 ALA A O 1
ATOM 2527 N N . ALA A 1 317 ? -12.429 15.264 0.473 1.00 94.06 317 ALA A N 1
ATOM 2528 C CA . ALA A 1 317 ? -12.842 16.432 -0.299 1.00 94.06 317 ALA A CA 1
ATOM 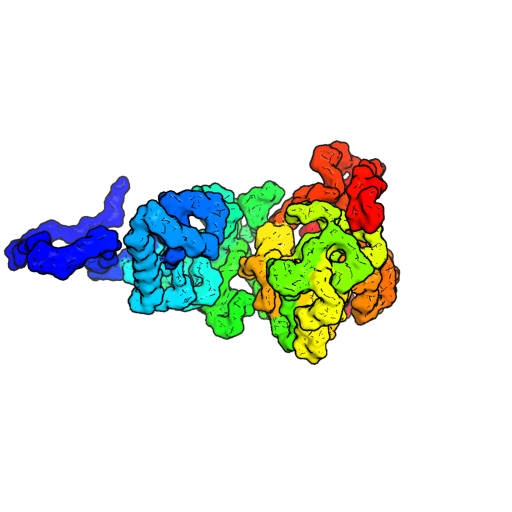2529 C C . ALA A 1 317 ? -12.529 16.338 -1.804 1.00 94.06 317 ALA A C 1
ATOM 2531 O O . ALA A 1 317 ? -12.950 17.217 -2.555 1.00 94.06 317 ALA A O 1
ATOM 2532 N N . GLN A 1 318 ? -11.791 15.316 -2.260 1.00 94.00 318 GLN A N 1
ATOM 2533 C CA . GLN A 1 318 ? -11.504 15.169 -3.687 1.00 94.00 318 GLN A CA 1
ATOM 2534 C C . GLN A 1 318 ? -12.799 14.885 -4.465 1.00 94.00 318 GLN A C 1
ATOM 2536 O O . GLN A 1 318 ? -13.535 13.970 -4.095 1.00 94.00 318 GLN A O 1
ATOM 2541 N N . PRO A 1 319 ? -13.075 15.637 -5.547 1.00 90.44 319 PRO A N 1
ATOM 2542 C CA . PRO A 1 319 ? -14.371 15.608 -6.225 1.00 90.44 319 PRO A CA 1
ATOM 2543 C C . PRO A 1 319 ? -14.554 14.407 -7.155 1.00 90.44 319 PRO A C 1
ATOM 2545 O O . PRO A 1 319 ? -15.677 14.137 -7.562 1.00 90.44 319 PRO A O 1
ATOM 2548 N N . ARG A 1 320 ? -13.457 13.742 -7.542 1.00 92.50 320 ARG A N 1
ATOM 2549 C CA . ARG A 1 320 ? -13.460 12.576 -8.429 1.00 92.50 320 ARG A CA 1
ATOM 2550 C C . ARG A 1 320 ? -12.574 11.472 -7.870 1.00 92.50 320 ARG A C 1
ATOM 2552 O O . ARG A 1 320 ? -11.449 11.722 -7.423 1.00 92.50 320 ARG A O 1
ATOM 2559 N N . ARG A 1 321 ? -13.067 10.246 -7.951 1.00 94.44 321 ARG A N 1
ATOM 2560 C CA . ARG A 1 321 ? -12.402 8.988 -7.615 1.00 94.44 321 ARG A CA 1
ATOM 2561 C C . ARG A 1 321 ? -12.407 8.079 -8.836 1.00 94.44 321 ARG A C 1
ATOM 2563 O O . ARG A 1 321 ? -13.175 8.287 -9.769 1.00 94.44 321 ARG A O 1
ATOM 2570 N N . LEU A 1 322 ? -11.569 7.047 -8.828 1.00 95.56 322 LEU A N 1
ATOM 2571 C CA . LEU A 1 322 ? -11.528 6.090 -9.933 1.00 95.56 322 LEU A CA 1
ATOM 2572 C C . LEU A 1 322 ? -12.879 5.391 -10.133 1.00 95.56 322 LEU A C 1
ATOM 2574 O O . LEU A 1 322 ? -13.267 5.131 -11.265 1.00 95.56 322 LEU A O 1
ATOM 2578 N N . GLY A 1 323 ? -13.613 5.127 -9.049 1.00 93.94 323 GLY A N 1
ATOM 2579 C CA . GLY A 1 323 ? -14.945 4.525 -9.097 1.00 93.94 323 GLY A CA 1
ATOM 2580 C C . GLY A 1 323 ? -15.960 5.333 -9.906 1.00 93.94 323 GLY A C 1
ATOM 2581 O O . GLY A 1 323 ? -16.851 4.731 -10.491 1.00 93.94 323 GLY A O 1
ATOM 2582 N N . ASP A 1 324 ? -15.776 6.651 -10.019 1.00 94.00 324 ASP A N 1
ATOM 2583 C CA . ASP A 1 324 ? -16.677 7.537 -10.767 1.00 94.00 324 ASP A CA 1
ATOM 2584 C C . ASP A 1 324 ? -16.539 7.376 -12.292 1.00 94.00 324 ASP A C 1
ATOM 2586 O O . ASP A 1 324 ? -17.361 7.898 -13.037 1.00 94.00 324 ASP A O 1
ATOM 2590 N N . LEU A 1 325 ? -15.513 6.654 -12.764 1.00 94.25 325 LEU A N 1
ATOM 2591 C CA . LEU A 1 325 ? -15.312 6.283 -14.171 1.00 94.25 325 LEU A CA 1
ATOM 2592 C C . LEU A 1 325 ? -16.018 4.966 -14.538 1.00 94.25 325 LEU A C 1
ATOM 2594 O O . LEU A 1 325 ? -15.550 4.224 -15.403 1.00 94.25 325 LEU A O 1
ATOM 2598 N N . GLU A 1 326 ? -17.086 4.587 -13.835 1.00 90.50 326 GLU A N 1
ATOM 2599 C CA . GLU A 1 326 ? -17.757 3.308 -14.070 1.00 90.50 326 GLU A CA 1
ATOM 2600 C C . GLU A 1 326 ? -18.149 3.138 -15.552 1.00 90.50 326 GLU A C 1
ATOM 2602 O O . GLU A 1 326 ? -18.843 3.961 -16.138 1.00 90.50 326 GLU A O 1
ATOM 2607 N N . GLY A 1 327 ? -17.669 2.055 -16.174 1.00 93.00 327 GLY A N 1
ATOM 2608 C CA . GLY A 1 327 ? -17.847 1.790 -17.607 1.00 93.00 327 GLY A CA 1
ATOM 2609 C C . GLY A 1 327 ? -16.748 2.360 -18.515 1.00 93.00 327 GLY A C 1
ATOM 2610 O O . GLY A 1 327 ? -16.586 1.862 -19.629 1.00 93.00 327 GLY A O 1
ATOM 2611 N N . GLU A 1 328 ? -15.944 3.311 -18.038 1.00 95.62 328 GLU A N 1
ATOM 2612 C CA . GLU A 1 328 ? -14.827 3.949 -18.762 1.00 95.62 328 GLU A CA 1
ATOM 2613 C C . GLU A 1 328 ? -13.451 3.343 -18.420 1.00 95.62 328 GLU A C 1
ATOM 2615 O O . GLU A 1 328 ? -12.464 3.561 -19.127 1.00 95.62 328 GLU A O 1
ATOM 2620 N N . TYR A 1 329 ? -13.384 2.500 -17.384 1.00 97.19 329 TYR A N 1
ATOM 2621 C CA . TYR A 1 329 ? -12.225 1.660 -17.071 1.00 97.19 329 TYR A CA 1
ATOM 2622 C C . TYR A 1 329 ? -12.636 0.223 -16.718 1.00 97.19 329 TYR A C 1
ATOM 2624 O O . TYR A 1 329 ? -13.784 -0.068 -16.374 1.00 97.19 329 TYR A O 1
ATOM 2632 N N . PHE A 1 330 ? -11.687 -0.709 -16.813 1.00 97.75 330 PHE A N 1
ATOM 2633 C CA . PHE A 1 330 ? -11.896 -2.115 -16.475 1.00 97.75 330 PHE A CA 1
ATOM 2634 C C . PHE A 1 330 ? -10.673 -2.712 -15.782 1.00 97.75 330 PHE A C 1
ATOM 2636 O O . PHE A 1 330 ? -9.575 -2.709 -16.341 1.00 97.75 330 PHE A O 1
ATOM 2643 N N . SER A 1 331 ? -10.874 -3.279 -14.587 1.00 97.44 331 SER A N 1
ATOM 2644 C CA . SER A 1 331 ? -9.806 -3.923 -13.812 1.00 97.44 331 SER A CA 1
ATOM 2645 C C . SER A 1 331 ? -9.936 -5.446 -13.739 1.00 97.44 331 SER A C 1
ATOM 2647 O O . SER A 1 331 ? -11.037 -5.983 -13.575 1.00 97.44 331 SER A O 1
ATOM 2649 N N . THR A 1 332 ? -8.801 -6.149 -13.806 1.00 97.06 332 THR A N 1
ATOM 2650 C CA . THR A 1 332 ? -8.729 -7.616 -13.843 1.00 97.06 332 THR A CA 1
ATOM 2651 C C . THR A 1 332 ? -7.409 -8.178 -13.296 1.00 97.06 332 THR A C 1
ATOM 2653 O O . THR A 1 332 ? -6.328 -7.627 -13.513 1.00 97.06 332 THR A O 1
ATOM 2656 N N . VAL A 1 333 ? -7.493 -9.341 -12.643 1.00 95.88 333 VAL A N 1
ATOM 2657 C CA . VAL A 1 333 ? -6.334 -10.195 -12.305 1.00 95.88 333 VAL A CA 1
ATOM 2658 C C . VAL A 1 333 ? -5.808 -10.984 -13.515 1.00 95.88 333 VAL A C 1
ATOM 2660 O O . VAL A 1 333 ? -4.753 -11.598 -13.431 1.00 95.88 333 VAL A O 1
ATOM 2663 N N . MET A 1 334 ? -6.538 -10.945 -14.637 1.00 96.31 334 MET A N 1
ATOM 2664 C CA . MET A 1 334 ? -6.280 -11.675 -15.879 1.00 96.31 334 MET A CA 1
ATOM 2665 C C . MET A 1 334 ? -6.215 -13.192 -15.670 1.00 96.31 334 MET A C 1
ATOM 2667 O O . MET A 1 334 ? -7.271 -13.822 -15.640 1.00 96.31 334 MET A O 1
ATOM 2671 N N . TRP A 1 335 ? -5.030 -13.779 -15.499 1.00 97.56 335 TRP A N 1
ATOM 2672 C CA . TRP A 1 335 ? -4.878 -15.226 -15.346 1.00 97.56 335 TRP A CA 1
ATOM 2673 C C . TRP A 1 335 ? -4.709 -15.635 -13.886 1.00 97.56 335 TRP A C 1
ATOM 2675 O O . TRP A 1 335 ? -3.723 -15.272 -13.249 1.00 97.56 335 TRP A O 1
ATOM 2685 N N . ASP A 1 336 ? -5.619 -16.459 -13.362 1.00 96.56 336 ASP A N 1
ATOM 2686 C CA . ASP A 1 336 ? -5.334 -17.211 -12.136 1.00 96.56 336 ASP A CA 1
ATOM 2687 C C . ASP A 1 336 ? -4.214 -18.215 -12.425 1.00 96.56 336 ASP A C 1
ATOM 2689 O O . ASP A 1 336 ? -4.430 -19.166 -13.173 1.00 96.56 336 ASP A O 1
ATOM 2693 N N . GLU A 1 337 ? -3.022 -18.003 -11.857 1.00 93.75 337 GLU A N 1
ATOM 2694 C CA . GLU A 1 337 ? -1.820 -18.781 -12.185 1.00 93.75 337 GLU A CA 1
ATOM 2695 C C . GLU A 1 337 ? -2.054 -20.292 -12.052 1.00 93.75 337 GLU A C 1
ATOM 2697 O O . GLU A 1 337 ? -1.638 -21.076 -12.905 1.00 93.75 337 GLU A O 1
ATOM 2702 N N . THR A 1 338 ? -2.756 -20.719 -10.999 1.00 91.94 338 THR A N 1
ATOM 2703 C CA . THR A 1 338 ? -2.962 -22.145 -10.730 1.00 91.94 338 THR A CA 1
ATOM 2704 C C . THR A 1 338 ? -3.900 -22.769 -11.753 1.00 91.94 338 THR A C 1
ATOM 2706 O O . THR A 1 338 ? -3.595 -23.838 -12.286 1.00 91.94 338 THR A O 1
ATOM 2709 N N . ASN A 1 339 ? -5.035 -22.129 -12.033 1.00 93.44 339 ASN A N 1
ATOM 2710 C CA . ASN A 1 339 ? -5.999 -22.638 -13.005 1.00 93.44 339 ASN A CA 1
ATOM 2711 C C . ASN A 1 339 ? -5.440 -22.565 -14.433 1.00 93.44 339 ASN A C 1
ATOM 2713 O O . ASN A 1 339 ? -5.522 -23.559 -15.157 1.00 93.44 339 ASN A O 1
ATOM 2717 N N . ALA A 1 340 ? -4.806 -21.443 -14.785 1.00 95.31 340 ALA A N 1
ATOM 2718 C CA . ALA A 1 340 ? -4.289 -21.184 -16.123 1.00 95.31 340 ALA A CA 1
ATOM 2719 C C . ALA A 1 340 ? -3.158 -22.144 -16.520 1.00 95.31 340 ALA A C 1
ATOM 2721 O O . ALA A 1 340 ? -3.059 -22.533 -17.681 1.00 95.31 340 ALA A O 1
ATOM 2722 N N . VAL A 1 341 ? -2.326 -22.556 -15.551 1.00 94.62 341 VAL A N 1
ATOM 2723 C CA . VAL A 1 341 ? -1.227 -23.511 -15.773 1.00 94.62 341 VAL A CA 1
ATOM 2724 C C . VAL A 1 341 ? -1.679 -24.966 -15.675 1.00 94.62 341 VAL A C 1
ATOM 2726 O O . VAL A 1 341 ? -1.218 -25.802 -16.446 1.00 94.62 341 VAL A O 1
ATOM 2729 N N . LYS A 1 342 ? -2.519 -25.312 -14.689 1.00 92.81 342 LYS A N 1
ATOM 2730 C CA . LYS A 1 342 ? -2.776 -26.724 -14.340 1.00 92.81 342 LYS A CA 1
ATOM 2731 C C . LYS A 1 342 ? -4.114 -27.275 -14.816 1.00 92.81 342 LYS A C 1
ATOM 2733 O O . LYS A 1 342 ? -4.269 -28.491 -14.812 1.00 92.81 342 LYS A O 1
ATOM 2738 N N . LYS A 1 343 ? -5.103 -26.423 -15.104 1.00 90.88 343 LYS A N 1
ATOM 2739 C CA . LYS A 1 343 ? -6.471 -26.869 -15.413 1.00 90.88 343 LYS A CA 1
ATOM 2740 C C . LYS A 1 343 ? -6.856 -26.615 -16.857 1.00 90.88 343 LYS A C 1
ATOM 2742 O O . LYS A 1 343 ? -7.298 -27.540 -17.525 1.00 90.88 343 LYS A O 1
ATOM 2747 N N . ASP A 1 344 ? -6.743 -25.371 -17.309 1.00 93.75 344 ASP A N 1
ATOM 2748 C CA . ASP A 1 344 ? -7.209 -24.986 -18.646 1.00 93.75 344 ASP A CA 1
ATOM 2749 C C . ASP A 1 344 ? -6.080 -24.885 -19.680 1.00 93.75 344 ASP A C 1
ATOM 2751 O O . ASP A 1 344 ? -6.372 -24.794 -20.874 1.00 93.75 344 ASP A O 1
ATOM 2755 N N . HIS A 1 345 ? -4.817 -24.953 -19.239 1.00 96.12 345 HIS A N 1
ATOM 2756 C CA . HIS A 1 345 ? -3.634 -24.878 -20.098 1.00 96.12 345 HIS A CA 1
ATOM 2757 C C . HIS A 1 345 ? -3.632 -23.626 -20.984 1.00 96.12 345 HIS A C 1
ATOM 2759 O O . HIS A 1 345 ? -3.291 -23.684 -22.155 1.00 96.12 345 HIS A O 1
ATOM 2765 N N . THR A 1 346 ? -4.074 -22.479 -20.461 1.00 97.56 346 THR A N 1
ATOM 2766 C CA . THR A 1 346 ? -3.991 -21.196 -21.182 1.00 97.56 346 THR A CA 1
ATOM 2767 C C . THR A 1 346 ? -2.553 -20.693 -21.255 1.00 97.56 346 THR A C 1
ATOM 2769 O O . THR A 1 346 ? -2.140 -20.115 -22.262 1.00 97.56 346 THR A O 1
ATOM 2772 N N . ILE A 1 347 ? -1.787 -20.910 -20.185 1.00 97.94 347 ILE A N 1
ATOM 2773 C CA . ILE A 1 347 ? -0.377 -20.532 -20.081 1.00 97.94 347 ILE A CA 1
ATOM 2774 C C . ILE A 1 347 ? 0.416 -21.721 -19.549 1.00 97.94 347 ILE A C 1
ATOM 2776 O O . ILE A 1 347 ? -0.106 -22.530 -18.788 1.00 97.94 347 ILE A O 1
ATOM 2780 N N . ARG A 1 348 ? 1.704 -21.795 -19.867 1.00 97.00 348 ARG A N 1
ATOM 2781 C CA . ARG A 1 348 ? 2.618 -22.795 -19.306 1.00 97.00 348 ARG A CA 1
ATOM 2782 C C . ARG A 1 348 ? 3.844 -22.133 -18.722 1.00 97.00 348 ARG A C 1
ATOM 2784 O O 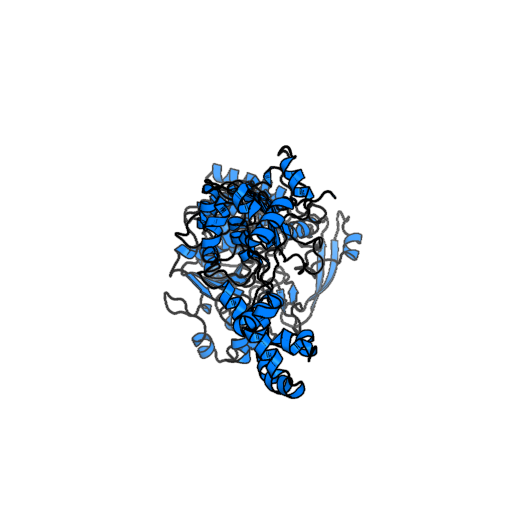. ARG A 1 348 ? 4.237 -21.037 -19.121 1.00 97.00 348 ARG A O 1
ATOM 2791 N N . ARG A 1 349 ? 4.466 -22.824 -17.770 1.00 95.50 349 ARG A N 1
ATOM 2792 C CA . ARG A 1 349 ? 5.702 -22.360 -17.149 1.00 95.50 349 ARG A CA 1
ATOM 2793 C C . ARG A 1 349 ? 6.885 -22.665 -18.062 1.00 95.50 349 ARG A C 1
ATOM 2795 O O . ARG A 1 349 ? 7.228 -23.825 -18.269 1.00 95.50 349 ARG A O 1
ATOM 2802 N N . GLU A 1 350 ? 7.514 -21.622 -18.578 1.00 95.31 350 GLU A N 1
ATOM 2803 C CA . GLU A 1 350 ? 8.757 -21.686 -19.342 1.00 95.31 350 GLU A CA 1
ATOM 2804 C C . GLU A 1 350 ? 9.535 -20.397 -19.103 1.00 95.31 350 GLU A C 1
ATOM 2806 O O . GLU A 1 350 ? 9.009 -19.304 -19.315 1.00 95.31 350 GLU A O 1
ATOM 2811 N N . THR A 1 351 ? 10.789 -20.526 -18.669 1.00 96.62 351 THR A N 1
ATOM 2812 C CA . THR A 1 351 ? 11.656 -19.369 -18.463 1.00 96.62 351 THR A CA 1
ATOM 2813 C C . THR A 1 351 ? 12.437 -19.050 -19.733 1.00 96.62 351 THR A C 1
ATOM 2815 O O . THR A 1 351 ? 13.397 -19.749 -20.054 1.00 96.62 351 THR A O 1
ATOM 2818 N N . ARG A 1 352 ? 12.060 -17.984 -20.445 1.00 96.38 352 ARG A N 1
ATOM 2819 C CA . ARG A 1 352 ? 12.734 -17.552 -21.684 1.00 96.38 352 ARG A CA 1
ATOM 2820 C C . ARG A 1 352 ? 12.626 -16.051 -21.913 1.00 96.38 352 ARG A C 1
ATOM 2822 O O . ARG A 1 352 ? 11.783 -15.395 -21.308 1.00 96.38 352 ARG A O 1
ATOM 2829 N N . PHE A 1 353 ? 13.464 -15.522 -22.804 1.00 97.19 353 PHE A N 1
ATOM 2830 C CA . PHE A 1 353 ? 13.198 -14.222 -23.419 1.00 97.19 353 PHE A CA 1
ATOM 2831 C C . PHE A 1 353 ? 12.047 -14.384 -24.428 1.00 97.19 353 PHE A C 1
ATOM 2833 O O . PHE A 1 353 ? 12.096 -15.324 -25.232 1.00 97.19 353 PHE A O 1
ATOM 2840 N N . PRO A 1 354 ? 10.997 -13.553 -24.341 1.00 96.00 354 PRO A N 1
ATOM 2841 C CA . PRO A 1 354 ? 9.912 -13.549 -25.313 1.00 96.00 354 PRO A CA 1
ATOM 2842 C C . PRO A 1 354 ? 10.356 -12.842 -26.599 1.00 96.00 354 PRO A C 1
ATOM 2844 O O . PRO A 1 354 ? 11.102 -11.864 -26.540 1.00 96.00 354 PRO A O 1
ATOM 2847 N N . ASP A 1 355 ? 9.870 -13.314 -27.747 1.00 92.62 355 ASP A N 1
ATOM 2848 C CA . ASP A 1 355 ? 10.185 -12.702 -29.047 1.00 92.62 355 ASP A CA 1
ATOM 2849 C C . ASP A 1 355 ? 9.269 -11.503 -29.341 1.00 92.62 355 ASP A C 1
ATOM 2851 O O . ASP A 1 355 ? 9.628 -10.581 -30.071 1.00 92.62 355 ASP A O 1
ATOM 2855 N N . THR A 1 356 ? 8.067 -11.504 -28.757 1.00 95.19 356 THR A N 1
ATOM 2856 C CA . THR A 1 356 ? 7.068 -10.442 -28.922 1.00 95.19 356 THR A CA 1
ATOM 2857 C C . THR A 1 356 ? 6.384 -10.113 -27.594 1.00 95.19 356 THR A C 1
ATOM 2859 O O . THR A 1 356 ? 6.329 -10.967 -26.702 1.00 95.19 356 THR A O 1
ATOM 2862 N N . PRO A 1 357 ? 5.774 -8.919 -27.450 1.00 96.00 357 PRO A N 1
ATOM 2863 C CA . PRO A 1 357 ? 4.992 -8.586 -26.260 1.00 96.00 357 PRO A CA 1
ATOM 2864 C C . PRO A 1 357 ? 3.875 -9.595 -25.953 1.00 96.00 357 PRO A C 1
ATOM 2866 O O . PRO A 1 357 ? 3.567 -9.806 -24.786 1.00 96.00 357 PRO A O 1
ATOM 2869 N N . ALA A 1 358 ? 3.310 -10.263 -26.968 1.00 95.94 358 ALA A N 1
ATOM 2870 C CA . ALA A 1 358 ? 2.252 -11.267 -26.807 1.00 95.94 358 ALA A CA 1
ATOM 2871 C C . ALA A 1 358 ? 2.688 -12.517 -26.020 1.00 95.94 358 ALA A C 1
ATOM 2873 O O . ALA A 1 358 ? 1.860 -13.182 -25.398 1.00 95.94 358 ALA A O 1
ATOM 2874 N N . GLU A 1 359 ? 3.985 -12.825 -26.018 1.00 96.06 359 GLU A N 1
ATOM 2875 C CA . GLU A 1 359 ? 4.557 -13.928 -25.240 1.00 96.06 359 GLU A CA 1
ATOM 2876 C C . GLU A 1 359 ? 4.960 -13.497 -23.824 1.00 96.06 359 GLU A C 1
ATOM 2878 O O . GLU A 1 359 ? 5.236 -14.340 -22.968 1.00 96.06 359 GLU A O 1
ATOM 2883 N N . TRP A 1 360 ? 5.008 -12.188 -23.558 1.00 96.94 360 TRP A N 1
ATOM 2884 C CA . TRP A 1 360 ? 5.457 -11.654 -22.281 1.00 96.94 360 TRP A CA 1
ATOM 2885 C C . TRP A 1 360 ? 4.310 -11.618 -21.266 1.00 96.94 360 TRP A C 1
ATOM 2887 O O . TRP A 1 360 ? 3.462 -10.721 -21.276 1.00 96.94 360 TRP A O 1
ATOM 2897 N N . ILE A 1 361 ? 4.290 -12.607 -20.365 1.00 97.75 361 ILE A N 1
ATOM 2898 C CA . ILE A 1 361 ? 3.310 -12.703 -19.278 1.00 97.75 361 ILE A CA 1
ATOM 2899 C C . ILE A 1 361 ? 3.965 -12.310 -17.951 1.00 97.75 361 ILE A C 1
ATOM 2901 O O . ILE A 1 361 ? 4.740 -13.050 -17.344 1.00 97.75 361 ILE A O 1
ATOM 2905 N N . LEU A 1 362 ? 3.614 -11.118 -17.486 1.00 95.69 362 LEU A N 1
ATOM 2906 C CA . LEU A 1 362 ? 4.151 -10.489 -16.292 1.00 95.69 362 LEU A CA 1
ATOM 2907 C C . LEU A 1 362 ? 3.740 -11.232 -15.019 1.00 95.69 362 LEU A C 1
ATOM 2909 O O . LEU A 1 362 ? 2.593 -11.629 -14.816 1.00 95.69 362 LEU A O 1
ATOM 2913 N N . SER A 1 363 ? 4.691 -11.300 -14.103 1.00 95.31 363 SER A N 1
ATOM 2914 C CA . SER A 1 363 ? 4.477 -11.564 -12.683 1.00 95.31 363 SER A CA 1
ATOM 2915 C C . SER A 1 363 ? 5.056 -10.420 -11.865 1.00 95.31 363 SER A C 1
ATOM 2917 O O . SER A 1 363 ? 5.857 -9.631 -12.373 1.00 95.31 363 SER A O 1
ATOM 2919 N N . GLY A 1 364 ? 4.694 -10.354 -10.587 1.00 93.38 364 GLY A N 1
ATOM 2920 C CA . GLY A 1 364 ? 5.098 -9.274 -9.700 1.00 93.38 364 GLY A CA 1
ATOM 2921 C C . GLY A 1 364 ? 6.539 -8.759 -9.905 1.00 93.38 364 GLY A C 1
ATOM 2922 O O . GLY A 1 364 ? 6.693 -7.588 -10.244 1.00 93.38 364 GLY A O 1
ATOM 2923 N N . PRO A 1 365 ? 7.601 -9.567 -9.701 1.00 94.94 365 PRO A N 1
ATOM 2924 C CA . PRO A 1 365 ? 8.988 -9.088 -9.674 1.00 94.94 365 PRO A CA 1
ATOM 2925 C C . PRO A 1 365 ? 9.454 -8.265 -10.883 1.00 94.94 365 PRO A C 1
ATOM 2927 O O . PRO A 1 365 ? 10.363 -7.452 -10.711 1.00 94.94 365 PRO A O 1
ATOM 2930 N N . HIS A 1 366 ? 8.823 -8.425 -12.053 1.00 97.19 366 HIS A N 1
ATOM 2931 C CA . HIS A 1 366 ? 9.187 -7.719 -13.283 1.00 97.19 366 HIS A CA 1
ATOM 2932 C C . HIS A 1 366 ? 9.152 -6.201 -13.149 1.00 97.19 366 HIS A C 1
ATOM 2934 O O . HIS A 1 366 ? 9.912 -5.530 -13.836 1.00 97.19 366 HIS A O 1
ATOM 2940 N N . PHE A 1 367 ? 8.325 -5.658 -12.253 1.00 97.56 367 PHE A N 1
ATOM 2941 C CA . PHE A 1 367 ? 8.159 -4.218 -12.108 1.00 97.56 367 PHE A CA 1
ATOM 2942 C C . PHE A 1 367 ? 8.221 -3.726 -10.661 1.00 97.56 367 PHE A C 1
ATOM 2944 O O . PHE A 1 367 ? 8.011 -4.468 -9.690 1.00 97.56 367 PHE A O 1
ATOM 2951 N N . TYR A 1 368 ? 8.482 -2.426 -10.550 1.00 97.31 368 TYR A N 1
ATOM 2952 C CA . TYR A 1 368 ? 8.366 -1.633 -9.332 1.00 97.31 368 TYR A CA 1
ATOM 2953 C C . TYR A 1 368 ? 7.694 -0.284 -9.642 1.00 97.31 368 TYR A C 1
ATOM 2955 O O . TYR A 1 368 ? 7.264 -0.069 -10.775 1.00 97.31 368 TYR A O 1
ATOM 2963 N N . VAL A 1 369 ? 7.573 0.620 -8.662 1.00 97.94 369 VAL A N 1
ATOM 2964 C CA . VAL A 1 369 ? 6.879 1.911 -8.833 1.00 97.94 369 VAL A CA 1
ATOM 2965 C C . VAL A 1 369 ? 7.474 2.686 -10.008 1.00 97.94 369 VAL A C 1
ATOM 2967 O O . VAL A 1 369 ? 8.638 3.079 -9.964 1.00 97.94 369 VAL A O 1
ATOM 2970 N N . GLY A 1 370 ? 6.675 2.891 -11.057 1.00 97.81 370 GLY A N 1
ATOM 2971 C CA . GLY A 1 370 ? 7.076 3.612 -12.266 1.00 97.81 370 GLY A CA 1
ATOM 2972 C C . GLY A 1 370 ? 8.220 2.961 -13.034 1.00 97.81 370 GLY A C 1
ATOM 2973 O O . GLY A 1 370 ? 8.801 3.609 -13.895 1.00 97.81 370 GLY A O 1
ATOM 2974 N N . THR A 1 371 ? 8.557 1.705 -12.728 1.00 97.69 371 THR A N 1
ATOM 2975 C CA . THR A 1 371 ? 9.667 0.951 -13.322 1.00 97.69 371 THR A CA 1
ATOM 2976 C C . THR A 1 371 ? 9.124 -0.334 -13.943 1.00 97.69 371 THR A C 1
ATOM 2978 O O . THR A 1 371 ? 9.111 -1.366 -13.269 1.00 97.69 371 THR A O 1
ATOM 2981 N N . PRO A 1 372 ? 8.671 -0.297 -15.212 1.00 97.56 372 PRO A N 1
ATOM 2982 C CA . PRO A 1 372 ? 8.152 -1.482 -15.898 1.00 97.56 372 PRO A CA 1
ATOM 2983 C C . PRO A 1 372 ? 9.171 -2.615 -16.079 1.00 97.56 372 PRO A C 1
ATOM 2985 O O . PRO A 1 372 ? 8.781 -3.776 -16.153 1.00 97.56 372 PRO A O 1
ATOM 2988 N N . PHE A 1 373 ? 10.464 -2.273 -16.121 1.00 97.44 373 PHE A N 1
ATOM 2989 C CA . PHE A 1 373 ? 11.591 -3.192 -16.297 1.00 97.44 373 PHE A CA 1
ATOM 2990 C C . PHE A 1 373 ? 12.486 -3.186 -15.048 1.00 97.44 373 PHE A C 1
ATOM 2992 O O . PHE A 1 373 ? 13.596 -2.672 -15.064 1.00 97.44 373 PHE A O 1
ATOM 2999 N N . ASN A 1 374 ? 11.981 -3.702 -13.930 1.00 96.56 374 ASN A N 1
ATOM 3000 C CA . ASN A 1 374 ? 12.675 -3.703 -12.638 1.00 96.56 374 ASN A CA 1
ATOM 3001 C C . ASN A 1 374 ? 13.617 -4.904 -12.476 1.00 96.56 374 ASN A C 1
ATOM 3003 O O . ASN A 1 374 ? 14.793 -4.747 -12.155 1.00 96.56 374 ASN A O 1
ATOM 3007 N N . LYS A 1 375 ? 13.093 -6.114 -12.695 1.00 96.44 375 LYS A N 1
ATOM 3008 C CA . LYS A 1 375 ? 13.862 -7.360 -12.601 1.00 96.44 375 LYS A CA 1
ATOM 3009 C C . LYS A 1 375 ? 13.511 -8.312 -13.727 1.00 96.44 375 LYS A C 1
ATOM 3011 O O . LYS A 1 375 ? 12.417 -8.260 -14.282 1.00 96.44 375 LYS A O 1
ATOM 3016 N N . THR A 1 376 ? 14.417 -9.238 -13.998 1.00 96.69 376 THR A N 1
ATOM 3017 C CA . THR A 1 376 ? 14.209 -10.339 -14.939 1.00 96.69 376 THR A CA 1
ATOM 3018 C C . THR A 1 376 ? 14.467 -11.675 -14.235 1.00 96.69 376 THR A C 1
ATOM 3020 O O . THR A 1 376 ? 15.384 -11.756 -13.413 1.00 96.69 376 THR A O 1
ATOM 3023 N N . PRO A 1 377 ? 13.664 -12.727 -14.479 1.00 96.69 377 PRO A N 1
ATOM 3024 C CA . PRO A 1 377 ? 13.978 -14.072 -14.021 1.00 96.69 377 PRO A CA 1
ATOM 3025 C C . PRO A 1 377 ? 15.393 -14.500 -14.428 1.00 96.69 377 PRO A C 1
ATOM 3027 O O . PRO A 1 377 ? 15.839 -14.275 -15.561 1.00 96.69 377 PRO A O 1
ATOM 3030 N N . ARG A 1 378 ? 16.079 -15.204 -13.527 1.00 95.50 378 ARG A N 1
ATOM 3031 C CA . ARG A 1 378 ? 17.270 -15.983 -13.889 1.00 95.50 378 ARG A CA 1
ATOM 3032 C C . ARG A 1 378 ? 16.870 -17.082 -14.858 1.00 95.50 378 ARG A C 1
ATOM 3034 O O . ARG A 1 378 ? 15.779 -17.632 -14.737 1.00 95.50 378 ARG A O 1
ATOM 3041 N N . ARG A 1 379 ? 17.786 -17.495 -15.740 1.00 92.62 379 ARG A N 1
ATOM 3042 C CA . ARG A 1 379 ? 17.574 -18.632 -16.657 1.00 92.62 379 ARG A CA 1
ATOM 3043 C C . ARG A 1 379 ? 17.020 -19.880 -15.958 1.00 92.62 379 ARG A C 1
ATOM 3045 O O . ARG A 1 379 ? 16.183 -20.575 -16.517 1.00 92.62 379 ARG A O 1
ATOM 3052 N N . VAL A 1 380 ? 17.472 -20.142 -14.728 1.00 91.69 380 VAL A N 1
ATOM 3053 C CA . VAL A 1 380 ? 16.943 -21.203 -13.859 1.00 91.69 380 VAL A CA 1
ATOM 3054 C C . VAL A 1 380 ? 16.167 -20.579 -12.696 1.00 91.69 380 VAL A C 1
ATOM 3056 O O . VAL A 1 380 ? 16.711 -20.296 -11.623 1.00 91.69 380 VAL A O 1
ATOM 3059 N N . CYS A 1 381 ? 14.864 -20.377 -12.892 1.00 90.75 381 CYS A N 1
ATOM 3060 C CA . CYS A 1 381 ? 13.983 -19.749 -11.905 1.00 90.75 381 CYS A CA 1
ATOM 3061 C C . CYS A 1 381 ? 13.225 -20.782 -11.043 1.00 90.75 381 CYS A C 1
ATOM 3063 O O . CYS A 1 381 ? 12.005 -20.945 -11.142 1.00 90.75 381 CYS A O 1
ATOM 3065 N N . ALA A 1 382 ? 13.962 -21.489 -10.180 1.00 87.25 382 ALA A N 1
ATOM 3066 C CA . ALA A 1 382 ? 13.419 -22.520 -9.289 1.00 87.25 382 ALA A CA 1
ATOM 3067 C C . ALA A 1 382 ? 12.830 -21.982 -7.968 1.00 87.25 382 ALA A C 1
ATOM 3069 O O . ALA A 1 382 ? 12.032 -22.671 -7.337 1.00 87.25 382 ALA A O 1
ATOM 3070 N N . ALA A 1 383 ? 13.194 -20.765 -7.549 1.00 87.69 383 ALA A N 1
ATOM 3071 C CA . ALA A 1 383 ? 12.731 -20.164 -6.298 1.00 87.69 383 ALA A CA 1
ATOM 3072 C C . ALA A 1 383 ? 12.260 -18.717 -6.493 1.00 87.69 383 ALA A C 1
ATOM 3074 O O . ALA A 1 383 ? 12.673 -18.031 -7.426 1.00 87.69 383 ALA A O 1
ATOM 3075 N N . ASN A 1 384 ? 11.436 -18.229 -5.562 1.00 81.56 384 ASN A N 1
ATOM 3076 C CA . ASN A 1 384 ? 10.812 -16.900 -5.629 1.00 81.56 384 ASN A CA 1
ATOM 3077 C C . ASN A 1 384 ? 11.822 -15.737 -5.683 1.00 81.56 384 ASN A C 1
ATOM 3079 O O . ASN A 1 384 ? 11.482 -14.658 -6.157 1.00 81.56 384 ASN A O 1
ATOM 3083 N N . GLY A 1 385 ? 13.054 -15.951 -5.207 1.00 84.44 385 GLY A N 1
ATOM 3084 C CA . GLY A 1 385 ? 14.136 -14.962 -5.231 1.00 84.44 385 GLY A CA 1
ATOM 3085 C C . GLY A 1 385 ? 15.052 -15.026 -6.457 1.00 84.44 385 GLY A C 1
ATOM 3086 O O . GLY A 1 385 ? 16.004 -14.261 -6.518 1.00 84.44 385 GLY A O 1
ATOM 3087 N N . HIS A 1 386 ? 14.821 -15.928 -7.419 1.00 92.56 386 HIS A N 1
ATOM 3088 C CA . HIS A 1 386 ? 15.699 -16.107 -8.586 1.00 92.56 386 HIS A CA 1
ATOM 3089 C C . HIS A 1 386 ? 15.430 -15.066 -9.685 1.00 92.56 386 HIS A C 1
ATOM 3091 O O . HIS A 1 386 ? 15.030 -15.402 -10.800 1.00 92.56 386 HIS A O 1
ATOM 3097 N N . TYR A 1 387 ? 15.664 -13.801 -9.354 1.00 94.19 387 TYR A N 1
ATOM 3098 C CA . TYR A 1 387 ? 15.512 -12.653 -10.240 1.00 94.19 387 TYR A CA 1
ATOM 3099 C C . TYR A 1 387 ? 16.715 -11.730 -10.088 1.00 94.19 387 TYR A C 1
ATOM 3101 O O . TYR A 1 387 ? 17.161 -11.509 -8.965 1.00 94.19 387 TYR A O 1
ATOM 3109 N N . ASP A 1 388 ? 17.164 -11.144 -11.192 1.00 94.88 388 ASP A N 1
ATOM 3110 C CA . ASP A 1 388 ? 18.268 -10.186 -11.209 1.00 94.88 388 ASP A CA 1
ATOM 3111 C C . ASP A 1 388 ? 17.744 -8.782 -11.547 1.00 94.88 388 ASP A C 1
ATOM 3113 O O . ASP A 1 388 ? 16.779 -8.634 -12.307 1.00 94.88 388 ASP A O 1
ATOM 3117 N N . ASN A 1 389 ? 18.350 -7.752 -10.949 1.00 95.06 389 ASN A N 1
ATOM 3118 C CA . ASN A 1 389 ? 18.004 -6.351 -11.209 1.00 95.06 389 ASN A CA 1
ATOM 3119 C C . ASN A 1 389 ? 18.428 -5.934 -12.619 1.00 95.06 389 ASN A C 1
ATOM 3121 O O . ASN A 1 389 ? 19.515 -6.285 -13.075 1.00 95.06 389 ASN A O 1
ATOM 3125 N N . LEU A 1 390 ? 17.578 -5.158 -13.292 1.00 95.81 390 LEU A N 1
ATOM 3126 C CA . LEU A 1 390 ? 17.857 -4.643 -14.628 1.00 95.81 390 LEU A CA 1
ATOM 3127 C C . LEU A 1 390 ? 18.564 -3.289 -14.565 1.00 95.81 390 LEU A C 1
ATOM 3129 O O . LEU A 1 390 ? 18.107 -2.369 -13.893 1.00 95.81 390 LEU A O 1
ATOM 3133 N N . ASP A 1 391 ? 19.650 -3.149 -15.326 1.00 95.31 391 ASP A N 1
ATOM 3134 C CA . ASP A 1 391 ? 20.289 -1.853 -15.555 1.00 95.31 391 ASP A CA 1
ATOM 3135 C C . ASP A 1 391 ? 19.621 -1.146 -16.741 1.00 95.31 391 ASP A C 1
ATOM 3137 O O . ASP A 1 391 ? 19.896 -1.436 -17.909 1.00 95.31 391 ASP A O 1
ATOM 3141 N N . LEU A 1 392 ? 18.747 -0.187 -16.435 1.00 96.62 392 LEU A N 1
ATOM 3142 C CA . LEU A 1 392 ? 17.963 0.552 -17.428 1.00 96.62 392 LEU A CA 1
ATOM 3143 C C . LEU A 1 392 ? 18.810 1.372 -18.409 1.00 96.62 392 LEU A C 1
ATOM 3145 O O . LEU A 1 392 ? 18.301 1.761 -19.465 1.00 96.62 392 LEU A O 1
ATOM 3149 N N . THR A 1 393 ? 20.075 1.653 -18.081 1.00 95.06 393 THR A N 1
ATOM 3150 C CA . THR A 1 393 ? 21.003 2.350 -18.985 1.00 95.06 393 THR A CA 1
ATOM 3151 C C . THR A 1 393 ? 21.538 1.431 -20.083 1.00 95.06 393 THR A C 1
ATOM 3153 O O . THR A 1 393 ? 21.968 1.925 -21.125 1.00 95.06 393 THR A O 1
ATOM 3156 N N . GLN A 1 394 ? 21.458 0.111 -19.879 1.00 94.75 394 GLN A N 1
ATOM 3157 C CA . GLN A 1 394 ? 22.030 -0.915 -20.756 1.00 94.75 394 GLN A CA 1
ATOM 3158 C C . GLN A 1 394 ? 20.980 -1.672 -21.574 1.00 94.75 394 GLN A C 1
ATOM 3160 O O . GLN A 1 394 ? 21.333 -2.310 -22.562 1.00 94.75 394 GLN A O 1
ATOM 3165 N N . ILE A 1 395 ? 19.693 -1.599 -21.208 1.00 96.38 395 ILE A N 1
ATOM 3166 C CA . ILE A 1 395 ? 18.651 -2.288 -21.980 1.00 96.38 395 ILE A CA 1
ATOM 3167 C C . ILE A 1 395 ? 18.551 -1.723 -23.416 1.00 96.38 395 ILE A C 1
ATOM 3169 O O . ILE A 1 395 ? 18.600 -0.493 -23.587 1.00 96.38 395 ILE A O 1
ATOM 3173 N N . PRO A 1 396 ? 18.402 -2.589 -24.439 1.00 96.69 396 PRO A N 1
ATOM 3174 C CA . PRO A 1 396 ? 18.051 -2.192 -25.803 1.00 96.69 396 PRO A CA 1
ATOM 3175 C C . PRO A 1 396 ? 16.727 -1.425 -25.892 1.00 96.69 396 PRO A C 1
ATOM 3177 O O . PRO A 1 396 ? 15.880 -1.506 -25.000 1.00 96.69 396 PRO A O 1
ATOM 3180 N N . ASP A 1 397 ? 16.530 -0.701 -26.993 1.00 97.44 397 ASP A N 1
ATOM 3181 C CA . ASP A 1 397 ? 15.322 0.103 -27.213 1.00 97.44 397 ASP A CA 1
ATOM 3182 C C . ASP A 1 397 ? 14.067 -0.752 -27.464 1.00 97.44 397 ASP A C 1
ATOM 3184 O O . ASP A 1 397 ? 12.959 -0.259 -27.297 1.00 97.44 397 ASP A O 1
ATOM 3188 N N . ASP A 1 398 ? 14.197 -2.025 -27.823 1.00 96.62 398 ASP A N 1
ATOM 3189 C CA . ASP A 1 398 ? 13.114 -2.995 -28.050 1.00 96.62 398 ASP A CA 1
ATOM 3190 C C . ASP A 1 398 ? 13.048 -4.094 -26.972 1.00 96.62 398 ASP A C 1
ATOM 3192 O O . ASP A 1 398 ? 12.320 -5.077 -27.118 1.00 96.62 398 ASP A O 1
ATOM 3196 N N . TYR A 1 399 ? 13.778 -3.913 -25.867 1.00 97.50 399 TYR A N 1
ATOM 3197 C CA . TYR A 1 399 ? 13.975 -4.931 -24.839 1.00 97.50 399 TYR A CA 1
ATOM 3198 C C . TYR A 1 399 ? 12.672 -5.475 -24.234 1.00 97.50 399 TYR A C 1
ATOM 3200 O O . TYR A 1 399 ? 11.784 -4.721 -23.825 1.00 97.50 399 TYR A O 1
ATOM 3208 N N . LEU A 1 400 ? 12.627 -6.801 -24.077 1.00 97.00 400 LEU A N 1
ATOM 3209 C CA . LEU A 1 400 ? 11.661 -7.525 -23.257 1.00 97.00 400 LEU A CA 1
ATOM 3210 C C . LEU A 1 400 ? 12.423 -8.414 -22.257 1.00 97.00 400 LEU A C 1
ATOM 3212 O O . LEU A 1 400 ? 13.323 -9.154 -22.665 1.00 97.00 400 LEU A O 1
ATOM 3216 N N . PRO A 1 401 ? 12.103 -8.371 -20.951 1.00 96.81 401 PRO A N 1
ATOM 3217 C CA . PRO A 1 401 ? 12.758 -9.218 -19.965 1.00 96.81 401 PRO A CA 1
ATOM 3218 C C . PRO A 1 401 ? 12.293 -10.665 -20.109 1.00 96.81 401 PRO A C 1
ATOM 3220 O O . PRO A 1 401 ? 11.275 -10.950 -20.745 1.00 96.81 401 PRO A O 1
ATOM 3223 N N . ARG A 1 402 ? 13.014 -11.597 -19.475 1.00 97.62 402 ARG A N 1
ATOM 3224 C CA . ARG A 1 402 ? 12.548 -12.982 -19.423 1.00 97.62 402 ARG A CA 1
ATOM 3225 C C . ARG A 1 402 ? 11.173 -13.033 -18.774 1.00 97.62 402 ARG A C 1
ATOM 3227 O O . ARG A 1 402 ? 10.878 -12.263 -17.869 1.00 97.62 402 ARG A O 1
ATOM 3234 N N . THR A 1 403 ? 10.365 -13.982 -19.209 1.00 96.69 403 THR A N 1
ATOM 3235 C CA . THR A 1 403 ? 9.133 -14.382 -18.535 1.00 96.69 403 THR A CA 1
ATOM 3236 C C . THR A 1 403 ? 9.325 -15.750 -17.902 1.00 96.69 403 THR A C 1
ATOM 3238 O O . THR A 1 403 ? 10.192 -16.500 -18.334 1.00 96.69 403 THR A O 1
ATOM 3241 N N . ASN A 1 404 ? 8.525 -16.078 -16.886 1.00 96.94 404 ASN A N 1
ATOM 3242 C CA . ASN A 1 404 ? 8.365 -17.454 -16.402 1.00 96.94 404 ASN A CA 1
ATOM 3243 C C . ASN A 1 404 ? 7.135 -18.152 -16.996 1.00 96.94 404 ASN A C 1
ATOM 3245 O O . ASN A 1 404 ? 6.961 -19.350 -16.778 1.00 96.94 404 ASN A O 1
ATOM 3249 N N . TYR A 1 405 ? 6.283 -17.410 -17.702 1.00 96.88 405 TYR A N 1
ATOM 3250 C CA . TYR A 1 405 ? 5.031 -17.888 -18.269 1.00 96.88 405 TYR A CA 1
ATOM 3251 C C . TYR A 1 405 ? 4.903 -17.453 -19.726 1.00 96.88 405 TYR A C 1
ATOM 3253 O O . TYR A 1 405 ? 5.151 -16.295 -20.059 1.00 96.88 405 TYR A O 1
ATOM 3261 N N . VAL A 1 406 ? 4.471 -18.370 -20.578 1.00 97.00 406 VAL A N 1
ATOM 3262 C CA . VAL A 1 406 ? 4.165 -18.111 -21.991 1.00 97.00 406 VAL A CA 1
ATOM 3263 C C . VAL A 1 406 ? 2.804 -18.724 -22.328 1.00 97.00 406 VAL A C 1
ATOM 3265 O O . VAL A 1 406 ? 2.366 -19.625 -21.603 1.00 97.00 406 VAL A O 1
ATOM 3268 N N . PRO A 1 407 ? 2.117 -18.273 -23.391 1.00 97.44 407 PRO A N 1
ATOM 3269 C CA . PRO A 1 407 ? 0.902 -18.936 -23.861 1.00 97.44 407 PRO A CA 1
ATOM 3270 C C . PRO A 1 407 ? 1.131 -20.435 -24.146 1.00 97.44 407 PRO A C 1
ATOM 3272 O O . PRO A 1 407 ? 2.178 -20.821 -24.668 1.00 97.44 407 PRO A O 1
ATOM 3275 N N . ASP A 1 408 ? 0.155 -21.275 -23.791 1.00 97.50 408 ASP A N 1
ATOM 3276 C CA . ASP A 1 408 ? 0.156 -22.738 -24.030 1.00 97.50 408 ASP A CA 1
ATOM 3277 C C . ASP A 1 408 ? -0.926 -23.175 -25.039 1.00 97.50 408 ASP A C 1
ATOM 3279 O O . ASP A 1 408 ? -1.136 -24.351 -25.316 1.00 97.50 408 ASP A O 1
ATOM 3283 N N . VAL A 1 409 ? -1.610 -22.199 -25.633 1.00 97.06 409 VAL A N 1
ATOM 3284 C CA . VAL A 1 409 ? -2.588 -22.386 -26.709 1.00 97.06 409 VAL A CA 1
ATOM 3285 C C . VAL A 1 409 ? -2.205 -21.540 -27.913 1.00 97.06 409 VAL A C 1
ATOM 3287 O O . VAL A 1 409 ? -1.351 -20.654 -27.823 1.00 97.06 409 VAL A O 1
ATOM 3290 N N . ASP A 1 410 ? -2.848 -21.797 -29.051 1.00 96.25 410 ASP A N 1
ATOM 3291 C CA . ASP A 1 410 ? -2.669 -20.954 -30.225 1.00 96.25 410 ASP A CA 1
ATOM 3292 C C . ASP A 1 410 ? -3.128 -19.501 -29.955 1.00 96.25 410 ASP A C 1
ATOM 3294 O O . ASP A 1 410 ? -3.965 -19.252 -29.077 1.00 96.25 410 ASP A O 1
ATOM 3298 N N . PRO A 1 411 ? -2.608 -18.514 -30.709 1.00 95.19 411 PRO A N 1
ATOM 3299 C CA . PRO A 1 411 ? -2.910 -17.106 -30.465 1.00 95.19 411 PRO A CA 1
ATOM 3300 C C . PRO A 1 411 ? -4.402 -16.749 -30.508 1.00 95.19 411 PRO A C 1
ATOM 3302 O O . PRO A 1 411 ? -4.835 -15.868 -29.763 1.00 95.19 411 PRO A O 1
ATOM 3305 N N . ALA A 1 412 ? -5.206 -17.413 -31.348 1.00 96.06 412 ALA A N 1
ATOM 3306 C CA . ALA A 1 412 ? -6.631 -17.109 -31.455 1.00 96.06 412 ALA A CA 1
ATOM 3307 C C . ALA A 1 412 ? -7.383 -17.584 -30.207 1.00 96.06 412 ALA A C 1
ATOM 3309 O O . ALA A 1 412 ? -8.212 -16.850 -29.663 1.00 96.06 412 ALA A O 1
ATOM 3310 N N . GLU A 1 413 ? -7.049 -18.773 -29.706 1.00 97.25 413 GLU A N 1
ATOM 3311 C CA . GLU A 1 413 ? -7.599 -19.294 -28.459 1.00 97.25 413 GLU A CA 1
ATOM 3312 C C . GLU A 1 413 ? -7.146 -18.474 -27.241 1.00 97.25 413 GLU A C 1
ATOM 3314 O O . GLU A 1 413 ? -7.966 -18.166 -26.370 1.00 97.25 413 GLU A O 1
ATOM 3319 N N . TYR A 1 414 ? -5.883 -18.035 -27.197 1.00 96.81 414 TYR A N 1
ATOM 3320 C CA . TYR A 1 414 ? -5.391 -17.156 -26.131 1.00 96.81 414 TYR A CA 1
ATOM 3321 C C . TYR A 1 414 ? -6.175 -15.832 -26.088 1.00 96.81 414 TYR A C 1
ATOM 3323 O O . TYR A 1 414 ? -6.652 -15.409 -25.028 1.00 96.81 414 TYR A O 1
ATOM 3331 N N . LEU A 1 415 ? -6.393 -15.202 -27.249 1.00 95.75 415 LEU A N 1
ATOM 3332 C CA . LEU A 1 415 ? -7.195 -13.978 -27.367 1.00 95.75 415 LEU A CA 1
ATOM 3333 C C . LEU A 1 415 ? -8.674 -14.211 -27.036 1.00 95.75 415 LEU A C 1
ATOM 3335 O O . LEU A 1 415 ? -9.307 -13.340 -26.438 1.00 95.75 415 LEU A O 1
ATOM 3339 N N . ARG A 1 416 ? -9.233 -15.381 -27.373 1.00 96.69 416 ARG A N 1
ATOM 3340 C CA . ARG A 1 416 ? -10.610 -15.752 -27.011 1.00 96.69 416 ARG A CA 1
ATOM 3341 C C . ARG A 1 416 ? -10.795 -15.840 -25.496 1.00 96.69 416 ARG A C 1
ATOM 3343 O O . ARG A 1 416 ? -11.838 -15.424 -24.996 1.00 96.69 416 ARG A O 1
ATOM 3350 N N . ARG A 1 417 ? -9.806 -16.386 -24.779 1.00 97.06 417 ARG A N 1
ATOM 3351 C CA . ARG A 1 417 ? -9.819 -16.520 -23.311 1.00 97.06 417 ARG A CA 1
ATOM 3352 C C . ARG A 1 417 ? -9.486 -15.216 -22.591 1.00 97.06 417 ARG A C 1
ATOM 3354 O O . ARG A 1 417 ? -9.841 -15.060 -21.425 1.00 97.06 417 ARG A O 1
ATOM 3361 N N . THR A 1 418 ? -8.779 -14.306 -23.258 1.00 97.94 418 THR A N 1
ATOM 3362 C CA . THR A 1 418 ? -8.352 -13.035 -22.671 1.00 97.94 418 THR A CA 1
ATOM 3363 C C . THR A 1 418 ? -9.578 -12.218 -22.247 1.00 97.94 418 THR A C 1
ATOM 3365 O O . THR A 1 418 ? -10.512 -12.076 -23.042 1.00 97.94 418 THR A O 1
ATOM 3368 N N . PRO A 1 419 ? -9.604 -11.656 -21.021 1.00 97.75 419 PRO A N 1
ATOM 3369 C CA . PRO A 1 419 ? -10.682 -10.771 -20.594 1.00 97.75 419 PRO A CA 1
ATOM 3370 C C . PRO A 1 419 ? -10.893 -9.625 -21.582 1.00 97.75 419 PRO A C 1
ATOM 3372 O O . PRO A 1 419 ? -9.939 -9.134 -22.183 1.00 97.75 419 PRO A O 1
ATOM 3375 N N . LYS A 1 420 ? -12.137 -9.176 -21.732 1.00 98.00 420 LYS A N 1
ATOM 3376 C CA . LYS A 1 420 ? -12.510 -8.121 -22.678 1.00 98.00 420 LYS A CA 1
ATOM 3377 C C . LYS A 1 420 ? -13.008 -6.889 -21.947 1.00 98.00 420 LYS A C 1
ATOM 3379 O O . LYS A 1 420 ? -13.656 -7.010 -20.907 1.00 98.00 420 LYS A O 1
ATOM 3384 N N . VAL A 1 421 ? -12.708 -5.719 -22.496 1.00 97.31 421 VAL A N 1
ATOM 3385 C CA . VAL A 1 421 ? -13.227 -4.455 -21.970 1.00 97.31 421 VAL A CA 1
ATOM 3386 C C . VAL A 1 421 ? -14.725 -4.318 -22.284 1.00 97.31 421 VAL A C 1
ATOM 3388 O O . VAL A 1 421 ? -15.178 -4.790 -23.332 1.00 97.31 421 VAL A O 1
ATOM 3391 N N . PRO A 1 422 ? -15.522 -3.690 -21.401 1.00 95.31 422 PRO A N 1
ATOM 3392 C CA . PRO A 1 422 ? -16.978 -3.673 -21.536 1.00 95.31 422 PRO A CA 1
ATOM 3393 C C . PRO A 1 422 ? -17.501 -2.751 -22.649 1.00 95.31 422 PRO A C 1
ATOM 3395 O O . PRO A 1 422 ? -18.630 -2.938 -23.090 1.00 95.31 422 PRO A O 1
ATOM 3398 N N . TRP A 1 423 ? -16.715 -1.776 -23.115 1.00 95.38 423 TRP A N 1
ATOM 3399 C CA . TRP A 1 423 ? -17.194 -0.731 -24.032 1.00 95.38 423 TRP A CA 1
ATOM 3400 C C . TRP A 1 423 ? -17.137 -1.086 -25.520 1.00 95.38 423 TRP A C 1
ATOM 3402 O O . TRP A 1 423 ? -17.987 -0.635 -26.280 1.00 95.38 423 TRP A O 1
ATOM 3412 N N . ASN A 1 424 ? -16.167 -1.892 -25.956 1.00 94.56 424 ASN A N 1
ATOM 3413 C CA . ASN A 1 424 ? -16.046 -2.317 -27.358 1.00 94.56 424 ASN A CA 1
ATOM 3414 C C . ASN A 1 424 ? -15.782 -3.827 -27.524 1.00 94.56 424 ASN A C 1
ATOM 3416 O O . ASN A 1 424 ? -15.700 -4.317 -28.648 1.00 94.56 424 ASN A O 1
ATOM 3420 N N . GLY A 1 425 ? -15.670 -4.583 -26.424 1.00 95.44 425 GLY A N 1
ATOM 3421 C CA . GLY A 1 425 ? -15.446 -6.029 -26.459 1.00 95.44 425 GLY A CA 1
ATOM 3422 C C . GLY A 1 425 ? -14.048 -6.453 -26.919 1.00 95.44 425 GLY A C 1
ATOM 3423 O O . GLY A 1 425 ? -13.839 -7.641 -27.190 1.00 95.44 425 GLY A O 1
ATOM 3424 N N . GLU A 1 426 ? -13.090 -5.529 -27.010 1.00 97.00 426 GLU A N 1
ATOM 3425 C CA . GLU A 1 426 ? -11.709 -5.852 -27.361 1.00 97.00 426 GLU A CA 1
ATOM 3426 C C . GLU A 1 426 ? -10.967 -6.505 -26.181 1.00 97.00 426 GLU A C 1
ATOM 3428 O O . GLU A 1 426 ? -11.252 -6.208 -25.014 1.00 97.00 426 GLU A O 1
ATOM 3433 N N . PRO A 1 427 ? -10.018 -7.424 -26.443 1.00 98.00 427 PRO A N 1
ATOM 3434 C CA . PRO A 1 427 ? -9.186 -8.010 -25.399 1.00 98.00 427 PRO A CA 1
ATOM 3435 C C . PRO A 1 427 ? -8.415 -6.936 -24.628 1.00 98.00 427 PRO A C 1
ATOM 3437 O O . PRO A 1 427 ? -7.832 -6.034 -25.225 1.00 98.00 427 PRO A O 1
ATOM 3440 N N . VAL A 1 428 ? -8.322 -7.072 -23.302 1.00 98.06 428 VAL A N 1
ATOM 3441 C CA . VAL A 1 428 ? -7.560 -6.132 -22.458 1.00 98.06 428 VAL A CA 1
ATOM 3442 C C . VAL A 1 428 ? -6.096 -6.013 -22.886 1.00 98.06 428 VAL A C 1
ATOM 3444 O O . VAL A 1 428 ? -5.488 -4.965 -22.681 1.00 98.06 428 VAL A O 1
ATOM 3447 N N . THR A 1 429 ? -5.541 -7.064 -23.503 1.00 97.88 429 THR A N 1
ATOM 3448 C CA . THR A 1 429 ? -4.179 -7.105 -24.052 1.00 97.88 429 THR A CA 1
ATOM 3449 C C . THR A 1 429 ? -3.965 -6.130 -25.205 1.00 97.88 429 THR A C 1
ATOM 3451 O O . THR A 1 429 ? -2.827 -5.759 -25.449 1.00 97.88 429 THR A O 1
ATOM 3454 N N . GLY A 1 430 ? -5.019 -5.643 -25.865 1.00 97.31 430 GLY A N 1
ATOM 3455 C CA . GLY A 1 430 ? -4.925 -4.650 -26.942 1.00 97.31 430 GLY A CA 1
ATOM 3456 C C . GLY A 1 430 ? -4.583 -3.226 -26.486 1.00 97.31 430 GLY A C 1
ATOM 3457 O O . GLY A 1 430 ? -4.314 -2.375 -27.324 1.00 97.31 430 GLY A O 1
ATOM 3458 N N . PHE A 1 431 ? -4.562 -2.957 -25.179 1.00 97.94 431 PHE A N 1
ATOM 3459 C CA . PHE A 1 431 ? -4.411 -1.610 -24.622 1.00 97.94 431 PHE A CA 1
ATOM 3460 C C . PHE A 1 431 ? -3.145 -1.471 -23.774 1.00 97.94 431 PHE A C 1
ATOM 3462 O O . PHE A 1 431 ? -2.668 -2.450 -23.193 1.00 97.94 431 PHE A O 1
ATOM 3469 N N . TYR A 1 432 ? -2.661 -0.236 -23.613 1.00 98.50 432 TYR A N 1
ATOM 3470 C CA . TYR A 1 432 ? -1.821 0.111 -22.466 1.00 98.50 432 TYR A CA 1
ATOM 3471 C C . TYR A 1 432 ? -2.625 -0.065 -21.173 1.00 98.50 432 TYR A C 1
ATOM 3473 O O . TYR A 1 432 ? -3.825 0.221 -21.126 1.00 98.50 432 TYR A O 1
ATOM 3481 N N . ARG A 1 433 ? -1.979 -0.563 -20.116 1.00 97.88 433 ARG A N 1
ATOM 3482 C CA . ARG A 1 433 ? -2.644 -0.823 -18.829 1.00 97.88 433 ARG A CA 1
ATOM 3483 C C . ARG A 1 433 ? -1.810 -0.336 -17.668 1.00 97.88 433 ARG A C 1
ATOM 3485 O O . ARG A 1 433 ? -0.592 -0.491 -17.673 1.00 97.88 433 ARG A O 1
ATOM 3492 N N . VAL A 1 434 ? -2.477 0.157 -16.631 1.00 98.56 434 VAL A N 1
ATOM 3493 C CA . VAL A 1 434 ? -1.839 0.370 -15.330 1.00 98.56 434 VAL A CA 1
ATOM 3494 C C . VAL A 1 434 ? -1.867 -0.949 -14.579 1.00 98.56 434 VAL A C 1
ATOM 3496 O O . VAL A 1 434 ? -2.943 -1.470 -14.293 1.00 98.56 434 VAL A O 1
ATOM 3499 N N . VAL A 1 435 ? -0.699 -1.499 -14.270 1.00 98.38 435 VAL A N 1
ATOM 3500 C CA . VAL A 1 435 ? -0.558 -2.742 -13.509 1.00 98.38 435 VAL A CA 1
ATOM 3501 C C . VAL A 1 435 ? 0.067 -2.434 -12.159 1.00 98.38 435 VAL A C 1
ATOM 3503 O O . VAL A 1 435 ? 1.082 -1.746 -12.079 1.00 98.38 435 VAL A O 1
ATOM 3506 N N . SER A 1 436 ? -0.538 -2.953 -11.096 1.00 97.94 436 SER A N 1
ATOM 3507 C CA . SER A 1 436 ? -0.022 -2.904 -9.730 1.00 97.94 436 SER A CA 1
ATOM 3508 C C . SER A 1 436 ? 0.198 -4.312 -9.183 1.00 97.94 436 SER A C 1
ATOM 3510 O O . SER A 1 436 ? -0.178 -5.311 -9.807 1.00 97.94 436 SER A O 1
ATOM 3512 N N . ARG A 1 437 ? 0.794 -4.423 -7.993 1.00 96.94 437 ARG A N 1
ATOM 3513 C CA . ARG A 1 437 ? 0.752 -5.692 -7.253 1.00 96.94 437 ARG A CA 1
ATOM 3514 C C . ARG A 1 437 ? -0.677 -5.968 -6.806 1.00 96.94 437 ARG A C 1
ATOM 3516 O O . ARG A 1 437 ? -1.401 -5.035 -6.466 1.00 96.94 437 ARG A O 1
ATOM 3523 N N . GLU A 1 438 ? -1.067 -7.239 -6.834 1.00 96.69 438 GLU A N 1
ATOM 3524 C CA . GLU A 1 438 ? -2.335 -7.672 -6.246 1.00 96.69 438 GLU A CA 1
ATOM 3525 C C . GLU A 1 438 ? -2.188 -7.734 -4.723 1.00 96.69 438 GLU A C 1
ATOM 3527 O O . GLU A 1 438 ? -2.922 -7.059 -4.019 1.00 96.69 438 GLU A O 1
ATOM 3532 N N . MET A 1 439 ? -1.167 -8.419 -4.204 1.00 95.50 439 MET A N 1
ATOM 3533 C CA . MET A 1 439 ? -0.897 -8.443 -2.763 1.00 95.50 439 MET A CA 1
ATOM 3534 C C . MET A 1 439 ? -0.189 -7.162 -2.310 1.00 95.50 439 MET A C 1
ATOM 3536 O O . MET A 1 439 ? 0.856 -6.788 -2.851 1.00 95.50 439 MET A O 1
ATOM 3540 N N . LEU A 1 440 ? -0.728 -6.522 -1.274 1.00 95.12 440 LEU A N 1
ATOM 3541 C CA . LEU A 1 440 ? -0.263 -5.247 -0.736 1.00 95.12 440 LEU A CA 1
ATOM 3542 C C . LEU A 1 440 ? 0.545 -5.443 0.547 1.00 95.12 440 LEU A C 1
ATOM 3544 O O . LEU A 1 440 ? 0.078 -6.037 1.520 1.00 95.12 440 LEU A O 1
ATOM 3548 N N . SER A 1 441 ? 1.753 -4.879 0.582 1.00 91.06 441 SER A N 1
ATOM 3549 C CA . SER A 1 441 ? 2.610 -4.918 1.769 1.00 91.06 441 SER A CA 1
ATOM 3550 C C . SER A 1 441 ? 2.443 -3.658 2.615 1.00 91.06 441 SER A C 1
ATOM 3552 O O . SER A 1 441 ? 3.066 -2.631 2.356 1.00 91.06 441 SER A O 1
ATOM 3554 N N . GLN A 1 442 ? 1.633 -3.743 3.672 1.00 87.44 442 GLN A N 1
ATOM 3555 C CA . GLN A 1 442 ? 1.371 -2.614 4.577 1.00 87.44 442 GLN A CA 1
ATOM 3556 C C . GLN A 1 442 ? 2.631 -2.145 5.332 1.00 87.44 442 GLN A C 1
ATOM 3558 O O . GLN A 1 442 ? 2.817 -0.954 5.593 1.00 87.44 442 GLN A O 1
ATOM 3563 N N . SER A 1 443 ? 3.541 -3.072 5.642 1.00 85.44 443 SER A N 1
ATOM 3564 C CA . SER A 1 443 ? 4.839 -2.790 6.269 1.00 85.44 443 SER A CA 1
ATOM 3565 C C . SER A 1 443 ? 5.972 -2.572 5.261 1.00 85.44 443 SER A C 1
ATOM 3567 O O . SER A 1 443 ? 7.099 -2.299 5.669 1.00 85.44 443 SER A O 1
ATOM 3569 N N . GLY A 1 444 ? 5.698 -2.699 3.960 1.00 90.56 444 GLY A N 1
ATOM 3570 C CA . GLY A 1 444 ? 6.690 -2.583 2.899 1.00 90.56 444 GLY A CA 1
ATOM 3571 C C . GLY A 1 444 ? 7.200 -1.160 2.676 1.00 90.56 444 GLY A C 1
ATOM 3572 O O . GLY A 1 444 ? 6.659 -0.180 3.197 1.00 90.56 444 GLY A O 1
ATOM 3573 N N . GLU A 1 445 ? 8.249 -1.072 1.854 1.00 94.06 445 GLU A N 1
ATOM 3574 C CA . GLU A 1 445 ? 8.801 0.190 1.347 1.00 94.06 445 GLU A CA 1
ATOM 3575 C C . GLU A 1 445 ? 7.738 0.994 0.587 1.00 94.06 445 GLU A C 1
ATOM 3577 O O . GLU A 1 445 ? 7.587 2.192 0.806 1.00 94.06 445 GLU A O 1
ATOM 3582 N N . ARG A 1 446 ? 6.968 0.307 -0.261 1.00 95.81 446 ARG A N 1
ATOM 3583 C CA . ARG A 1 446 ? 5.847 0.821 -1.054 1.00 95.81 446 ARG A CA 1
ATOM 3584 C C . ARG A 1 446 ? 4.703 -0.188 -1.011 1.00 95.81 446 ARG A C 1
ATOM 3586 O O . ARG A 1 446 ? 4.954 -1.386 -0.858 1.00 95.81 446 ARG A O 1
ATOM 3593 N N . THR A 1 447 ? 3.469 0.291 -1.149 1.00 96.62 447 THR A N 1
ATOM 3594 C CA . THR A 1 447 ? 2.267 -0.529 -0.957 1.00 96.62 447 THR A CA 1
ATOM 3595 C C . THR A 1 447 ? 1.669 -0.971 -2.292 1.00 96.62 447 THR A C 1
ATOM 3597 O O . THR A 1 447 ? 1.596 -2.171 -2.539 1.00 96.62 447 THR A O 1
ATOM 3600 N N . LEU A 1 448 ? 1.280 -0.034 -3.169 1.00 97.00 448 LEU A N 1
ATOM 3601 C CA . LEU A 1 448 ? 0.548 -0.338 -4.411 1.00 97.00 448 LEU A CA 1
ATOM 3602 C C . LEU A 1 448 ? 1.467 -0.806 -5.551 1.00 97.00 448 LEU A C 1
ATOM 3604 O O . LEU A 1 448 ? 1.157 -1.761 -6.259 1.00 97.00 448 LEU A O 1
ATOM 3608 N N . VAL A 1 449 ? 2.616 -0.144 -5.712 1.00 97.88 449 VAL A N 1
ATOM 3609 C CA . VAL A 1 449 ? 3.637 -0.460 -6.728 1.00 97.88 449 VAL A CA 1
ATOM 3610 C C . VAL A 1 449 ? 3.077 -0.481 -8.169 1.00 97.88 449 VAL A C 1
ATOM 3612 O O . VAL A 1 449 ? 3.024 -1.544 -8.782 1.00 97.88 449 VAL A O 1
ATOM 3615 N N . PRO A 1 450 ? 2.634 0.664 -8.726 1.00 98.19 450 PRO A N 1
ATOM 3616 C CA . PRO A 1 450 ? 2.057 0.725 -10.071 1.00 98.19 450 PRO A CA 1
ATOM 3617 C C . PRO A 1 450 ? 3.089 1.007 -11.177 1.00 98.19 450 PRO A C 1
ATOM 3619 O O . PRO A 1 450 ? 4.097 1.678 -10.949 1.00 98.19 450 PRO A O 1
ATOM 3622 N N . MET A 1 451 ? 2.788 0.556 -12.394 1.00 98.12 451 MET A N 1
ATOM 3623 C CA . MET A 1 451 ? 3.502 0.867 -13.640 1.00 98.12 451 MET A CA 1
ATOM 3624 C C . MET A 1 451 ? 2.547 0.836 -14.842 1.00 98.12 451 MET A C 1
ATOM 3626 O O . MET A 1 451 ? 1.425 0.344 -14.721 1.00 98.12 451 MET A O 1
ATOM 3630 N N . ILE A 1 452 ? 2.985 1.341 -15.998 1.00 98.75 452 ILE A N 1
ATOM 3631 C CA . ILE A 1 452 ? 2.271 1.185 -17.274 1.00 98.75 452 ILE A CA 1
ATOM 3632 C C . ILE A 1 452 ? 2.903 0.036 -18.064 1.00 98.75 452 ILE A C 1
ATOM 3634 O O . ILE A 1 452 ? 4.116 0.028 -18.276 1.00 98.75 452 ILE A O 1
ATOM 3638 N N . THR A 1 453 ? 2.093 -0.907 -18.539 1.00 97.62 453 THR A N 1
ATOM 3639 C CA . THR A 1 453 ? 2.523 -2.013 -19.407 1.00 97.62 453 THR A CA 1
ATOM 3640 C C . THR A 1 453 ? 2.017 -1.818 -20.844 1.00 97.62 453 THR A C 1
ATOM 3642 O O . THR A 1 453 ? 0.911 -1.286 -21.008 1.00 97.62 453 THR A O 1
ATOM 3645 N N . PRO A 1 454 ? 2.794 -2.196 -21.882 1.00 97.38 454 PRO A N 1
ATOM 3646 C CA . PRO A 1 454 ? 2.404 -1.985 -23.272 1.00 97.38 454 PRO A CA 1
ATOM 3647 C C . PRO A 1 454 ? 1.364 -3.011 -23.764 1.00 97.38 454 PRO A C 1
ATOM 3649 O O . PRO A 1 454 ? 1.199 -4.073 -23.145 1.00 97.38 454 PRO A O 1
ATOM 3652 N N . PRO A 1 455 ? 0.683 -2.729 -24.893 1.00 97.88 455 PRO A N 1
ATOM 3653 C CA . PRO A 1 455 ? -0.161 -3.694 -25.590 1.00 97.88 455 PRO A CA 1
ATOM 3654 C C . PRO A 1 455 ? 0.566 -5.011 -25.915 1.00 97.88 455 PRO A C 1
ATOM 3656 O O . PRO A 1 455 ? 1.791 -5.093 -25.965 1.00 97.88 455 PRO A O 1
ATOM 3659 N N . GLY A 1 456 ? -0.209 -6.070 -26.119 1.00 96.75 456 GLY A N 1
ATOM 3660 C CA . GLY A 1 456 ? 0.235 -7.446 -26.341 1.00 96.75 456 GLY A CA 1
ATOM 3661 C C . GLY A 1 456 ? 0.520 -8.222 -25.053 1.00 96.75 456 GLY A C 1
ATOM 3662 O O . GLY A 1 456 ? 0.191 -9.400 -24.974 1.00 96.75 456 GLY A O 1
ATOM 3663 N N . THR A 1 457 ? 1.054 -7.570 -24.024 1.00 97.31 457 THR A N 1
ATOM 3664 C CA . THR A 1 457 ? 1.497 -8.237 -22.785 1.00 97.31 457 THR A CA 1
ATOM 3665 C C . THR A 1 457 ? 0.351 -8.856 -21.989 1.00 97.31 457 THR A C 1
ATOM 3667 O O . THR A 1 457 ? -0.766 -8.344 -22.010 1.00 97.31 457 THR A O 1
ATOM 3670 N N . GLY A 1 458 ? 0.615 -9.938 -21.254 1.00 97.75 458 GLY A N 1
ATOM 3671 C CA . GLY A 1 458 ? -0.315 -10.520 -20.276 1.00 97.75 458 GLY A CA 1
ATOM 3672 C C . GLY A 1 458 ? 0.198 -10.398 -18.840 1.00 97.75 458 GLY A C 1
ATOM 3673 O O . GLY A 1 458 ? 1.337 -9.997 -18.622 1.00 97.75 458 GLY A O 1
ATOM 3674 N N . HIS A 1 459 ? -0.605 -10.778 -17.845 1.00 98.19 459 HIS A N 1
ATOM 3675 C CA . HIS A 1 459 ? -0.161 -10.893 -16.450 1.00 98.19 459 HIS A CA 1
ATOM 3676 C C . HIS A 1 459 ? -0.876 -12.021 -15.703 1.00 98.19 459 HIS A C 1
ATOM 3678 O O . HIS A 1 459 ? -1.997 -12.395 -16.042 1.00 98.19 459 HIS A O 1
ATOM 3684 N N . VAL A 1 460 ? -0.221 -12.563 -14.677 1.00 97.62 460 VAL A N 1
ATOM 3685 C CA . VAL A 1 460 ? -0.839 -13.505 -13.728 1.00 97.62 460 VAL A CA 1
ATOM 3686 C C . VAL A 1 460 ? -1.413 -12.771 -12.513 1.00 97.62 460 VAL A C 1
ATOM 3688 O O . VAL A 1 460 ? -1.026 -11.641 -12.217 1.00 97.62 460 VAL A O 1
ATOM 3691 N N . ASN A 1 461 ? -2.278 -13.440 -11.754 1.00 95.75 461 ASN A N 1
ATOM 3692 C CA . ASN A 1 461 ? -3.027 -12.911 -10.609 1.00 95.75 461 ASN A CA 1
ATOM 3693 C C . ASN A 1 461 ? -2.187 -12.395 -9.426 1.00 95.75 461 ASN A C 1
ATOM 3695 O O . ASN A 1 461 ? -2.743 -11.825 -8.496 1.00 95.75 461 ASN A O 1
ATOM 3699 N N . THR A 1 462 ? -0.856 -12.517 -9.458 1.00 94.50 462 THR A N 1
ATOM 3700 C CA . THR A 1 462 ? 0.038 -11.737 -8.568 1.00 94.50 462 THR A CA 1
ATOM 3701 C C . THR A 1 462 ? 0.031 -10.229 -8.875 1.00 94.50 462 THR A C 1
ATOM 3703 O O . THR A 1 462 ? 0.581 -9.421 -8.119 1.00 94.50 462 THR A O 1
ATOM 3706 N N . CYS A 1 463 ? -0.582 -9.855 -9.997 1.00 97.50 463 CYS A N 1
ATOM 3707 C CA . CYS A 1 463 ? -0.731 -8.508 -10.514 1.00 97.50 463 CYS A CA 1
ATOM 3708 C C . CYS A 1 463 ? -2.217 -8.151 -10.648 1.00 97.50 463 CYS A C 1
ATOM 3710 O O . CYS A 1 463 ? -3.065 -9.016 -10.874 1.00 97.50 463 CYS A O 1
ATOM 3712 N N . PHE A 1 464 ? -2.518 -6.858 -10.573 1.00 97.94 464 PHE A N 1
ATOM 3713 C CA . PHE A 1 464 ? -3.854 -6.325 -10.810 1.00 97.94 464 PHE A CA 1
ATOM 3714 C C . PHE A 1 464 ? -3.772 -5.225 -11.868 1.00 97.94 464 PHE A C 1
ATOM 3716 O O . PHE A 1 464 ? -3.087 -4.221 -11.676 1.00 97.94 464 PHE A O 1
ATOM 3723 N N . GLY A 1 465 ? -4.406 -5.446 -13.020 1.00 97.62 465 GLY A N 1
ATOM 3724 C CA . GLY A 1 465 ? -4.335 -4.547 -14.172 1.00 97.62 465 GLY A CA 1
ATOM 3725 C C . GLY A 1 465 ? -5.613 -3.740 -14.344 1.00 97.62 465 GLY A C 1
ATOM 3726 O O . GLY A 1 465 ? -6.694 -4.283 -14.140 1.00 97.62 465 GLY A O 1
ATOM 3727 N N . SER A 1 466 ? -5.492 -2.479 -14.756 1.00 98.19 466 SER A N 1
ATOM 3728 C CA . SER A 1 466 ? -6.602 -1.587 -15.108 1.00 98.19 466 SER A CA 1
ATOM 3729 C C . SER A 1 466 ? -6.394 -0.994 -16.503 1.00 98.19 466 SER A C 1
ATOM 3731 O O . SER A 1 466 ? -5.348 -0.407 -16.786 1.00 98.19 466 SER A O 1
ATOM 3733 N N . VAL A 1 467 ? -7.390 -1.178 -17.368 1.00 98.12 467 VAL A N 1
ATOM 3734 C CA . VAL A 1 467 ? -7.482 -0.607 -18.719 1.00 98.12 467 VAL A CA 1
ATOM 3735 C C . VAL A 1 467 ? -8.388 0.617 -18.665 1.00 98.12 467 VAL A C 1
ATOM 3737 O O . VAL A 1 467 ? -9.388 0.581 -17.952 1.00 98.12 467 VAL A O 1
ATOM 3740 N N . PHE A 1 468 ? -8.085 1.647 -19.448 1.00 98.00 468 PHE A N 1
ATOM 3741 C CA . PHE A 1 468 ? -8.873 2.876 -19.546 1.00 98.00 468 PHE A CA 1
ATOM 3742 C C . PHE A 1 468 ? -9.276 3.115 -21.001 1.00 98.00 468 PHE A C 1
ATOM 3744 O O . PHE A 1 468 ? -8.481 2.841 -21.901 1.00 98.00 468 PHE A O 1
ATOM 3751 N N . GLN A 1 469 ? -10.473 3.657 -21.230 1.00 96.50 469 GLN A N 1
ATOM 3752 C CA . GLN A 1 469 ? -10.884 4.138 -22.554 1.00 96.50 469 GLN A CA 1
ATOM 3753 C C . GLN A 1 469 ? -10.017 5.308 -23.034 1.00 96.50 469 GLN A C 1
ATOM 3755 O O . GLN A 1 469 ? -9.773 5.446 -24.229 1.00 96.50 469 GLN A O 1
ATOM 3760 N N . ASN A 1 470 ? -9.552 6.144 -22.101 1.00 95.50 470 ASN A N 1
ATOM 3761 C CA . ASN A 1 470 ? -8.812 7.365 -22.381 1.00 95.50 470 ASN A CA 1
ATOM 3762 C C . ASN A 1 470 ? -7.429 7.345 -21.705 1.00 95.50 470 ASN A C 1
ATOM 3764 O O . ASN A 1 470 ? -7.320 7.234 -20.480 1.00 95.50 470 ASN A O 1
ATOM 3768 N N . TYR A 1 471 ? -6.355 7.510 -22.484 1.00 96.81 471 TYR A N 1
ATOM 3769 C CA . TYR A 1 471 ? -4.988 7.536 -21.947 1.00 96.81 471 TYR A CA 1
ATOM 3770 C C . TYR A 1 471 ? -4.710 8.726 -21.032 1.00 96.81 471 TYR A C 1
ATOM 3772 O O . TYR A 1 471 ? -3.890 8.623 -20.124 1.00 96.81 471 TYR A O 1
ATOM 3780 N N . GLN A 1 472 ? -5.420 9.836 -21.197 1.00 96.88 472 GLN A N 1
ATOM 3781 C CA . GLN A 1 472 ? -5.308 10.976 -20.300 1.00 96.88 472 GLN A CA 1
ATOM 3782 C C . GLN A 1 472 ? -5.836 10.645 -18.895 1.00 96.88 472 GLN A C 1
ATOM 3784 O O . GLN A 1 472 ? -5.219 11.049 -17.912 1.00 96.88 472 GLN A O 1
ATOM 3789 N N . GLU A 1 473 ? -6.911 9.859 -18.783 1.00 97.38 473 GLU A N 1
ATOM 3790 C CA . GLU A 1 473 ? -7.423 9.380 -17.490 1.00 97.38 473 GLU A CA 1
ATOM 3791 C C . GLU A 1 473 ? -6.539 8.279 -16.896 1.00 97.38 473 GLU A C 1
ATOM 3793 O O . GLU A 1 473 ? -6.298 8.253 -15.688 1.00 97.38 473 GLU A O 1
ATOM 3798 N N . MET A 1 474 ? -5.967 7.422 -17.750 1.00 98.44 474 MET A N 1
ATOM 3799 C CA . MET A 1 474 ? -4.918 6.487 -17.340 1.00 98.44 474 MET A CA 1
ATOM 3800 C C . MET A 1 474 ? -3.732 7.232 -16.709 1.00 98.44 474 MET A C 1
ATOM 3802 O O . MET A 1 474 ? -3.231 6.820 -15.659 1.00 98.44 474 MET A O 1
ATOM 3806 N N . LEU A 1 475 ? -3.295 8.336 -17.329 1.00 98.56 475 LEU A N 1
ATOM 3807 C CA . LEU A 1 475 ? -2.219 9.188 -16.825 1.00 98.56 475 LEU A CA 1
ATOM 3808 C C . LEU A 1 475 ? -2.615 9.957 -15.558 1.00 98.56 475 LEU A C 1
ATOM 3810 O O . LEU A 1 475 ? -1.783 10.102 -14.661 1.00 98.56 475 LEU A O 1
ATOM 3814 N N . ASP A 1 476 ? -3.872 10.391 -15.442 1.00 98.12 476 ASP A N 1
ATOM 3815 C CA . ASP A 1 476 ? -4.414 10.991 -14.216 1.00 98.12 476 ASP A CA 1
ATOM 3816 C C . ASP A 1 476 ? -4.351 10.013 -13.038 1.00 98.12 476 ASP A C 1
ATOM 3818 O O . ASP A 1 476 ? -3.927 10.384 -11.940 1.00 98.12 476 ASP A O 1
ATOM 3822 N N . PHE A 1 477 ? -4.712 8.750 -13.274 1.00 98.31 477 PHE A N 1
ATOM 3823 C CA . PHE A 1 477 ? -4.650 7.706 -12.260 1.00 98.31 477 PHE A CA 1
ATOM 3824 C C . PHE A 1 477 ? -3.210 7.318 -11.912 1.00 98.31 477 PHE A C 1
ATOM 3826 O O . PHE A 1 477 ? -2.805 7.409 -10.750 1.00 98.31 477 PHE A O 1
ATOM 3833 N N . VAL A 1 478 ? -2.411 6.894 -12.898 1.00 98.50 478 VAL A N 1
ATOM 3834 C CA . VAL A 1 478 ? -1.051 6.396 -12.636 1.00 98.50 478 VAL A CA 1
ATOM 3835 C C . VAL A 1 478 ? -0.145 7.504 -12.107 1.00 98.50 478 VAL A C 1
ATOM 3837 O O . VAL A 1 478 ? 0.656 7.249 -11.215 1.00 98.50 478 VAL A O 1
ATOM 3840 N N . GLY A 1 479 ? -0.318 8.746 -12.569 1.00 98.00 479 GLY A N 1
ATOM 3841 C CA . GLY A 1 479 ? 0.421 9.906 -12.082 1.00 98.00 479 GLY A CA 1
ATOM 3842 C C . GLY A 1 479 ? 0.271 10.108 -10.575 1.00 98.00 479 GLY A C 1
ATOM 3843 O O . GLY A 1 479 ? 1.266 10.287 -9.875 1.00 98.00 479 GLY A O 1
ATOM 3844 N N . PHE A 1 480 ? -0.954 9.997 -10.051 1.00 97.44 480 PHE A N 1
ATOM 3845 C CA . PHE A 1 480 ? -1.191 9.984 -8.607 1.00 97.44 480 PHE A CA 1
ATOM 3846 C C . PHE A 1 480 ? -0.701 8.694 -7.947 1.00 97.44 480 PHE A C 1
ATOM 3848 O O . PHE A 1 480 ? -0.096 8.758 -6.877 1.00 97.44 480 PHE A O 1
ATOM 3855 N N . ALA A 1 481 ? -0.907 7.532 -8.569 1.00 98.19 481 ALA A N 1
ATOM 3856 C CA . ALA A 1 481 ? -0.567 6.235 -7.982 1.00 98.19 481 ALA A CA 1
ATOM 3857 C C . ALA A 1 481 ? 0.939 6.023 -7.772 1.00 98.19 481 ALA A C 1
ATOM 3859 O O . ALA A 1 481 ? 1.348 5.262 -6.894 1.00 98.19 481 ALA A O 1
ATOM 3860 N N . LEU A 1 482 ? 1.771 6.733 -8.530 1.00 98.69 482 LEU A N 1
ATOM 3861 C CA . LEU A 1 482 ? 3.221 6.755 -8.351 1.00 98.69 482 LEU A CA 1
ATOM 3862 C C . LEU A 1 482 ? 3.658 7.474 -7.061 1.00 98.69 482 LEU A C 1
ATOM 3864 O O . LEU A 1 482 ? 4.762 7.212 -6.575 1.00 98.69 482 LEU A O 1
ATOM 3868 N N . SER A 1 483 ? 2.798 8.319 -6.486 1.00 98.62 483 SER A N 1
ATOM 3869 C CA . SER A 1 483 ? 3.125 9.214 -5.374 1.00 98.62 483 SER A CA 1
ATOM 3870 C C . SER A 1 483 ? 2.983 8.577 -3.982 1.00 98.62 483 SER A C 1
ATOM 3872 O O . SER A 1 483 ? 2.139 7.707 -3.749 1.00 98.62 483 SER A O 1
ATOM 3874 N N . ILE A 1 484 ? 3.772 9.055 -3.020 1.00 98.44 484 ILE A N 1
ATOM 3875 C CA . ILE A 1 484 ? 3.669 8.735 -1.592 1.00 98.44 484 ILE A CA 1
ATOM 3876 C C . ILE A 1 484 ? 2.309 9.139 -0.999 1.00 98.44 484 ILE A C 1
ATOM 3878 O O . ILE A 1 484 ? 1.753 8.327 -0.259 1.00 98.44 484 ILE A O 1
ATOM 3882 N N . PRO A 1 485 ? 1.723 10.318 -1.298 1.00 98.19 485 PRO A N 1
ATOM 3883 C CA . PRO A 1 485 ? 0.368 10.643 -0.856 1.00 98.19 485 PRO A CA 1
ATOM 3884 C C . PRO A 1 485 ? -0.671 9.580 -1.229 1.00 98.19 485 PRO A C 1
ATOM 3886 O O . PRO A 1 485 ? -1.421 9.132 -0.358 1.00 98.19 485 PRO A O 1
ATOM 3889 N N . LEU A 1 486 ? -0.709 9.120 -2.487 1.00 97.88 486 LEU A N 1
ATOM 3890 C CA . LEU A 1 486 ? -1.684 8.095 -2.874 1.00 97.88 486 LEU A CA 1
ATOM 3891 C C . LEU A 1 486 ? -1.345 6.723 -2.279 1.00 97.88 486 LEU A C 1
ATOM 3893 O O . LEU A 1 486 ? -2.243 6.008 -1.834 1.00 97.88 486 LEU A O 1
ATOM 3897 N N . ASP A 1 487 ? -0.061 6.367 -2.200 1.00 98.00 487 ASP A N 1
ATOM 3898 C CA . ASP A 1 487 ? 0.362 5.125 -1.545 1.00 98.00 487 ASP A CA 1
ATOM 3899 C C . ASP A 1 487 ? -0.003 5.131 -0.047 1.00 98.00 487 ASP A C 1
ATOM 3901 O O . ASP A 1 487 ? -0.417 4.106 0.491 1.00 98.00 487 ASP A O 1
ATOM 3905 N N . PHE A 1 488 ? 0.030 6.294 0.615 1.00 96.75 488 PHE A N 1
ATOM 3906 C CA . PHE A 1 488 ? -0.490 6.464 1.973 1.00 96.75 488 PHE A CA 1
ATOM 3907 C C . PHE A 1 488 ? -2.002 6.263 2.038 1.00 96.75 488 PHE A C 1
ATOM 3909 O O . PHE A 1 488 ? -2.473 5.581 2.947 1.00 96.75 488 PHE A O 1
ATOM 3916 N N . ARG A 1 489 ? -2.775 6.791 1.079 1.00 95.88 489 ARG A N 1
ATOM 3917 C CA . ARG A 1 489 ? -4.223 6.533 1.028 1.00 95.88 489 ARG A CA 1
ATOM 3918 C C . ARG A 1 489 ? -4.505 5.033 0.954 1.00 95.88 489 ARG A C 1
ATOM 3920 O O . ARG A 1 489 ? -5.382 4.569 1.686 1.00 95.88 489 ARG A O 1
ATOM 3927 N N . VAL A 1 490 ? -3.742 4.287 0.150 1.00 95.94 490 VAL A N 1
ATOM 3928 C CA . VAL A 1 490 ? -3.803 2.817 0.087 1.00 95.94 490 VAL A CA 1
ATOM 3929 C C . VAL A 1 490 ? -3.414 2.199 1.431 1.00 95.94 490 VAL A C 1
ATOM 3931 O O . VAL A 1 490 ? -4.195 1.429 1.991 1.00 95.94 490 VAL A O 1
ATOM 3934 N N . LYS A 1 491 ? -2.263 2.576 1.998 1.00 93.25 491 LYS A N 1
ATOM 3935 C CA . LYS A 1 491 ? -1.757 2.044 3.273 1.00 93.25 491 LYS A CA 1
ATOM 3936 C C . LYS A 1 491 ? -2.719 2.286 4.445 1.00 93.25 491 LYS A C 1
ATOM 3938 O O . LYS A 1 491 ? -2.931 1.411 5.278 1.00 93.25 491 LYS A O 1
ATOM 3943 N N . SER A 1 492 ? -3.385 3.440 4.473 1.00 91.62 492 SER A N 1
ATOM 3944 C CA . SER A 1 492 ? -4.348 3.797 5.524 1.00 91.62 492 SER A CA 1
ATOM 3945 C C . SER A 1 492 ? -5.579 2.882 5.576 1.00 91.62 492 SER A C 1
ATOM 3947 O O . SER A 1 492 ? -6.249 2.836 6.601 1.00 91.62 492 SER A O 1
ATOM 3949 N N . THR A 1 493 ? -5.876 2.138 4.501 1.00 90.06 493 THR A N 1
ATOM 3950 C CA . THR A 1 493 ? -6.979 1.159 4.493 1.00 90.06 493 THR A CA 1
ATOM 3951 C C . THR A 1 493 ? -6.660 -0.120 5.254 1.00 90.06 493 THR A C 1
ATOM 3953 O O . THR A 1 493 ? -7.577 -0.843 5.632 1.00 90.06 493 THR A O 1
ATOM 3956 N N . GLY A 1 494 ? -5.374 -0.455 5.410 1.00 87.50 494 GLY A N 1
ATOM 3957 C CA . GLY A 1 494 ? -4.942 -1.753 5.922 1.00 87.50 494 GLY A CA 1
ATOM 3958 C C . GLY A 1 494 ? -5.292 -2.955 5.031 1.00 87.50 494 GLY A C 1
ATOM 3959 O O . GLY A 1 494 ? -5.056 -4.086 5.449 1.00 87.50 494 GLY A O 1
ATOM 3960 N N . MET A 1 495 ? -5.834 -2.755 3.821 1.00 88.75 495 MET A N 1
ATOM 3961 C CA . MET A 1 495 ? -6.246 -3.851 2.936 1.00 88.75 495 MET A CA 1
ATOM 3962 C C . MET A 1 495 ? -5.041 -4.652 2.430 1.00 88.75 495 MET A C 1
ATOM 3964 O O . MET A 1 495 ? -4.057 -4.089 1.960 1.00 88.75 495 MET A O 1
ATOM 3968 N N . GLY A 1 496 ? -5.125 -5.983 2.482 1.00 90.81 496 GLY A N 1
ATOM 3969 C CA . GLY A 1 496 ? -4.050 -6.871 2.016 1.00 90.81 496 GLY A CA 1
ATOM 3970 C C . GLY A 1 496 ? -3.972 -7.046 0.497 1.00 90.81 496 GLY A C 1
ATOM 3971 O O . GLY A 1 496 ? -2.995 -7.604 0.011 1.00 90.81 496 GLY A O 1
ATOM 3972 N N . HIS A 1 497 ? -4.980 -6.574 -0.245 1.00 94.94 497 HIS A N 1
ATOM 3973 C CA . HIS A 1 497 ? -5.137 -6.846 -1.673 1.00 94.94 497 HIS A CA 1
ATOM 3974 C C . HIS A 1 497 ? -5.616 -5.612 -2.448 1.00 94.94 497 HIS A C 1
ATOM 3976 O O . HIS A 1 497 ? -6.563 -4.938 -2.030 1.00 94.94 497 HIS A O 1
ATOM 3982 N N . ALA A 1 498 ? -4.997 -5.346 -3.597 1.00 94.75 498 ALA A N 1
ATOM 3983 C CA . ALA A 1 498 ? -5.483 -4.426 -4.608 1.00 94.75 498 ALA A CA 1
ATOM 3984 C C . ALA A 1 498 ? -6.640 -5.084 -5.353 1.00 94.75 498 ALA A C 1
ATOM 3986 O O . ALA A 1 498 ? -6.470 -6.050 -6.091 1.00 94.75 498 ALA A O 1
ATOM 3987 N N . ASN A 1 499 ? -7.837 -4.554 -5.140 1.00 93.88 499 ASN A N 1
ATOM 3988 C CA . ASN A 1 499 ? -9.053 -5.025 -5.782 1.00 93.88 499 ASN A CA 1
ATOM 3989 C C . ASN A 1 499 ? -9.878 -3.836 -6.292 1.00 93.88 499 ASN A C 1
ATOM 3991 O O . ASN A 1 499 ? -9.527 -2.674 -6.074 1.00 93.88 499 ASN A O 1
ATOM 3995 N N . LYS A 1 500 ? -10.991 -4.134 -6.972 1.00 94.06 500 LYS A N 1
ATOM 3996 C CA . LYS A 1 500 ? -11.881 -3.113 -7.550 1.00 94.06 500 LYS A CA 1
ATOM 3997 C C . LYS A 1 500 ? -12.389 -2.117 -6.505 1.00 94.06 500 LYS A C 1
ATOM 3999 O O . LYS A 1 500 ? -12.444 -0.928 -6.788 1.00 94.06 500 LYS A O 1
ATOM 4004 N N . SER A 1 501 ? -12.708 -2.597 -5.300 1.00 91.31 501 SER A N 1
ATOM 4005 C CA . SER A 1 501 ? -13.187 -1.750 -4.204 1.00 91.31 501 SER A CA 1
ATOM 4006 C C . SER A 1 501 ? -12.110 -0.758 -3.763 1.00 91.31 501 SER A C 1
ATOM 4008 O O . SER A 1 501 ? -12.367 0.442 -3.749 1.00 91.31 501 SER A O 1
ATOM 4010 N N . LEU A 1 502 ? -10.886 -1.229 -3.497 1.00 94.12 502 LEU A N 1
ATOM 4011 C CA . LEU A 1 502 ? -9.784 -0.351 -3.111 1.00 94.12 502 LEU A CA 1
ATOM 4012 C C . LEU A 1 502 ? -9.472 0.675 -4.201 1.00 94.12 502 LEU A C 1
ATOM 4014 O O . LEU A 1 502 ? -9.400 1.864 -3.902 1.00 94.12 502 LEU A O 1
ATOM 4018 N N . LEU A 1 503 ? -9.263 0.225 -5.446 1.00 95.56 503 LEU A N 1
ATOM 4019 C CA . LEU A 1 503 ? -8.885 1.139 -6.522 1.00 95.56 503 LEU A CA 1
ATOM 4020 C C . LEU A 1 503 ? -9.986 2.166 -6.788 1.00 95.56 503 LEU A C 1
ATOM 4022 O O . LEU A 1 503 ? -9.672 3.342 -6.933 1.00 95.56 503 LEU A O 1
ATOM 4026 N N . GLY A 1 504 ? -11.257 1.749 -6.766 1.00 94.38 504 GLY A N 1
ATOM 4027 C CA . GLY A 1 504 ? -12.404 2.634 -6.959 1.00 94.38 504 GLY A CA 1
ATOM 4028 C C . GLY A 1 504 ? -12.484 3.779 -5.941 1.00 94.38 504 GLY A C 1
ATOM 4029 O O . GLY A 1 504 ? -12.985 4.850 -6.266 1.00 94.38 504 GLY A O 1
ATOM 4030 N N . GLN A 1 505 ? -11.938 3.601 -4.734 1.00 92.81 505 GLN A N 1
ATOM 4031 C CA . GLN A 1 505 ? -11.902 4.642 -3.699 1.00 92.81 505 GLN A CA 1
ATOM 4032 C C . GLN A 1 505 ? -10.768 5.665 -3.872 1.00 92.81 505 GLN A C 1
ATOM 4034 O O . GLN A 1 505 ? -10.740 6.667 -3.150 1.00 92.81 505 GLN A O 1
ATOM 4039 N N . LEU A 1 506 ? -9.797 5.414 -4.755 1.00 95.94 506 LEU A N 1
ATOM 4040 C CA . LEU A 1 506 ? -8.635 6.288 -4.902 1.00 95.94 506 LEU A CA 1
ATOM 4041 C C . LEU A 1 506 ? -9.007 7.555 -5.681 1.00 95.94 506 LEU A C 1
ATOM 4043 O O . LEU A 1 506 ? -9.700 7.458 -6.695 1.00 95.94 506 LEU A O 1
ATOM 4047 N N . PRO A 1 507 ? -8.558 8.744 -5.237 1.00 95.81 507 PRO A N 1
ATOM 4048 C CA . PRO A 1 507 ? -8.811 9.983 -5.960 1.00 95.81 507 PRO A CA 1
ATOM 4049 C C . PRO A 1 507 ? -8.141 9.970 -7.336 1.00 95.81 507 PRO A C 1
ATOM 4051 O O . PRO A 1 507 ? -7.052 9.417 -7.508 1.00 95.81 507 PRO A O 1
ATOM 4054 N N . LEU A 1 508 ? -8.778 10.643 -8.289 1.00 95.38 508 LEU A N 1
ATOM 4055 C CA . LEU A 1 508 ? -8.212 10.927 -9.602 1.00 95.38 508 LEU A CA 1
ATOM 4056 C C . LEU A 1 508 ? -7.715 12.367 -9.675 1.00 95.38 508 LEU A C 1
ATOM 4058 O O . LEU A 1 508 ? -8.300 13.280 -9.089 1.00 95.38 508 LEU A O 1
ATOM 4062 N N . LEU A 1 509 ? -6.639 12.575 -10.431 1.00 94.94 509 LEU A N 1
ATOM 4063 C CA . LEU A 1 509 ? -6.129 13.907 -10.716 1.00 94.94 509 LEU A CA 1
ATOM 4064 C C . LEU A 1 509 ? -7.181 14.725 -11.471 1.00 94.94 509 LEU A C 1
ATOM 4066 O O . LEU A 1 509 ? -7.690 14.318 -12.512 1.00 94.94 509 LEU A O 1
ATOM 4070 N N . SER A 1 510 ? -7.505 15.899 -10.930 1.00 91.44 510 SER A N 1
ATOM 4071 C CA . SER A 1 510 ? -8.461 16.811 -11.552 1.00 91.44 510 SER A CA 1
ATOM 4072 C C . SER A 1 510 ? -7.983 17.251 -12.938 1.00 91.44 510 SER A C 1
ATOM 4074 O O . SER A 1 510 ? -6.845 17.698 -13.104 1.00 91.44 510 SER A O 1
ATOM 4076 N N . THR A 1 511 ? -8.882 17.198 -13.920 1.00 89.50 511 THR A N 1
ATOM 4077 C CA . THR A 1 511 ? -8.607 17.570 -15.317 1.00 89.50 511 THR A CA 1
ATOM 4078 C C . THR A 1 511 ? -8.245 19.046 -15.479 1.00 89.50 511 THR A C 1
ATOM 4080 O O . THR A 1 511 ? -7.526 19.398 -16.410 1.00 89.50 511 THR A O 1
ATOM 4083 N N . VAL A 1 512 ? -8.682 19.901 -14.549 1.00 89.81 512 VAL A N 1
ATOM 4084 C CA . VAL A 1 512 ? -8.373 21.342 -14.520 1.00 89.81 512 VAL A CA 1
ATOM 4085 C C . VAL A 1 512 ? -7.160 21.686 -13.646 1.00 89.81 512 VAL A C 1
ATOM 4087 O O . VAL A 1 512 ? -6.859 22.859 -13.435 1.00 89.81 512 VAL A O 1
ATOM 4090 N N . SER A 1 513 ? -6.457 20.686 -13.106 1.00 91.50 513 SER A N 1
ATOM 4091 C CA . SER A 1 513 ? -5.273 20.918 -12.276 1.00 91.50 513 SER A CA 1
ATOM 4092 C C . SER A 1 513 ? -4.130 21.529 -13.090 1.00 91.50 513 SER A C 1
ATOM 4094 O O . SER A 1 513 ? -3.677 20.954 -14.081 1.00 91.50 513 SER A O 1
ATOM 4096 N N . SER A 1 514 ? -3.570 22.646 -12.616 1.00 93.25 514 SER A N 1
ATOM 4097 C CA . SER A 1 514 ? -2.383 23.279 -13.217 1.00 93.25 514 SER A CA 1
ATOM 4098 C C . SER A 1 514 ? -1.110 22.424 -13.106 1.00 93.25 514 SER A C 1
ATOM 4100 O O . SER A 1 514 ? -0.110 22.685 -13.780 1.00 93.25 514 SER A O 1
ATOM 4102 N N . PHE A 1 515 ? -1.141 21.367 -12.288 1.00 95.69 515 PHE A N 1
ATOM 4103 C CA . PHE A 1 515 ? -0.047 20.408 -12.129 1.00 95.69 515 PHE A CA 1
ATOM 4104 C C . PHE A 1 515 ? -0.133 19.226 -13.101 1.00 95.69 515 PHE A C 1
ATOM 4106 O O . PHE A 1 515 ? 0.828 18.464 -13.218 1.00 95.69 515 PHE A O 1
ATOM 4113 N N . ARG A 1 516 ? -1.254 19.072 -13.818 1.00 95.75 516 ARG A N 1
ATOM 4114 C CA . ARG A 1 516 ? -1.577 17.863 -14.583 1.00 95.75 516 ARG A CA 1
ATOM 4115 C C . ARG A 1 516 ? -0.526 17.488 -15.619 1.00 95.75 516 ARG A C 1
ATOM 4117 O O . ARG A 1 516 ? 0.026 16.394 -15.556 1.00 95.75 516 ARG A O 1
ATOM 4124 N N . ALA A 1 517 ? -0.167 18.428 -16.492 1.00 96.81 517 ALA A N 1
ATOM 4125 C CA . ALA A 1 517 ? 0.846 18.200 -17.522 1.00 96.81 517 ALA A CA 1
ATOM 4126 C C . ALA A 1 517 ? 2.214 17.808 -16.930 1.00 96.81 517 ALA A C 1
ATOM 4128 O O . ALA A 1 517 ? 2.907 16.960 -17.483 1.00 96.81 517 ALA A O 1
ATOM 4129 N N . ARG A 1 518 ? 2.593 18.374 -15.776 1.00 97.50 518 ARG A N 1
ATOM 4130 C CA . ARG A 1 518 ? 3.875 18.086 -15.111 1.00 97.50 518 ARG A CA 1
ATOM 4131 C C . ARG A 1 518 ? 3.914 16.692 -14.491 1.00 97.50 518 ARG A C 1
ATOM 4133 O O . ARG A 1 518 ? 4.950 16.029 -14.558 1.00 97.50 518 ARG A O 1
ATOM 4140 N N . ILE A 1 519 ? 2.799 16.253 -13.908 1.00 98.44 519 ILE A N 1
ATOM 4141 C CA . ILE A 1 519 ? 2.649 14.893 -13.377 1.00 98.44 519 ILE A CA 1
ATOM 4142 C C . ILE A 1 519 ? 2.673 13.884 -14.530 1.00 98.44 519 ILE A C 1
ATOM 4144 O O . ILE A 1 519 ? 3.435 12.921 -14.475 1.00 98.44 519 ILE A O 1
ATOM 4148 N N . HIS A 1 520 ? 1.901 14.135 -15.593 1.00 98.56 520 HIS A N 1
ATOM 4149 C CA . HIS A 1 520 ? 1.862 13.286 -16.788 1.00 98.56 520 HIS A CA 1
ATOM 4150 C C . HIS A 1 520 ? 3.242 13.129 -17.420 1.00 98.56 520 HIS A C 1
ATOM 4152 O O . HIS A 1 520 ? 3.666 12.007 -17.674 1.00 98.56 520 HIS A O 1
ATOM 4158 N N . LEU A 1 521 ? 3.974 14.232 -17.594 1.00 98.62 521 LEU A N 1
ATOM 4159 C CA . LEU A 1 521 ? 5.333 14.228 -18.130 1.00 98.62 521 LEU A CA 1
ATOM 4160 C C . LEU A 1 521 ? 6.259 13.295 -17.342 1.00 98.62 521 LEU A C 1
ATOM 4162 O O . LEU A 1 521 ? 6.894 12.421 -17.923 1.00 98.62 521 LEU A O 1
ATOM 4166 N N . ARG A 1 522 ? 6.306 13.436 -16.013 1.00 98.62 522 ARG A N 1
ATOM 4167 C CA . ARG A 1 522 ? 7.159 12.598 -15.151 1.00 98.62 522 ARG A CA 1
ATOM 4168 C C . ARG A 1 522 ? 6.707 11.139 -15.149 1.00 98.62 522 ARG A C 1
ATOM 4170 O O . ARG A 1 522 ? 7.549 10.247 -15.154 1.00 98.62 522 ARG A O 1
ATOM 4177 N N . ALA A 1 523 ? 5.399 10.881 -15.180 1.00 98.69 523 ALA A N 1
ATOM 4178 C CA . ALA A 1 523 ? 4.859 9.527 -15.281 1.00 98.69 523 ALA A CA 1
ATOM 4179 C C . ALA A 1 523 ? 5.236 8.859 -16.615 1.00 98.69 523 ALA A C 1
ATOM 4181 O O . ALA A 1 523 ? 5.642 7.695 -16.623 1.00 98.69 523 ALA A O 1
ATOM 4182 N N . LEU A 1 524 ? 5.159 9.591 -17.730 1.00 98.81 524 LEU A N 1
ATOM 4183 C CA . LEU A 1 524 ? 5.557 9.109 -19.051 1.00 98.81 524 LEU A CA 1
ATOM 4184 C C . LEU A 1 524 ? 7.058 8.820 -19.108 1.00 98.81 524 LEU A C 1
ATOM 4186 O O . LEU A 1 524 ? 7.438 7.725 -19.514 1.00 98.81 524 LEU A O 1
ATOM 4190 N N . THR A 1 525 ? 7.911 9.743 -18.658 1.00 98.56 525 THR A N 1
ATOM 4191 C CA . THR A 1 525 ? 9.373 9.611 -18.791 1.00 98.56 525 THR A CA 1
ATOM 4192 C C . THR A 1 525 ? 9.957 8.480 -17.945 1.00 98.56 525 THR A C 1
ATOM 4194 O O . THR A 1 525 ? 10.979 7.908 -18.324 1.00 98.56 525 THR A O 1
ATOM 4197 N N . ILE A 1 526 ? 9.326 8.100 -16.827 1.00 98.50 526 ILE A N 1
ATOM 4198 C CA . ILE A 1 526 ? 9.779 6.941 -16.038 1.00 98.50 526 ILE A CA 1
ATOM 4199 C C . ILE A 1 526 ? 9.233 5.601 -16.557 1.00 98.50 526 ILE A C 1
ATOM 4201 O O . ILE A 1 526 ? 9.901 4.583 -16.361 1.00 98.50 526 ILE A O 1
ATOM 4205 N N . ASN A 1 527 ? 8.077 5.583 -17.236 1.00 98.50 527 ASN A N 1
ATOM 4206 C CA . ASN A 1 527 ? 7.464 4.351 -17.751 1.00 98.50 527 ASN A CA 1
ATOM 4207 C C . ASN A 1 527 ? 7.855 4.024 -19.204 1.00 98.50 527 ASN A C 1
ATOM 4209 O O . ASN A 1 527 ? 8.091 2.860 -19.514 1.00 98.50 527 ASN A O 1
ATOM 4213 N N . CYS A 1 528 ? 7.944 5.014 -20.095 1.00 98.31 528 CYS A N 1
ATOM 4214 C CA . CYS A 1 528 ? 8.116 4.810 -21.539 1.00 98.31 528 CYS A CA 1
ATOM 4215 C C . CYS A 1 528 ? 9.574 4.487 -21.909 1.00 98.31 528 CYS A C 1
ATOM 4217 O O . CYS A 1 528 ? 10.254 5.280 -22.553 1.00 98.31 528 CYS A O 1
ATOM 4219 N N . LEU A 1 529 ? 10.078 3.335 -21.463 1.00 97.94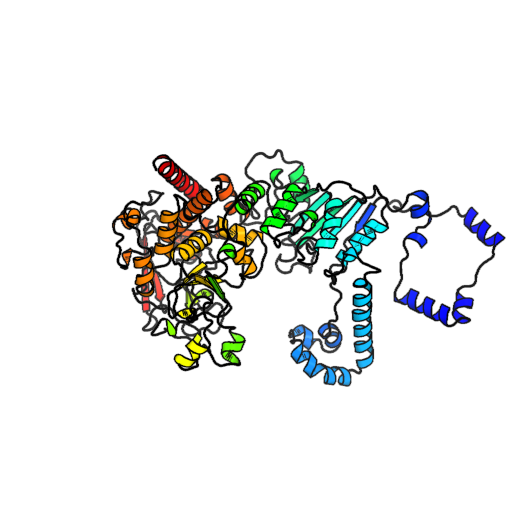 529 LEU A N 1
ATOM 4220 C CA . LEU A 1 529 ? 11.496 2.962 -21.538 1.00 97.94 529 LEU A CA 1
ATOM 4221 C C . LEU A 1 529 ? 11.916 2.301 -22.858 1.00 97.94 529 LEU A C 1
ATOM 4223 O O . LEU A 1 529 ? 13.116 2.188 -23.104 1.00 97.94 529 LEU A O 1
ATOM 4227 N N . THR A 1 530 ? 10.981 1.852 -23.687 1.00 97.94 530 THR A N 1
ATOM 4228 C CA . THR A 1 530 ? 11.257 1.123 -24.935 1.00 97.94 530 THR A CA 1
ATOM 4229 C C . THR A 1 530 ? 10.318 1.575 -26.053 1.00 97.94 530 THR A C 1
ATOM 4231 O O . THR A 1 530 ? 9.310 2.240 -25.808 1.00 97.94 530 THR A O 1
ATOM 4234 N N . THR A 1 531 ? 10.628 1.174 -27.283 1.00 98.00 531 THR A N 1
ATOM 4235 C CA . THR A 1 531 ? 9.824 1.372 -28.498 1.00 98.00 531 THR A CA 1
ATOM 4236 C C . THR A 1 531 ? 8.392 0.858 -28.356 1.00 98.00 531 THR A C 1
ATOM 4238 O O . THR A 1 531 ? 7.487 1.431 -28.954 1.00 98.00 531 THR A O 1
ATOM 4241 N N . HIS A 1 532 ? 8.149 -0.129 -27.485 1.00 97.94 532 HIS A N 1
ATOM 4242 C CA . HIS A 1 532 ? 6.808 -0.630 -27.142 1.00 97.94 532 HIS A CA 1
ATOM 4243 C C . HIS A 1 532 ? 5.890 0.438 -26.505 1.00 97.94 532 HIS A C 1
ATOM 4245 O O . HIS A 1 532 ? 4.682 0.238 -26.395 1.00 97.94 532 HIS A O 1
ATOM 4251 N N . TYR A 1 533 ? 6.439 1.584 -26.091 1.00 98.38 533 TYR A N 1
ATOM 4252 C CA . TYR A 1 533 ? 5.703 2.731 -25.547 1.00 98.38 533 TYR A CA 1
ATOM 4253 C C . TYR A 1 533 ? 5.592 3.915 -26.517 1.00 98.38 533 TYR A C 1
ATOM 4255 O O . TYR A 1 533 ? 5.084 4.967 -26.126 1.00 98.38 533 TYR A O 1
ATOM 4263 N N . ALA A 1 534 ? 6.076 3.776 -27.755 1.00 98.25 534 ALA A N 1
ATOM 4264 C CA . ALA A 1 534 ? 6.136 4.884 -28.704 1.00 98.25 534 ALA A CA 1
ATOM 4265 C C . ALA A 1 534 ? 4.753 5.481 -29.005 1.00 98.25 534 ALA A C 1
ATOM 4267 O O . ALA A 1 534 ? 4.618 6.705 -29.009 1.00 98.25 534 ALA A O 1
ATOM 4268 N N . ASP A 1 535 ? 3.732 4.636 -29.169 1.00 98.19 535 ASP A N 1
ATOM 4269 C CA . ASP A 1 535 ? 2.367 5.083 -29.463 1.00 98.19 535 ASP A CA 1
ATOM 4270 C C . ASP A 1 535 ? 1.773 5.864 -28.285 1.00 98.19 535 ASP A C 1
ATOM 4272 O O . ASP A 1 535 ? 1.303 6.987 -28.468 1.00 98.19 535 ASP A O 1
ATOM 4276 N N . LEU A 1 536 ? 1.901 5.342 -27.056 1.00 98.44 536 LEU A N 1
ATOM 4277 C CA . LEU A 1 536 ? 1.461 6.052 -25.849 1.00 98.44 536 LEU A CA 1
ATOM 4278 C C . LEU A 1 536 ? 2.153 7.411 -25.698 1.00 98.44 536 LEU A C 1
ATOM 4280 O O . LEU A 1 536 ? 1.504 8.399 -25.350 1.00 98.44 536 LEU A O 1
ATOM 4284 N N . TRP A 1 537 ? 3.467 7.460 -25.930 1.00 98.56 537 TRP A N 1
ATOM 4285 C CA . TRP A 1 537 ? 4.246 8.692 -25.842 1.00 98.56 537 TRP A CA 1
ATOM 4286 C C . TRP A 1 537 ? 3.753 9.737 -26.843 1.00 98.56 537 TRP A C 1
ATOM 4288 O O . TRP A 1 537 ? 3.512 10.884 -26.467 1.00 98.56 537 TRP A O 1
ATOM 4298 N N . SER A 1 538 ? 3.592 9.341 -28.106 1.00 98.12 538 SER A N 1
ATOM 4299 C CA . SER A 1 538 ? 3.153 10.241 -29.169 1.00 98.12 538 SER A CA 1
ATOM 4300 C C . SER A 1 538 ? 1.712 10.709 -28.984 1.00 98.12 538 SER A C 1
ATOM 4302 O O . SER A 1 538 ? 1.433 11.886 -29.208 1.00 98.12 538 SER A O 1
ATOM 4304 N N . GLU A 1 539 ? 0.809 9.839 -28.531 1.00 97.75 539 GLU A N 1
ATOM 4305 C CA . GLU A 1 539 ? -0.592 10.194 -28.281 1.00 97.75 539 GLU A CA 1
ATOM 4306 C C . GLU A 1 539 ? -0.756 11.118 -27.066 1.00 97.75 539 GLU A C 1
ATOM 4308 O O . GLU A 1 539 ? -1.582 12.031 -27.075 1.00 97.75 539 GLU A O 1
ATOM 4313 N N . CYS A 1 540 ? 0.068 10.934 -26.031 1.00 97.88 540 CYS A N 1
ATOM 4314 C CA . CYS A 1 540 ? 0.050 11.773 -24.833 1.00 97.88 540 CYS A CA 1
ATOM 4315 C C . CYS A 1 540 ? 0.993 12.985 -24.906 1.00 97.88 540 CYS A C 1
ATOM 4317 O O . CYS A 1 540 ? 1.160 13.689 -23.903 1.00 97.88 540 CYS A O 1
ATOM 4319 N N . TRP A 1 541 ? 1.625 13.239 -26.056 1.00 97.75 541 TRP A N 1
ATOM 4320 C CA . TRP A 1 541 ? 2.566 14.341 -26.216 1.00 97.75 541 TRP A CA 1
ATOM 4321 C C . TRP A 1 541 ? 1.901 15.698 -25.960 1.00 97.75 541 TRP A C 1
ATOM 4323 O O . TRP A 1 541 ? 0.845 16.017 -26.509 1.00 97.75 541 TRP A O 1
ATOM 4333 N N . ASN A 1 542 ? 2.576 16.548 -25.186 1.00 96.50 542 ASN A N 1
ATOM 4334 C CA . ASN A 1 542 ? 2.191 17.938 -24.996 1.00 96.50 542 ASN A CA 1
ATOM 4335 C C . ASN A 1 542 ? 3.390 18.861 -25.278 1.00 96.50 542 ASN A C 1
ATOM 4337 O O . ASN A 1 542 ? 4.431 18.710 -24.636 1.00 96.50 542 ASN A O 1
ATOM 4341 N N . PRO A 1 543 ? 3.266 19.864 -26.170 1.00 96.62 543 PRO A N 1
ATOM 4342 C CA . PRO A 1 543 ? 4.342 20.820 -26.441 1.00 96.62 543 PRO A CA 1
ATOM 4343 C C . PRO A 1 543 ? 4.870 21.560 -25.201 1.00 96.62 543 PRO A C 1
ATOM 4345 O O . PRO A 1 543 ? 6.029 21.972 -25.182 1.00 96.62 543 PRO A O 1
ATOM 4348 N N . SER A 1 544 ? 4.063 21.710 -24.143 1.00 95.88 544 SER A N 1
ATOM 4349 C CA . SER A 1 544 ? 4.509 22.334 -22.892 1.00 95.88 544 SER A CA 1
ATOM 4350 C C . SER A 1 544 ? 5.583 21.522 -22.163 1.00 95.88 544 SER A C 1
ATOM 4352 O O . SER A 1 544 ? 6.235 22.058 -21.272 1.00 95.88 544 SER A O 1
ATOM 4354 N N . PHE A 1 545 ? 5.782 20.243 -22.505 1.00 97.31 545 PHE A N 1
ATOM 4355 C CA . PHE A 1 545 ? 6.804 19.397 -21.886 1.00 97.31 545 PHE A CA 1
ATOM 4356 C C . PHE A 1 545 ? 8.219 19.941 -22.097 1.00 97.31 545 PHE A C 1
ATOM 4358 O O . PHE A 1 545 ? 9.041 19.856 -21.191 1.00 97.31 545 PHE A O 1
ATOM 4365 N N . GLN A 1 546 ? 8.477 20.579 -23.243 1.00 97.19 546 GLN A N 1
ATOM 4366 C CA . GLN A 1 546 ? 9.774 21.196 -23.547 1.00 97.19 546 GLN A CA 1
ATOM 4367 C C . GLN A 1 546 ? 10.058 22.465 -22.735 1.00 97.19 546 GLN A C 1
ATOM 4369 O O . GLN A 1 546 ? 11.185 22.949 -22.725 1.00 97.19 546 GLN A O 1
ATOM 4374 N N . GLN A 1 547 ? 9.037 23.021 -22.081 1.00 95.00 547 GLN A N 1
ATOM 4375 C CA . GLN A 1 547 ? 9.139 24.230 -21.263 1.00 95.00 547 GLN A CA 1
ATOM 4376 C C . GLN A 1 547 ? 9.339 23.908 -19.778 1.00 95.00 547 GLN A C 1
ATOM 4378 O O . GLN A 1 547 ? 9.463 24.827 -18.971 1.00 95.00 547 GLN A O 1
ATOM 4383 N N . ASP A 1 548 ? 9.304 22.626 -19.402 1.00 95.75 548 ASP A N 1
ATOM 4384 C CA . ASP A 1 548 ? 9.541 22.212 -18.025 1.00 95.75 548 ASP A CA 1
ATOM 4385 C C . ASP A 1 548 ? 11.042 22.055 -17.748 1.00 95.75 548 ASP A C 1
ATOM 4387 O O . ASP A 1 548 ? 11.870 21.965 -18.654 1.00 95.75 548 ASP A O 1
ATOM 4391 N N . HIS A 1 549 ? 11.392 22.016 -16.469 1.00 96.62 549 HIS A N 1
ATOM 4392 C CA . HIS A 1 549 ? 12.756 21.808 -15.990 1.00 96.62 549 HIS A CA 1
ATOM 4393 C C . HIS A 1 549 ? 12.734 21.151 -14.613 1.00 96.62 549 HIS A C 1
ATOM 4395 O O . HIS A 1 549 ? 11.724 21.226 -13.898 1.00 96.62 549 HIS A O 1
ATOM 4401 N N . TRP A 1 550 ? 13.850 20.529 -14.225 1.00 98.00 550 TRP A N 1
ATOM 4402 C CA . TRP A 1 550 ? 14.014 19.970 -12.882 1.00 98.00 550 TRP A CA 1
ATOM 4403 C C . TRP A 1 550 ? 13.757 21.039 -11.824 1.00 98.00 550 TRP A C 1
ATOM 4405 O O . TRP A 1 550 ? 14.091 22.211 -12.006 1.00 98.00 550 TRP A O 1
ATOM 4415 N N . ALA A 1 551 ? 13.110 20.652 -10.728 1.00 97.00 551 ALA A N 1
ATOM 4416 C CA . ALA A 1 551 ? 12.821 21.570 -9.634 1.00 97.00 551 ALA A CA 1
ATOM 4417 C C . ALA A 1 551 ? 14.015 21.763 -8.684 1.00 97.00 551 ALA A C 1
ATOM 4419 O O . ALA A 1 551 ? 14.015 22.666 -7.850 1.00 97.00 551 ALA A O 1
ATOM 4420 N N . LYS A 1 552 ? 15.037 20.917 -8.825 1.00 94.88 552 LYS A N 1
ATOM 4421 C CA . LYS A 1 552 ? 16.295 20.953 -8.087 1.00 94.88 552 LYS A CA 1
ATOM 4422 C C . LYS A 1 552 ? 17.448 21.087 -9.078 1.00 94.88 552 LYS A C 1
ATOM 4424 O O . LYS A 1 552 ? 17.472 20.371 -10.075 1.00 94.88 552 LYS A O 1
ATOM 4429 N N . ASP A 1 553 ? 18.401 21.958 -8.767 1.00 94.38 553 ASP A N 1
ATOM 4430 C CA . ASP A 1 553 ? 19.678 22.025 -9.478 1.00 94.38 553 ASP A CA 1
ATOM 4431 C C . ASP A 1 553 ? 20.654 21.021 -8.849 1.00 94.38 553 ASP A C 1
ATOM 4433 O O . ASP A 1 553 ? 21.003 21.130 -7.671 1.00 94.38 553 ASP A O 1
ATOM 4437 N N . ASP A 1 554 ? 21.022 19.987 -9.601 1.00 95.81 554 ASP A N 1
ATOM 4438 C CA . ASP A 1 554 ? 21.918 18.922 -9.153 1.00 95.81 554 ASP A CA 1
ATOM 4439 C C . ASP A 1 554 ? 22.735 18.405 -10.345 1.00 95.81 554 ASP A C 1
ATOM 4441 O O . ASP A 1 554 ? 22.149 18.103 -11.386 1.00 95.81 554 ASP A O 1
ATOM 4445 N N . PRO A 1 555 ? 24.066 18.253 -10.222 1.00 94.56 555 PRO A N 1
ATOM 4446 C CA . PRO A 1 555 ? 24.928 17.852 -11.337 1.00 94.56 555 PRO A CA 1
ATOM 4447 C C . PRO A 1 555 ? 24.628 16.451 -11.888 1.00 94.56 555 PRO A C 1
ATOM 4449 O O . PRO A 1 555 ? 25.014 16.145 -13.014 1.00 94.56 555 PRO A O 1
ATOM 4452 N N . ARG A 1 556 ? 23.935 15.597 -11.123 1.00 95.69 556 ARG A N 1
ATOM 4453 C CA . ARG A 1 556 ? 23.496 14.264 -11.571 1.00 95.69 556 ARG A CA 1
ATOM 4454 C C . ARG A 1 556 ? 22.239 14.314 -12.447 1.00 95.69 556 ARG A C 1
ATOM 4456 O O . ARG A 1 556 ? 21.801 13.275 -12.942 1.00 95.69 556 ARG A O 1
ATOM 4463 N N . LEU A 1 557 ? 21.622 15.487 -12.600 1.00 96.75 557 LEU A N 1
ATOM 4464 C CA . LEU A 1 557 ? 20.446 15.709 -13.435 1.00 96.75 557 LEU A CA 1
ATOM 4465 C C . LEU A 1 557 ? 20.840 16.446 -14.712 1.00 96.75 557 LEU A C 1
ATOM 4467 O O . LEU A 1 557 ? 21.530 17.461 -14.696 1.00 96.75 557 LEU A O 1
ATOM 4471 N N . ASP A 1 558 ? 20.342 15.958 -15.842 1.00 95.06 558 ASP A N 1
ATOM 4472 C CA . ASP A 1 558 ? 20.516 16.640 -17.117 1.00 95.06 558 ASP A CA 1
ATOM 4473 C C . ASP A 1 558 ? 19.496 17.777 -17.249 1.00 95.06 558 ASP A C 1
ATOM 4475 O O . ASP A 1 558 ? 18.313 17.550 -17.522 1.00 95.06 558 ASP A O 1
ATOM 4479 N N . ASN A 1 559 ? 19.961 19.013 -17.067 1.00 91.25 559 ASN A N 1
ATOM 4480 C CA . ASN A 1 559 ? 19.138 20.221 -17.178 1.00 91.25 559 ASN A CA 1
ATOM 4481 C C . ASN A 1 559 ? 18.594 20.466 -18.599 1.00 91.25 559 ASN A C 1
ATOM 4483 O O . ASN A 1 559 ? 17.626 21.206 -18.764 1.00 91.25 559 ASN A O 1
ATOM 4487 N N . GLY A 1 560 ? 19.166 19.831 -19.627 1.00 94.69 560 GLY A N 1
ATOM 4488 C CA . GLY A 1 560 ? 18.648 19.861 -20.994 1.00 94.69 560 GLY A CA 1
ATOM 4489 C C . GLY A 1 560 ? 17.700 18.705 -21.330 1.00 94.69 560 GLY A C 1
ATOM 4490 O O . GLY A 1 560 ? 17.240 18.632 -22.466 1.00 94.69 560 GLY A O 1
ATOM 4491 N N . PHE A 1 561 ? 17.407 17.796 -20.391 1.00 97.38 561 PHE A N 1
ATOM 4492 C CA . PHE A 1 561 ? 16.555 16.627 -20.641 1.00 97.38 561 PHE A CA 1
ATOM 4493 C C . PHE A 1 561 ? 15.199 17.023 -21.241 1.00 97.38 561 PHE A C 1
ATOM 4495 O O . PHE A 1 561 ? 14.833 16.557 -22.317 1.00 97.38 561 PHE A O 1
ATOM 4502 N N . PHE A 1 562 ? 14.483 17.934 -20.578 1.00 97.50 562 PHE A N 1
ATOM 4503 C CA . PHE A 1 562 ? 13.129 18.331 -20.967 1.00 97.50 562 PHE A CA 1
ATOM 4504 C C . PHE A 1 562 ? 13.084 19.082 -22.301 1.00 97.50 562 PHE A C 1
ATOM 4506 O O . PHE A 1 562 ? 12.226 18.808 -23.139 1.00 97.50 562 PHE A O 1
ATOM 4513 N N . THR A 1 563 ? 14.036 19.985 -22.544 1.00 96.94 563 THR A N 1
ATOM 4514 C CA . THR A 1 563 ? 14.079 20.798 -23.770 1.00 96.94 563 THR A CA 1
ATOM 4515 C C . THR A 1 563 ? 14.376 19.969 -25.020 1.00 96.94 563 THR A C 1
ATOM 4517 O O . THR A 1 563 ? 13.999 20.370 -26.120 1.00 96.94 563 THR A O 1
ATOM 4520 N N . ARG A 1 564 ? 15.014 18.801 -24.864 1.00 96.88 564 ARG A N 1
ATOM 4521 C CA . ARG A 1 564 ? 15.319 17.867 -25.959 1.00 96.88 564 ARG A CA 1
ATOM 4522 C C . ARG A 1 564 ? 14.241 16.810 -26.202 1.00 96.88 564 ARG A C 1
ATOM 4524 O O . ARG A 1 564 ? 14.388 16.031 -27.140 1.00 96.88 564 ARG A O 1
ATOM 4531 N N . LEU A 1 565 ? 13.172 16.770 -25.404 1.00 97.94 565 LEU A N 1
ATOM 4532 C CA . LEU A 1 565 ? 12.049 15.860 -25.646 1.00 97.94 565 LEU A CA 1
ATOM 4533 C C . LEU A 1 565 ? 11.389 16.161 -26.995 1.00 97.94 565 LEU A C 1
ATOM 4535 O O . LEU A 1 565 ? 11.318 17.319 -27.412 1.00 97.94 565 LEU A O 1
ATOM 4539 N N . THR A 1 566 ? 10.862 15.134 -27.663 1.00 97.75 566 THR A N 1
ATOM 4540 C CA . THR A 1 566 ? 10.208 15.287 -28.971 1.00 97.75 566 THR A CA 1
ATOM 4541 C C . THR A 1 566 ? 8.869 14.540 -29.037 1.00 97.75 566 THR A C 1
ATOM 4543 O O . THR A 1 566 ? 8.647 13.620 -28.249 1.00 97.75 566 THR A O 1
ATOM 4546 N N . PRO A 1 567 ? 7.966 14.878 -29.984 1.00 97.75 567 PRO A N 1
ATOM 4547 C CA . PRO A 1 567 ? 6.676 14.192 -30.126 1.00 97.75 567 PRO A CA 1
ATOM 4548 C C . PRO A 1 567 ? 6.781 12.713 -30.516 1.00 97.75 567 PRO A C 1
ATOM 4550 O O . PRO A 1 567 ? 5.830 11.958 -30.327 1.00 97.75 567 PRO A O 1
ATOM 4553 N N . LYS A 1 568 ? 7.908 12.290 -31.096 1.00 98.00 568 LYS A N 1
ATOM 4554 C CA . LYS A 1 568 ? 8.168 10.891 -31.450 1.00 98.00 568 LYS A CA 1
ATOM 4555 C C . LYS A 1 568 ? 9.114 10.299 -30.425 1.00 98.00 568 LYS A C 1
ATOM 4557 O O . LYS A 1 568 ? 10.140 10.894 -30.122 1.00 98.00 568 LYS A O 1
ATOM 4562 N N . TRP A 1 569 ? 8.790 9.121 -29.915 1.00 98.12 569 TRP A N 1
ATOM 4563 C CA . TRP A 1 569 ? 9.648 8.483 -28.929 1.00 98.12 569 TRP A CA 1
ATOM 4564 C C . TRP A 1 569 ? 11.044 8.181 -29.503 1.00 98.12 569 TRP A C 1
ATOM 4566 O O . TRP A 1 569 ? 11.181 7.683 -30.621 1.00 98.12 569 TRP A O 1
ATOM 4576 N N . HIS A 1 570 ? 12.075 8.464 -28.709 1.00 96.44 570 HIS A N 1
ATOM 4577 C CA . HIS A 1 570 ? 13.444 7.969 -28.870 1.00 96.44 570 HIS A CA 1
ATOM 4578 C C . HIS A 1 570 ? 14.035 7.690 -27.483 1.00 96.44 570 HIS A C 1
ATOM 4580 O O . HIS A 1 570 ? 13.457 8.074 -26.464 1.00 96.44 570 HIS A O 1
ATOM 4586 N N . ARG A 1 571 ? 15.209 7.051 -27.431 1.00 96.00 571 ARG A N 1
ATOM 4587 C CA . ARG A 1 571 ? 15.842 6.583 -26.187 1.00 96.00 571 ARG A CA 1
ATOM 4588 C C . ARG A 1 571 ? 15.937 7.635 -25.076 1.00 96.00 571 ARG A C 1
ATOM 4590 O O . ARG A 1 571 ? 15.742 7.282 -23.910 1.00 96.00 571 ARG A O 1
ATOM 4597 N N . ASP A 1 572 ? 16.205 8.889 -25.441 1.00 95.88 572 ASP A N 1
ATOM 4598 C CA . ASP A 1 572 ? 16.399 10.010 -24.507 1.00 95.88 572 ASP A CA 1
ATOM 4599 C C . ASP A 1 572 ? 15.087 10.669 -24.053 1.00 95.88 572 ASP A C 1
ATOM 4601 O O . ASP A 1 572 ? 15.117 11.618 -23.277 1.00 95.88 572 ASP A O 1
ATOM 4605 N N . CYS A 1 573 ? 13.927 10.164 -24.488 1.00 97.19 573 CYS A N 1
ATOM 4606 C CA . CYS A 1 573 ? 12.630 10.546 -23.920 1.00 97.19 573 CYS A CA 1
ATOM 4607 C C . CYS A 1 573 ? 12.376 9.910 -22.538 1.00 97.19 573 CYS A C 1
ATOM 4609 O O . CYS A 1 573 ? 11.403 10.257 -21.869 1.00 97.19 573 CYS A O 1
ATOM 4611 N N . ALA A 1 574 ? 13.231 8.977 -22.101 1.00 97.56 574 ALA A N 1
ATOM 4612 C CA . ALA A 1 574 ? 13.038 8.196 -20.885 1.00 97.56 574 ALA A CA 1
ATOM 4613 C C . ALA A 1 574 ? 14.151 8.412 -19.851 1.00 97.56 574 ALA A C 1
ATOM 4615 O O . ALA A 1 574 ? 15.335 8.474 -20.182 1.00 97.56 574 ALA A O 1
ATOM 4616 N N . LEU A 1 575 ? 13.779 8.447 -18.570 1.00 98.12 575 LEU A N 1
ATOM 4617 C CA . LEU A 1 575 ? 14.714 8.557 -17.450 1.00 98.12 575 LEU A CA 1
ATOM 4618 C C . LEU A 1 575 ? 15.248 7.175 -17.065 1.00 98.12 575 LEU A C 1
ATOM 4620 O O . LEU A 1 575 ? 14.479 6.294 -16.673 1.00 98.12 575 LEU A O 1
ATOM 4624 N N . ARG A 1 576 ? 16.570 6.990 -17.148 1.00 97.06 576 ARG A N 1
ATOM 4625 C CA . ARG A 1 576 ? 17.225 5.678 -16.972 1.00 97.06 576 ARG A CA 1
ATOM 4626 C C . ARG A 1 576 ? 18.146 5.583 -15.764 1.00 97.06 576 ARG A C 1
ATOM 4628 O O . ARG A 1 576 ? 18.293 4.492 -15.232 1.00 97.06 576 ARG A O 1
ATOM 4635 N N . THR A 1 577 ? 18.758 6.684 -15.337 1.00 96.69 577 THR A N 1
ATOM 4636 C CA . THR A 1 577 ? 19.663 6.678 -14.179 1.00 96.69 577 THR A CA 1
ATOM 4637 C C . THR A 1 577 ? 18.877 6.597 -12.873 1.00 96.69 577 THR A C 1
ATOM 4639 O O . THR A 1 577 ? 17.769 7.135 -12.771 1.00 96.69 577 THR A O 1
ATOM 4642 N N . ASP A 1 578 ? 19.453 5.939 -11.865 1.00 97.31 578 ASP A N 1
ATOM 4643 C CA . ASP A 1 578 ? 18.786 5.713 -10.579 1.00 97.31 578 ASP A CA 1
ATOM 4644 C C . ASP A 1 578 ? 18.389 7.041 -9.918 1.00 97.31 578 ASP A C 1
ATOM 4646 O O . ASP A 1 578 ? 17.249 7.212 -9.476 1.00 97.31 578 ASP A O 1
ATOM 4650 N N . TYR A 1 579 ? 19.301 8.018 -9.920 1.00 97.81 579 TYR A N 1
ATOM 4651 C CA . TYR A 1 579 ? 19.069 9.327 -9.316 1.00 97.81 579 TYR A CA 1
ATOM 4652 C C . TYR A 1 579 ? 17.979 10.132 -10.031 1.00 97.81 579 TYR A C 1
ATOM 4654 O O . TYR A 1 579 ? 17.095 10.675 -9.369 1.00 97.81 579 TYR A O 1
ATOM 4662 N N . ALA A 1 580 ? 17.978 10.184 -11.368 1.00 98.12 580 ALA A N 1
ATOM 4663 C CA . ALA A 1 580 ? 16.974 10.956 -12.101 1.00 98.12 580 ALA A CA 1
ATOM 4664 C C . ALA A 1 580 ? 15.567 10.359 -11.943 1.00 98.12 580 ALA A C 1
ATOM 4666 O O . ALA A 1 580 ? 14.584 11.088 -11.804 1.00 98.12 580 ALA A O 1
ATOM 4667 N N . ARG A 1 581 ? 15.462 9.025 -11.888 1.00 98.25 581 ARG A N 1
ATOM 4668 C CA . ARG A 1 581 ? 14.198 8.329 -11.607 1.00 98.25 581 ARG A CA 1
ATOM 4669 C C . ARG A 1 581 ? 13.726 8.575 -10.176 1.00 98.25 581 ARG A C 1
ATOM 4671 O O . ARG A 1 581 ? 12.546 8.862 -9.972 1.00 98.25 581 ARG A O 1
ATOM 4678 N N . ARG A 1 582 ? 14.636 8.537 -9.193 1.00 97.69 582 ARG A N 1
ATOM 4679 C CA . ARG A 1 582 ? 14.332 8.939 -7.811 1.00 97.69 582 ARG A CA 1
ATOM 4680 C C . ARG A 1 582 ? 13.807 10.373 -7.766 1.00 97.69 582 ARG A C 1
ATOM 4682 O O . ARG A 1 582 ? 12.771 10.608 -7.148 1.00 97.69 582 ARG A O 1
ATOM 4689 N N . GLN A 1 583 ? 14.497 11.313 -8.409 1.00 98.50 583 GLN A N 1
ATOM 4690 C CA . GLN A 1 583 ? 14.111 12.722 -8.413 1.00 98.50 583 GLN A CA 1
ATOM 4691 C C . GLN A 1 583 ? 12.743 12.933 -9.076 1.00 98.50 583 GLN A C 1
ATOM 4693 O O . GLN A 1 583 ? 11.920 13.670 -8.543 1.00 98.50 583 GLN A O 1
ATOM 4698 N N . ALA A 1 584 ? 12.442 12.237 -10.176 1.00 98.69 584 ALA A N 1
ATOM 4699 C CA . ALA A 1 584 ? 11.118 12.292 -10.794 1.00 98.69 584 ALA A CA 1
ATOM 4700 C C . ALA A 1 584 ? 10.004 11.831 -9.837 1.00 98.69 584 ALA A C 1
ATOM 4702 O O . ALA A 1 584 ? 8.952 12.465 -9.787 1.00 98.69 584 ALA A O 1
ATOM 4703 N N . LEU A 1 585 ? 10.238 10.779 -9.042 1.00 98.69 585 LEU A N 1
ATOM 4704 C CA . LEU A 1 585 ? 9.290 10.337 -8.013 1.00 98.69 585 LEU A CA 1
ATOM 4705 C C . LEU A 1 585 ? 9.134 11.373 -6.889 1.00 98.69 585 LEU A C 1
ATOM 4707 O O . LEU A 1 585 ? 8.009 11.652 -6.494 1.00 98.69 585 LEU A O 1
ATOM 4711 N N . VAL A 1 586 ? 10.227 11.992 -6.424 1.00 98.75 586 VAL A N 1
ATOM 4712 C CA . VAL A 1 586 ? 10.177 13.100 -5.446 1.00 98.75 586 VAL A CA 1
ATOM 4713 C C . VAL A 1 586 ? 9.333 14.265 -5.977 1.00 98.75 586 VAL A C 1
ATOM 4715 O O . VAL A 1 586 ? 8.508 14.823 -5.255 1.00 98.75 586 VAL A O 1
ATOM 4718 N N . GLU A 1 587 ? 9.505 14.634 -7.247 1.00 98.81 587 GLU A N 1
ATOM 4719 C CA . GLU A 1 587 ? 8.713 15.700 -7.862 1.00 98.81 587 GLU A CA 1
ATOM 4720 C C . GLU A 1 587 ? 7.245 15.312 -8.046 1.00 98.81 587 GLU A C 1
ATOM 4722 O O . GLU A 1 587 ? 6.369 16.145 -7.815 1.00 98.81 587 GLU A O 1
ATOM 4727 N N . ILE A 1 588 ? 6.957 14.052 -8.388 1.00 98.88 588 ILE A N 1
ATOM 4728 C CA . ILE A 1 588 ? 5.589 13.517 -8.404 1.00 98.88 588 ILE A CA 1
ATOM 4729 C C . ILE A 1 588 ? 4.959 13.603 -7.009 1.00 98.88 588 ILE A C 1
ATOM 4731 O O . ILE A 1 588 ? 3.809 14.020 -6.905 1.00 98.88 588 ILE A O 1
ATOM 4735 N N . ASP A 1 589 ? 5.691 13.269 -5.944 1.00 98.81 589 ASP A N 1
ATOM 4736 C CA . ASP A 1 589 ? 5.191 13.344 -4.567 1.00 98.81 589 ASP A CA 1
ATOM 4737 C C . ASP A 1 589 ? 4.749 14.767 -4.204 1.00 98.81 589 ASP A C 1
ATOM 4739 O O . ASP A 1 589 ? 3.646 14.962 -3.686 1.00 98.81 589 ASP A O 1
ATOM 4743 N N . VAL A 1 590 ? 5.571 15.770 -4.533 1.00 98.88 590 VAL A N 1
ATOM 4744 C CA . VAL A 1 590 ? 5.263 17.187 -4.288 1.00 98.88 590 VAL A CA 1
ATOM 4745 C C . VAL A 1 590 ? 4.098 17.671 -5.148 1.00 98.88 590 VAL A C 1
ATOM 4747 O O . VAL A 1 590 ? 3.167 18.286 -4.627 1.00 98.88 590 VAL A O 1
ATOM 4750 N N . LEU A 1 591 ? 4.111 17.383 -6.451 1.00 98.62 591 LEU A N 1
ATOM 4751 C CA . LEU A 1 591 ? 3.047 17.802 -7.365 1.00 98.62 591 LEU A CA 1
ATOM 4752 C C . LEU A 1 591 ? 1.702 17.165 -6.993 1.00 98.62 591 LEU A C 1
ATOM 4754 O O . LEU A 1 591 ? 0.682 17.854 -6.984 1.00 98.62 591 LEU A O 1
ATOM 4758 N N . ALA A 1 592 ? 1.693 15.875 -6.646 1.00 98.44 592 ALA A N 1
ATOM 4759 C CA . ALA A 1 592 ? 0.499 15.177 -6.184 1.00 98.44 592 ALA A CA 1
ATOM 4760 C C . ALA A 1 592 ? 0.004 15.750 -4.851 1.00 98.44 592 ALA A C 1
ATOM 4762 O O . ALA A 1 592 ? -1.188 16.013 -4.707 1.00 98.44 592 ALA A O 1
ATOM 4763 N N . ALA A 1 593 ? 0.903 16.021 -3.899 1.00 98.50 593 ALA A N 1
ATOM 4764 C CA . ALA A 1 593 ? 0.544 16.654 -2.635 1.00 98.50 593 ALA A CA 1
ATOM 4765 C C . ALA A 1 593 ? -0.094 18.038 -2.843 1.00 98.50 593 ALA A C 1
ATOM 4767 O O . ALA A 1 593 ? -1.156 18.307 -2.283 1.00 98.50 593 ALA A O 1
ATOM 4768 N N . MET A 1 594 ? 0.491 18.886 -3.695 1.00 98.00 594 MET A N 1
ATOM 4769 C CA . MET A 1 594 ? -0.084 20.190 -4.038 1.00 98.00 594 MET A CA 1
ATOM 4770 C C . MET A 1 594 ? -1.439 20.063 -4.746 1.00 98.00 594 MET A C 1
ATOM 4772 O O . MET A 1 594 ? -2.359 20.818 -4.432 1.00 98.00 594 MET A O 1
ATOM 4776 N N . ALA A 1 595 ? -1.584 19.108 -5.671 1.00 97.12 595 ALA A N 1
ATOM 4777 C CA . ALA A 1 595 ? -2.837 18.860 -6.384 1.00 97.12 595 ALA A CA 1
ATOM 4778 C C . ALA A 1 595 ? -3.957 18.364 -5.452 1.00 97.12 595 ALA A C 1
ATOM 4780 O O . ALA A 1 595 ? -5.112 18.734 -5.637 1.00 97.12 595 ALA A O 1
ATOM 4781 N N . LEU A 1 596 ? -3.612 17.581 -4.426 1.00 96.81 596 LEU A N 1
ATOM 4782 C CA . LEU A 1 596 ? -4.527 17.124 -3.375 1.00 96.81 596 LEU A CA 1
ATOM 4783 C C . LEU A 1 596 ? -4.827 18.208 -2.319 1.00 96.81 596 LEU A C 1
ATOM 4785 O O . LEU A 1 596 ? -5.642 17.986 -1.425 1.00 96.81 596 LEU A O 1
ATOM 4789 N N . GLY A 1 597 ? -4.174 19.373 -2.391 1.00 96.38 597 GLY A N 1
ATOM 4790 C CA . GLY A 1 597 ? -4.322 20.456 -1.415 1.00 96.38 597 GLY A CA 1
ATOM 4791 C C . GLY A 1 597 ? -3.589 20.218 -0.090 1.00 96.38 597 GLY A C 1
ATOM 4792 O O . GLY A 1 597 ? -3.896 20.875 0.907 1.00 96.38 597 GLY A O 1
ATOM 4793 N N . LEU A 1 598 ? -2.642 19.277 -0.050 1.00 97.62 598 LEU A N 1
ATOM 4794 C CA . LEU A 1 598 ? -1.784 19.049 1.111 1.00 97.62 598 LEU A CA 1
ATOM 4795 C C . LEU A 1 598 ? -0.803 20.217 1.296 1.00 97.62 598 LEU A C 1
ATOM 4797 O O . LEU A 1 598 ? -0.512 20.987 0.381 1.00 97.62 598 LEU A O 1
ATOM 4801 N N . THR A 1 599 ? -0.268 20.329 2.502 1.00 96.94 599 THR A N 1
ATOM 4802 C CA . THR A 1 599 ? 0.862 21.191 2.852 1.00 96.94 599 THR A CA 1
ATOM 4803 C C . THR A 1 599 ? 2.168 20.397 2.802 1.00 96.94 599 THR A C 1
ATOM 4805 O O . THR A 1 599 ? 2.164 19.168 2.906 1.00 96.94 599 THR A O 1
ATOM 4808 N N . LEU A 1 600 ? 3.304 21.094 2.708 1.00 97.12 600 LEU A N 1
ATOM 4809 C CA . LEU A 1 600 ? 4.625 20.462 2.774 1.00 97.12 600 LEU A CA 1
ATOM 4810 C C . LEU A 1 600 ? 4.802 19.652 4.068 1.00 97.12 600 LEU A C 1
ATOM 4812 O O . LEU A 1 600 ? 5.263 18.514 4.031 1.00 97.12 600 LEU A O 1
ATOM 4816 N N . THR A 1 601 ? 4.365 20.205 5.202 1.00 94.50 601 THR A N 1
ATOM 4817 C CA . THR A 1 601 ? 4.442 19.540 6.510 1.00 94.50 601 THR A CA 1
ATOM 4818 C C . THR A 1 601 ? 3.619 18.254 6.556 1.00 94.50 601 THR A C 1
ATOM 4820 O O . THR A 1 601 ? 4.047 17.274 7.163 1.00 94.50 601 THR A O 1
ATOM 4823 N N . GLU A 1 602 ? 2.455 18.216 5.905 1.00 96.06 602 GLU A N 1
ATOM 4824 C CA . GLU A 1 602 ? 1.663 16.988 5.788 1.00 96.06 602 GLU A CA 1
ATOM 4825 C C . GLU A 1 602 ? 2.369 15.945 4.918 1.00 96.06 602 GLU A C 1
ATOM 4827 O O . GLU A 1 602 ? 2.453 14.791 5.330 1.00 96.06 602 GLU A O 1
ATOM 4832 N N . LEU A 1 603 ? 2.941 16.335 3.771 1.00 97.75 603 LEU A N 1
ATOM 4833 C CA . LEU A 1 603 ? 3.719 15.426 2.918 1.00 97.75 603 LEU A CA 1
ATOM 4834 C C . LEU A 1 603 ? 4.924 14.830 3.669 1.00 97.75 603 LEU A C 1
ATOM 4836 O O . LEU A 1 603 ? 5.116 13.612 3.670 1.00 97.75 603 LEU A O 1
ATOM 4840 N N . GLN A 1 604 ? 5.699 15.674 4.354 1.00 95.75 604 GLN A N 1
ATOM 4841 C CA . GLN A 1 604 ? 6.814 15.246 5.203 1.00 95.75 604 GLN A CA 1
ATOM 4842 C C . GLN A 1 604 ? 6.329 14.315 6.324 1.00 95.75 604 GLN A C 1
ATOM 4844 O O . GLN A 1 604 ? 6.916 13.263 6.559 1.00 95.75 604 GLN A O 1
ATOM 4849 N N . THR A 1 605 ? 5.203 14.632 6.972 1.00 94.00 605 THR A N 1
ATOM 4850 C CA . THR A 1 605 ? 4.631 13.797 8.041 1.00 94.00 605 THR A CA 1
ATOM 4851 C C . THR A 1 605 ? 4.185 12.429 7.531 1.00 94.00 605 THR A C 1
ATOM 4853 O O . THR A 1 605 ? 4.477 11.425 8.179 1.00 94.00 605 THR A O 1
ATOM 4856 N N . ILE A 1 606 ? 3.550 12.357 6.356 1.00 96.06 606 ILE A N 1
ATOM 4857 C CA . ILE A 1 606 ? 3.196 11.087 5.711 1.00 96.06 606 ILE A CA 1
ATOM 4858 C C . ILE A 1 606 ? 4.455 10.235 5.521 1.00 96.06 606 ILE A C 1
ATOM 4860 O O . ILE A 1 606 ? 4.499 9.101 5.997 1.00 96.06 606 ILE A O 1
ATOM 4864 N N . TYR A 1 607 ? 5.490 10.786 4.882 1.00 95.44 607 TYR A N 1
ATOM 4865 C CA . TYR A 1 607 ? 6.750 10.079 4.642 1.00 95.44 607 TYR A CA 1
ATOM 4866 C C . TYR A 1 607 ? 7.409 9.611 5.950 1.00 95.44 607 TYR A C 1
ATOM 4868 O O . TYR A 1 607 ? 7.716 8.427 6.116 1.00 95.44 607 TYR A O 1
ATOM 4876 N N . ARG A 1 608 ? 7.554 10.526 6.912 1.00 91.75 608 ARG A N 1
ATOM 4877 C CA . ARG A 1 608 ? 8.220 10.308 8.200 1.00 91.75 608 ARG A CA 1
ATOM 4878 C C . ARG A 1 608 ? 7.564 9.219 9.043 1.00 91.75 608 ARG A C 1
ATOM 4880 O O . ARG A 1 608 ? 8.256 8.406 9.656 1.00 91.75 608 ARG A O 1
ATOM 4887 N N . VAL A 1 609 ? 6.233 9.205 9.064 1.00 91.06 609 VAL A N 1
ATOM 4888 C CA . VAL A 1 609 ? 5.447 8.322 9.929 1.00 91.06 609 VAL A CA 1
ATOM 4889 C C . VAL A 1 609 ? 5.135 6.987 9.256 1.00 91.06 609 VAL A C 1
ATOM 4891 O O . VAL A 1 609 ? 5.292 5.944 9.885 1.00 91.06 609 VAL A O 1
ATOM 4894 N N . GLN A 1 610 ? 4.693 6.999 7.996 1.00 92.44 610 GLN A N 1
ATOM 4895 C CA . GLN A 1 610 ? 4.039 5.846 7.356 1.00 92.44 610 GLN A CA 1
ATOM 4896 C C . GLN A 1 610 ? 4.972 5.021 6.458 1.00 92.44 610 GLN A C 1
ATOM 4898 O O . GLN A 1 610 ? 4.626 3.903 6.058 1.00 92.44 610 GLN A O 1
ATOM 4903 N N . PHE A 1 611 ? 6.175 5.529 6.172 1.00 94.31 611 PHE A N 1
ATOM 4904 C CA . PHE A 1 611 ? 7.152 4.881 5.292 1.00 94.31 611 PHE A CA 1
ATOM 4905 C C . PHE A 1 611 ? 8.507 4.619 5.978 1.00 94.31 611 PHE A C 1
ATOM 4907 O O . PHE A 1 611 ? 9.555 4.949 5.420 1.00 94.31 611 PHE A O 1
ATOM 4914 N N . PRO A 1 612 ? 8.540 3.982 7.170 1.00 92.69 612 PRO A N 1
ATOM 4915 C CA . PRO A 1 612 ? 9.786 3.774 7.910 1.00 92.69 612 PRO A CA 1
ATOM 4916 C C . PRO A 1 612 ? 10.798 2.896 7.158 1.00 92.69 612 PRO A C 1
ATOM 4918 O O . PRO A 1 612 ? 11.996 3.146 7.242 1.00 92.69 612 PRO A O 1
ATOM 4921 N N . VAL A 1 613 ? 10.338 1.900 6.388 1.00 93.31 613 VAL A N 1
ATOM 4922 C CA . VAL A 1 613 ? 11.225 1.048 5.573 1.00 93.31 613 VAL A CA 1
ATOM 4923 C C . VAL A 1 613 ? 11.870 1.846 4.442 1.00 93.31 613 VAL A C 1
ATOM 4925 O O . VAL A 1 613 ? 13.074 1.742 4.238 1.00 93.31 613 VAL A O 1
ATOM 4928 N N . MET A 1 614 ? 11.096 2.691 3.756 1.00 94.75 614 MET A N 1
ATOM 4929 C CA . MET A 1 614 ? 11.631 3.573 2.718 1.00 94.75 614 MET A CA 1
ATOM 4930 C C . MET A 1 614 ? 12.658 4.548 3.295 1.00 94.75 614 MET A C 1
ATOM 4932 O O . MET A 1 614 ? 13.749 4.659 2.748 1.00 94.75 614 MET A O 1
ATOM 4936 N N . ARG A 1 615 ? 12.367 5.168 4.449 1.00 92.94 615 ARG A N 1
ATOM 4937 C CA . ARG A 1 615 ? 13.326 6.026 5.167 1.00 92.94 615 ARG A CA 1
ATOM 4938 C C . ARG A 1 615 ? 14.618 5.298 5.495 1.00 92.94 615 ARG A C 1
ATOM 4940 O O . ARG A 1 615 ? 15.697 5.820 5.234 1.00 92.94 615 ARG A O 1
ATOM 4947 N N . GLN A 1 616 ? 14.508 4.096 6.060 1.00 92.38 616 GLN A N 1
ATOM 4948 C CA . GLN A 1 616 ? 15.666 3.277 6.401 1.00 92.38 616 GLN A CA 1
ATOM 4949 C C . GLN A 1 616 ? 16.522 2.989 5.163 1.00 92.38 616 GLN A C 1
ATOM 4951 O O . GLN A 1 616 ? 17.752 3.015 5.252 1.00 92.38 616 GLN A O 1
ATOM 4956 N N . TYR A 1 617 ? 15.880 2.691 4.032 1.00 93.69 617 TYR A N 1
ATOM 4957 C CA . TYR A 1 617 ? 16.591 2.387 2.800 1.00 93.69 617 TYR A CA 1
ATOM 4958 C C . TYR A 1 617 ? 17.263 3.612 2.191 1.00 93.69 617 TYR A C 1
ATOM 4960 O O . TYR A 1 617 ? 18.447 3.571 1.861 1.00 93.69 617 TYR A O 1
ATOM 4968 N N . GLU A 1 618 ? 16.556 4.733 2.105 1.00 93.12 618 GLU A N 1
ATOM 4969 C CA . GLU A 1 618 ? 17.124 5.965 1.559 1.00 93.12 618 GLU A CA 1
ATOM 4970 C C . GLU A 1 618 ? 18.256 6.532 2.428 1.00 93.12 618 GLU A C 1
ATOM 4972 O O . GLU A 1 618 ? 19.240 7.030 1.886 1.00 93.12 618 GLU A O 1
ATOM 4977 N N . ALA A 1 619 ? 18.180 6.389 3.756 1.00 91.88 619 ALA A N 1
ATOM 4978 C CA . ALA A 1 619 ? 19.196 6.892 4.686 1.00 91.88 619 ALA A CA 1
ATOM 4979 C C . ALA A 1 619 ? 20.593 6.258 4.514 1.00 91.88 619 ALA A C 1
ATOM 4981 O O . ALA A 1 619 ? 21.583 6.809 5.011 1.00 91.88 619 ALA A O 1
ATOM 4982 N N . ASP A 1 620 ? 20.682 5.115 3.828 1.00 93.25 620 ASP A N 1
ATOM 4983 C CA . ASP A 1 620 ? 21.929 4.400 3.535 1.00 93.25 620 ASP A CA 1
ATOM 4984 C C . ASP A 1 620 ? 21.963 3.879 2.087 1.00 93.25 620 ASP A C 1
ATOM 4986 O O . ASP A 1 620 ? 22.573 2.852 1.791 1.00 93.25 620 ASP A O 1
ATOM 4990 N N . THR A 1 621 ? 21.305 4.600 1.175 1.00 96.06 621 THR A N 1
ATOM 4991 C CA . THR A 1 621 ? 21.492 4.445 -0.272 1.00 96.06 621 THR A CA 1
ATOM 4992 C C . THR A 1 621 ? 22.389 5.568 -0.775 1.00 96.06 621 THR A C 1
ATOM 4994 O O . THR A 1 621 ? 22.091 6.746 -0.577 1.00 96.06 621 THR A O 1
ATOM 4997 N N . TRP A 1 622 ? 23.492 5.191 -1.414 1.00 97.31 622 TRP A N 1
ATOM 4998 C CA . TRP A 1 622 ? 24.537 6.092 -1.882 1.00 97.31 622 TRP A CA 1
ATOM 4999 C C . TRP A 1 622 ? 24.589 6.099 -3.401 1.00 97.31 622 TRP A C 1
ATOM 5001 O O . TRP A 1 622 ? 24.558 5.044 -4.041 1.00 97.31 622 TRP A O 1
ATOM 5011 N N . TYR A 1 623 ? 24.703 7.298 -3.955 1.00 97.75 623 TYR A N 1
ATOM 5012 C CA . TYR A 1 623 ? 24.805 7.550 -5.383 1.00 97.75 623 TYR A CA 1
ATOM 5013 C C . TYR A 1 623 ? 26.204 8.031 -5.720 1.00 97.75 623 TYR A C 1
ATOM 5015 O O . TYR A 1 623 ? 26.811 8.771 -4.948 1.00 97.75 623 TYR A O 1
ATOM 5023 N N . ASP A 1 624 ? 26.685 7.645 -6.889 1.00 97.62 624 ASP A N 1
ATOM 5024 C CA . ASP A 1 624 ? 27.891 8.206 -7.471 1.00 97.62 624 ASP A CA 1
ATOM 5025 C C . ASP A 1 624 ? 27.633 9.566 -8.144 1.00 97.62 624 ASP A C 1
ATOM 5027 O O . ASP A 1 624 ? 26.491 10.030 -8.255 1.00 97.62 624 ASP A O 1
ATOM 5031 N N . ALA A 1 625 ? 28.705 10.216 -8.596 1.00 96.31 625 ALA A N 1
ATOM 5032 C CA . ALA A 1 625 ? 28.657 11.526 -9.240 1.00 96.31 625 ALA A CA 1
ATOM 5033 C C . ALA A 1 625 ? 27.872 11.537 -10.568 1.00 96.31 625 ALA A C 1
ATOM 5035 O O . ALA A 1 625 ? 27.533 12.609 -11.064 1.00 96.31 625 ALA A O 1
ATOM 5036 N N . GLN A 1 626 ? 27.560 10.368 -11.138 1.00 95.44 626 GLN A N 1
ATOM 5037 C CA . GLN A 1 626 ? 26.739 10.210 -12.344 1.00 95.44 626 GLN A CA 1
ATOM 5038 C C . GLN A 1 626 ? 25.301 9.763 -12.028 1.00 95.44 626 GLN A C 1
ATOM 5040 O O . GLN A 1 626 ? 24.485 9.579 -12.933 1.00 95.44 626 GLN A O 1
ATOM 5045 N N . GLY A 1 627 ? 24.959 9.616 -10.746 1.00 96.12 627 GLY A N 1
ATOM 5046 C CA . GLY A 1 627 ? 23.617 9.279 -10.295 1.00 96.12 627 GLY A CA 1
ATOM 5047 C C . GLY A 1 627 ? 23.284 7.788 -10.330 1.00 96.12 627 GLY A C 1
ATOM 5048 O O . GLY A 1 627 ? 22.100 7.447 -10.309 1.00 96.12 627 GLY A O 1
ATOM 5049 N N . ARG A 1 628 ? 24.282 6.901 -10.371 1.00 96.56 628 ARG A N 1
ATOM 5050 C CA . ARG A 1 628 ? 24.115 5.449 -10.213 1.00 96.56 628 ARG A CA 1
ATOM 5051 C C . ARG A 1 628 ? 24.219 5.063 -8.740 1.00 96.56 628 ARG A C 1
ATOM 5053 O O . ARG A 1 628 ? 25.059 5.598 -8.020 1.00 96.56 628 ARG A O 1
ATOM 5060 N N . ILE A 1 629 ? 23.407 4.113 -8.282 1.00 97.50 629 ILE A N 1
ATOM 5061 C CA . ILE A 1 629 ? 23.533 3.566 -6.924 1.00 97.50 629 ILE A CA 1
ATOM 5062 C C . ILE A 1 629 ? 24.830 2.753 -6.825 1.00 97.50 629 ILE A C 1
ATOM 5064 O O . ILE A 1 629 ? 24.989 1.739 -7.508 1.00 97.50 629 ILE A O 1
ATOM 5068 N N . ILE A 1 630 ? 25.745 3.181 -5.953 1.00 96.88 630 ILE A N 1
ATOM 5069 C CA . ILE A 1 630 ? 26.999 2.466 -5.656 1.00 96.88 630 ILE A CA 1
ATOM 5070 C C . ILE A 1 630 ? 26.875 1.552 -4.432 1.00 96.88 630 ILE A C 1
ATOM 5072 O O . ILE A 1 630 ? 27.591 0.559 -4.319 1.00 96.88 630 ILE A O 1
ATOM 5076 N N . PHE A 1 631 ? 25.954 1.861 -3.521 1.00 96.81 631 PHE A N 1
ATOM 5077 C CA . PHE A 1 631 ? 25.647 1.034 -2.360 1.00 96.81 631 PHE A CA 1
ATOM 5078 C C . PHE A 1 631 ? 24.201 1.267 -1.910 1.00 96.81 631 PHE A C 1
ATOM 5080 O O . PHE A 1 631 ? 23.732 2.405 -1.881 1.00 96.81 631 PHE A O 1
ATOM 5087 N N . THR A 1 632 ? 23.513 0.214 -1.467 1.00 95.81 632 THR A N 1
ATOM 5088 C CA . THR A 1 632 ? 22.224 0.328 -0.771 1.00 95.81 632 THR A CA 1
ATOM 5089 C C . THR A 1 632 ? 22.028 -0.794 0.247 1.00 95.81 632 THR A C 1
ATOM 5091 O O . THR A 1 632 ? 22.484 -1.920 0.065 1.00 95.81 632 THR A O 1
ATOM 5094 N N . ASN A 1 633 ? 21.315 -0.499 1.334 1.00 93.00 633 ASN A N 1
ATOM 5095 C CA . ASN A 1 633 ? 20.828 -1.497 2.291 1.00 93.00 633 ASN A CA 1
ATOM 5096 C C . ASN A 1 633 ? 19.418 -2.031 1.928 1.00 93.00 633 ASN A C 1
ATOM 5098 O O . ASN A 1 633 ? 18.837 -2.802 2.702 1.00 93.00 633 ASN A O 1
ATOM 5102 N N . SER A 1 634 ? 18.850 -1.625 0.783 1.00 92.69 634 SER A N 1
ATOM 5103 C CA . SER A 1 634 ? 17.541 -2.091 0.321 1.00 92.69 634 SER A CA 1
ATOM 5104 C C . SER A 1 634 ? 17.573 -3.574 -0.033 1.00 92.69 634 SER A C 1
ATOM 5106 O O . SER A 1 634 ? 18.317 -4.020 -0.905 1.00 92.69 634 SER A O 1
ATOM 5108 N N . LYS A 1 635 ? 16.674 -4.353 0.581 1.00 87.44 635 LYS A N 1
ATOM 5109 C CA . LYS A 1 635 ? 16.501 -5.779 0.251 1.00 87.44 635 LYS A CA 1
ATOM 5110 C C . LYS A 1 635 ? 16.010 -5.992 -1.182 1.00 87.44 635 LYS A C 1
ATOM 5112 O O . LYS A 1 635 ? 16.240 -7.052 -1.757 1.00 87.44 635 LYS A O 1
ATOM 5117 N N . GLY A 1 636 ? 15.310 -5.007 -1.750 1.00 85.25 636 GLY A N 1
ATOM 5118 C CA . GLY A 1 636 ? 14.830 -5.054 -3.129 1.00 85.25 636 GLY A CA 1
ATOM 5119 C C . GLY A 1 636 ? 15.961 -4.961 -4.152 1.00 85.25 636 GLY A C 1
ATOM 5120 O O . GLY A 1 636 ? 15.827 -5.528 -5.233 1.00 85.25 636 GLY A O 1
ATOM 5121 N N . LEU A 1 637 ? 17.075 -4.330 -3.778 1.00 88.44 637 LEU A N 1
ATOM 5122 C CA . LEU A 1 637 ? 18.198 -3.970 -4.644 1.00 88.44 637 LEU A CA 1
ATOM 5123 C C . LEU A 1 637 ? 19.518 -4.608 -4.170 1.00 88.44 637 LEU A C 1
ATOM 5125 O O . LEU A 1 637 ? 20.584 -4.060 -4.409 1.00 88.44 637 LEU A O 1
ATOM 5129 N N . ALA A 1 638 ? 19.452 -5.759 -3.491 1.00 80.25 638 ALA A N 1
ATOM 5130 C CA . ALA A 1 638 ? 20.605 -6.376 -2.824 1.00 80.25 638 ALA A CA 1
ATOM 5131 C C . ALA A 1 638 ? 21.803 -6.690 -3.747 1.00 80.25 638 ALA A C 1
ATOM 5133 O O . ALA A 1 638 ? 22.928 -6.756 -3.265 1.00 80.25 638 ALA A O 1
ATOM 5134 N N . ASP A 1 639 ? 21.563 -6.857 -5.051 1.00 83.19 639 ASP A N 1
ATOM 5135 C CA . ASP A 1 639 ? 22.596 -7.139 -6.059 1.00 83.19 639 ASP A CA 1
ATOM 5136 C C . ASP A 1 639 ? 23.096 -5.870 -6.789 1.00 83.19 639 ASP A C 1
ATOM 5138 O O . ASP A 1 639 ? 23.785 -5.972 -7.802 1.00 83.19 639 ASP A O 1
ATOM 5142 N N . ILE A 1 640 ? 22.712 -4.669 -6.332 1.00 89.56 640 ILE A N 1
ATOM 5143 C CA . ILE A 1 640 ? 23.150 -3.392 -6.916 1.00 89.56 640 ILE A CA 1
ATOM 5144 C C . ILE A 1 640 ? 24.307 -2.806 -6.103 1.00 89.56 640 ILE A C 1
ATOM 5146 O O . ILE A 1 640 ? 24.173 -2.551 -4.906 1.00 89.56 640 ILE A O 1
ATOM 5150 N N . GLY A 1 641 ? 25.408 -2.505 -6.794 1.00 93.25 641 GLY A N 1
ATOM 5151 C CA . GLY A 1 641 ? 26.576 -1.854 -6.209 1.00 93.25 641 GLY A CA 1
ATOM 5152 C C . GLY A 1 641 ? 27.482 -2.803 -5.425 1.00 93.25 641 GLY A C 1
ATOM 5153 O O . GLY A 1 641 ? 27.484 -4.022 -5.623 1.00 93.25 641 GLY A O 1
ATOM 5154 N N . PHE A 1 642 ? 28.283 -2.223 -4.536 1.00 94.81 642 PHE A N 1
ATOM 5155 C CA . PHE A 1 642 ? 29.208 -2.960 -3.684 1.00 94.81 642 PHE A CA 1
ATOM 5156 C C . PHE A 1 642 ? 28.502 -3.547 -2.463 1.00 94.81 642 PHE A C 1
ATOM 5158 O O . PHE A 1 642 ? 27.574 -2.958 -1.907 1.00 94.81 642 PHE A O 1
ATOM 5165 N N . ASP A 1 643 ? 29.002 -4.685 -1.980 1.00 94.12 643 ASP A N 1
ATOM 5166 C CA . ASP A 1 643 ? 28.603 -5.181 -0.668 1.00 94.12 643 ASP A CA 1
ATOM 5167 C C . ASP A 1 643 ? 29.059 -4.223 0.450 1.00 94.12 643 ASP A C 1
ATOM 5169 O O . ASP A 1 643 ? 29.886 -3.326 0.264 1.00 94.12 643 ASP A O 1
ATOM 5173 N N . ARG A 1 644 ? 28.525 -4.412 1.660 1.00 94.19 644 ARG A N 1
ATOM 5174 C CA . ARG A 1 644 ? 28.828 -3.533 2.799 1.00 94.19 644 ARG A CA 1
ATOM 5175 C C . ARG A 1 644 ? 30.322 -3.481 3.132 1.00 94.19 644 ARG A C 1
ATOM 5177 O O . ARG A 1 644 ? 30.792 -2.439 3.590 1.00 94.19 644 ARG A O 1
ATOM 5184 N N . LYS A 1 645 ? 31.046 -4.592 2.972 1.00 95.06 645 LYS A N 1
ATOM 5185 C CA . LYS A 1 645 ? 32.460 -4.677 3.339 1.00 95.06 645 LYS A CA 1
ATOM 5186 C C . LYS A 1 645 ? 33.288 -3.842 2.367 1.00 95.06 645 LYS A C 1
ATOM 5188 O O . LYS A 1 645 ? 33.959 -2.923 2.820 1.00 95.06 645 LYS A O 1
ATOM 5193 N N . ALA A 1 646 ? 33.160 -4.106 1.069 1.00 94.38 646 ALA A N 1
ATOM 5194 C CA . ALA A 1 646 ? 33.853 -3.365 0.023 1.00 94.38 646 ALA A CA 1
ATOM 5195 C C . ALA A 1 646 ? 33.463 -1.881 0.034 1.00 94.38 646 ALA A C 1
ATOM 5197 O O . ALA A 1 646 ? 34.326 -1.012 -0.033 1.00 94.38 646 ALA A O 1
ATOM 5198 N N . TRP A 1 647 ? 32.179 -1.571 0.236 1.00 95.69 647 TRP A N 1
ATOM 5199 C CA . TRP A 1 647 ? 31.714 -0.192 0.359 1.00 95.69 647 TRP A CA 1
ATOM 5200 C C . TRP A 1 647 ? 32.425 0.589 1.473 1.00 95.69 647 TRP A C 1
ATOM 5202 O O . TRP A 1 647 ? 32.822 1.733 1.270 1.00 95.69 647 TRP A O 1
ATOM 5212 N N . ASN A 1 648 ? 32.628 -0.012 2.650 1.00 96.00 648 ASN A N 1
ATOM 5213 C CA . ASN A 1 648 ? 33.296 0.673 3.761 1.00 96.00 648 ASN A CA 1
ATOM 5214 C C . ASN A 1 648 ? 34.761 1.030 3.475 1.00 96.00 648 ASN A C 1
ATOM 5216 O O . ASN A 1 648 ? 35.282 1.926 4.135 1.00 96.00 648 ASN A O 1
ATOM 5220 N N . GLU A 1 649 ? 35.401 0.358 2.518 1.00 95.75 649 GLU A N 1
ATOM 5221 C CA . GLU A 1 649 ? 36.775 0.642 2.096 1.00 95.75 649 GLU A CA 1
ATOM 5222 C C . GLU A 1 649 ? 36.844 1.845 1.138 1.00 95.75 649 GLU A C 1
ATOM 5224 O O . GLU A 1 649 ? 37.851 2.549 1.123 1.00 95.75 649 GLU A O 1
ATOM 5229 N N . ILE A 1 650 ? 35.770 2.119 0.382 1.00 95.69 650 ILE A N 1
ATOM 5230 C CA . ILE A 1 650 ? 35.749 3.137 -0.687 1.00 95.69 650 ILE A CA 1
ATOM 5231 C C . ILE A 1 650 ? 34.859 4.355 -0.396 1.00 95.69 650 ILE A C 1
ATOM 5233 O O . ILE A 1 650 ? 34.969 5.366 -1.081 1.00 95.69 650 ILE A O 1
ATOM 5237 N N . LYS A 1 651 ? 33.976 4.296 0.607 1.00 95.12 651 LYS A N 1
ATOM 5238 C CA . LYS A 1 651 ? 32.936 5.319 0.841 1.00 95.12 651 LYS A CA 1
ATOM 5239 C C . LYS A 1 651 ? 33.442 6.749 1.059 1.00 95.12 651 LYS A C 1
ATOM 5241 O O . LYS A 1 651 ? 32.705 7.688 0.797 1.00 95.12 651 LYS A O 1
ATOM 5246 N N . GLU A 1 652 ? 34.677 6.907 1.539 1.00 95.19 652 GLU A N 1
ATOM 5247 C CA . GLU A 1 652 ? 35.295 8.212 1.824 1.00 95.19 652 GLU A CA 1
ATOM 5248 C C . GLU A 1 652 ? 36.067 8.779 0.613 1.00 95.19 652 GLU A C 1
ATOM 5250 O O . GLU A 1 652 ? 36.771 9.784 0.729 1.00 95.19 652 GLU A O 1
ATOM 5255 N N . MET A 1 653 ? 35.990 8.132 -0.557 1.00 94.69 653 MET A N 1
ATOM 5256 C CA . MET A 1 653 ? 36.634 8.631 -1.771 1.00 94.69 653 MET A CA 1
ATOM 5257 C C . MET A 1 653 ? 36.010 9.960 -2.210 1.00 94.69 653 MET A C 1
ATOM 5259 O O . MET A 1 653 ? 34.831 10.035 -2.547 1.00 94.69 653 MET A O 1
ATOM 5263 N N . ALA A 1 654 ? 36.833 11.009 -2.256 1.00 93.00 654 ALA A N 1
ATOM 5264 C CA . ALA A 1 654 ? 36.418 12.345 -2.686 1.00 93.00 654 ALA A CA 1
ATOM 5265 C C . ALA A 1 654 ? 36.546 12.571 -4.206 1.00 93.00 654 ALA A C 1
ATOM 5267 O O . ALA A 1 654 ? 35.929 13.486 -4.746 1.00 93.00 654 ALA A O 1
ATOM 5268 N N . SER A 1 655 ? 37.364 11.775 -4.901 1.00 94.56 655 SER A N 1
ATOM 5269 C CA . SER A 1 655 ? 37.589 11.873 -6.348 1.00 94.56 655 SER A CA 1
ATOM 5270 C C . SER A 1 655 ? 38.107 10.552 -6.929 1.00 94.56 655 SER A C 1
ATOM 5272 O O . SER A 1 655 ? 38.488 9.640 -6.193 1.00 94.56 655 SER A O 1
ATOM 5274 N N . GLY A 1 656 ? 38.112 10.446 -8.260 1.00 95.62 656 GLY A N 1
ATOM 5275 C CA . GLY A 1 656 ? 38.513 9.238 -8.983 1.00 95.62 656 GLY A CA 1
ATOM 5276 C C . GLY A 1 656 ? 37.340 8.302 -9.279 1.00 95.62 656 GLY A C 1
ATOM 5277 O O . GLY A 1 656 ? 36.176 8.703 -9.222 1.00 95.62 656 GLY A O 1
ATOM 5278 N N . SER A 1 657 ? 37.657 7.059 -9.631 1.00 96.31 657 SER A N 1
ATOM 5279 C CA . SER A 1 657 ? 36.667 6.040 -9.970 1.00 96.31 657 SER A CA 1
ATOM 5280 C C . SER A 1 657 ? 37.038 4.676 -9.408 1.00 96.31 657 SER A C 1
ATOM 5282 O O . SER A 1 657 ? 38.216 4.367 -9.226 1.00 96.31 657 SER A O 1
ATOM 5284 N N . VAL A 1 658 ? 36.023 3.853 -9.167 1.00 96.75 658 VAL A N 1
ATOM 5285 C CA . VAL A 1 658 ? 36.166 2.440 -8.801 1.00 96.75 658 VAL A CA 1
ATOM 5286 C C . VAL A 1 658 ? 35.419 1.578 -9.800 1.00 96.75 658 VAL A C 1
ATOM 5288 O O . VAL A 1 658 ? 34.430 2.015 -10.386 1.00 96.75 658 VAL A O 1
ATOM 5291 N N . GLU A 1 659 ? 35.882 0.351 -9.990 1.00 96.25 659 GLU A N 1
ATOM 5292 C CA . GLU A 1 659 ? 35.301 -0.575 -10.954 1.00 96.25 659 GLU A CA 1
ATOM 5293 C C . GLU A 1 659 ? 34.826 -1.853 -10.272 1.00 96.25 659 GLU A C 1
ATOM 5295 O O . GLU A 1 659 ? 35.468 -2.369 -9.356 1.00 96.25 659 GLU A O 1
ATOM 5300 N N . GLN A 1 660 ? 33.704 -2.382 -10.749 1.00 94.06 660 GLN A N 1
ATOM 5301 C CA . GLN A 1 660 ? 33.163 -3.668 -10.332 1.00 94.06 660 GLN A CA 1
ATOM 5302 C C . GLN A 1 660 ? 32.825 -4.482 -11.577 1.00 94.06 660 GLN A C 1
ATOM 5304 O O . GLN A 1 660 ? 32.013 -4.067 -12.402 1.00 94.06 660 GLN A O 1
ATOM 5309 N N . THR A 1 661 ? 33.449 -5.649 -11.726 1.00 94.12 661 THR A N 1
ATOM 5310 C CA . THR A 1 661 ? 33.067 -6.605 -12.772 1.00 94.12 661 THR A CA 1
ATOM 5311 C C . THR A 1 661 ? 31.939 -7.488 -12.259 1.00 94.12 661 THR A C 1
ATOM 5313 O O . THR A 1 661 ? 32.070 -8.115 -11.207 1.00 94.12 661 THR A O 1
ATOM 5316 N N . ILE A 1 662 ? 30.840 -7.542 -13.005 1.00 93.31 662 ILE A N 1
ATOM 5317 C CA . ILE A 1 662 ? 29.690 -8.395 -12.716 1.00 93.31 662 ILE A CA 1
ATOM 5318 C C . ILE A 1 662 ? 29.434 -9.362 -13.871 1.00 93.31 662 ILE A C 1
ATOM 5320 O O . ILE A 1 662 ? 29.729 -9.071 -15.031 1.00 93.31 662 ILE A O 1
ATOM 5324 N N . THR A 1 663 ? 28.832 -10.505 -13.546 1.00 94.25 663 THR A N 1
ATOM 5325 C CA . THR A 1 663 ? 28.253 -11.400 -14.553 1.00 94.25 663 THR A CA 1
ATOM 5326 C C . THR A 1 663 ? 26.813 -10.976 -14.806 1.00 94.25 663 THR A C 1
ATOM 5328 O O . THR A 1 663 ? 25.980 -11.064 -13.908 1.00 94.25 663 THR A O 1
ATOM 5331 N N . ASP A 1 664 ? 26.524 -10.524 -16.018 1.00 93.50 664 ASP A N 1
ATOM 5332 C CA . ASP A 1 664 ? 25.209 -10.055 -16.436 1.00 93.50 664 ASP A CA 1
ATOM 5333 C C . ASP A 1 664 ? 24.570 -11.083 -17.381 1.00 93.50 664 ASP A C 1
ATOM 5335 O O . ASP A 1 664 ? 25.002 -11.245 -18.519 1.00 93.50 664 ASP A O 1
ATOM 5339 N N . ASP A 1 665 ? 23.552 -11.804 -16.904 1.00 95.31 665 ASP A N 1
ATOM 5340 C CA . ASP A 1 665 ? 22.703 -12.690 -17.722 1.00 95.31 665 ASP A CA 1
ATOM 5341 C C . ASP A 1 665 ? 21.320 -12.055 -17.946 1.00 95.31 665 ASP A C 1
ATOM 5343 O O . ASP A 1 665 ? 20.346 -12.760 -18.198 1.00 95.31 665 ASP A O 1
ATOM 5347 N N . THR A 1 666 ? 21.176 -10.734 -17.814 1.00 95.56 666 THR A N 1
ATOM 5348 C CA . THR A 1 666 ? 19.875 -10.056 -17.937 1.00 95.56 666 THR A CA 1
ATOM 5349 C C . THR A 1 666 ? 19.484 -9.732 -19.379 1.00 95.56 666 THR A C 1
ATOM 5351 O O . THR A 1 666 ? 18.308 -9.476 -19.652 1.00 95.56 666 THR A O 1
ATOM 5354 N N . LEU A 1 667 ? 20.433 -9.817 -20.313 1.00 94.94 667 LEU A N 1
ATOM 5355 C CA . LEU A 1 667 ? 20.235 -9.589 -21.744 1.00 94.94 667 LEU A CA 1
ATOM 5356 C C . LEU A 1 667 ? 20.152 -10.914 -22.536 1.00 94.94 667 LEU A C 1
ATOM 5358 O O . LEU A 1 667 ? 20.664 -11.944 -22.080 1.00 94.94 667 LEU A O 1
ATOM 5362 N N . PRO A 1 668 ? 19.512 -10.922 -23.723 1.00 92.50 668 PRO A N 1
ATOM 5363 C CA . PRO A 1 668 ? 19.581 -12.053 -24.647 1.00 92.50 668 PRO A CA 1
ATOM 5364 C C . PRO A 1 668 ? 21.027 -12.367 -25.067 1.00 92.50 668 PRO A C 1
ATOM 5366 O O . PRO A 1 668 ? 21.874 -11.481 -25.115 1.00 92.50 668 PRO A O 1
ATOM 5369 N N . GLY A 1 669 ? 21.311 -13.630 -25.404 1.00 90.69 669 GLY A N 1
ATOM 5370 C CA . GLY A 1 669 ? 22.646 -14.073 -25.847 1.00 90.69 669 GLY A CA 1
ATOM 5371 C C . GLY A 1 669 ? 23.505 -14.755 -24.772 1.00 90.69 669 GLY A C 1
ATOM 5372 O O . GLY A 1 669 ? 24.526 -15.352 -25.103 1.00 90.69 669 GLY A O 1
ATOM 5373 N N . GLY A 1 670 ? 23.056 -14.768 -23.514 1.00 91.25 670 GLY A N 1
ATOM 5374 C CA . GLY A 1 670 ? 23.705 -15.472 -22.402 1.00 91.25 670 GLY A CA 1
ATOM 5375 C C . GLY A 1 670 ? 24.541 -14.562 -21.492 1.00 91.25 670 GLY A C 1
ATOM 5376 O O . GLY A 1 670 ? 24.538 -13.350 -21.688 1.00 91.25 670 GLY A O 1
ATOM 5377 N N . PRO A 1 671 ? 25.235 -15.121 -20.477 1.00 94.62 671 PRO A N 1
ATOM 5378 C CA . PRO A 1 671 ? 25.958 -14.324 -19.497 1.00 94.62 671 PRO A CA 1
ATOM 5379 C C . PRO A 1 671 ? 27.158 -13.632 -20.140 1.00 94.62 671 PRO A C 1
ATOM 5381 O O . PRO A 1 671 ? 27.996 -14.284 -20.767 1.00 94.62 671 PRO A O 1
ATOM 5384 N N . ILE A 1 672 ? 27.279 -12.329 -19.914 1.00 94.81 672 ILE A N 1
ATOM 5385 C CA . ILE A 1 672 ? 28.440 -11.521 -20.293 1.00 94.81 672 ILE A CA 1
ATOM 5386 C C . ILE A 1 672 ? 29.149 -10.996 -19.041 1.00 94.81 672 ILE A C 1
ATOM 5388 O O . ILE A 1 672 ? 28.528 -10.813 -17.995 1.00 94.81 672 ILE A O 1
ATOM 5392 N N . GLN A 1 673 ? 30.458 -10.754 -19.128 1.00 96.19 673 GLN A N 1
ATOM 5393 C CA . GLN A 1 673 ? 31.173 -10.001 -18.094 1.00 96.19 673 GLN A CA 1
ATOM 5394 C C . GLN A 1 673 ? 31.077 -8.516 -18.422 1.00 96.19 673 GLN A C 1
ATOM 5396 O O . GLN A 1 673 ? 31.451 -8.100 -19.520 1.00 96.19 673 GLN A O 1
ATOM 5401 N N . ARG A 1 674 ? 30.577 -7.722 -17.476 1.00 93.44 674 ARG A N 1
ATOM 5402 C CA . ARG A 1 674 ? 30.423 -6.275 -17.623 1.00 93.44 674 ARG A CA 1
ATOM 5403 C C . ARG A 1 674 ? 31.143 -5.571 -16.485 1.00 93.44 674 ARG A C 1
ATOM 5405 O O . ARG A 1 674 ? 30.881 -5.863 -15.321 1.00 93.44 674 ARG A O 1
ATOM 5412 N N . THR A 1 675 ? 32.008 -4.622 -16.819 1.00 94.88 675 THR A N 1
ATOM 5413 C CA . THR A 1 675 ? 32.638 -3.737 -15.835 1.00 94.88 675 THR A CA 1
ATOM 5414 C C . THR A 1 675 ? 31.794 -2.482 -15.675 1.00 94.88 675 THR A C 1
ATOM 5416 O O . THR A 1 675 ? 31.507 -1.797 -16.654 1.00 94.88 675 THR A O 1
ATOM 5419 N N . ILE A 1 676 ? 31.377 -2.200 -14.444 1.00 94.88 676 ILE A N 1
ATOM 5420 C CA . ILE A 1 676 ? 30.693 -0.965 -14.069 1.00 94.88 676 ILE A CA 1
ATOM 5421 C C . ILE A 1 676 ? 31.720 -0.050 -13.413 1.00 94.88 676 ILE A C 1
ATOM 5423 O O . ILE A 1 676 ? 32.360 -0.449 -12.441 1.00 94.88 676 ILE A O 1
ATOM 5427 N N . THR A 1 677 ? 31.851 1.167 -13.931 1.00 96.38 677 THR A N 1
ATOM 5428 C CA . THR A 1 677 ? 32.691 2.219 -13.353 1.00 96.38 677 THR A CA 1
ATOM 5429 C C . THR A 1 677 ? 31.811 3.182 -12.563 1.00 96.38 677 THR A C 1
ATOM 5431 O O . THR A 1 677 ? 30.816 3.678 -13.087 1.00 96.38 677 THR A O 1
ATOM 5434 N N . TYR A 1 678 ? 32.179 3.444 -11.311 1.00 97.19 678 TYR A N 1
ATOM 5435 C CA . TYR A 1 678 ? 31.519 4.408 -10.434 1.00 97.19 678 TYR A CA 1
ATOM 5436 C C . TYR A 1 678 ? 32.439 5.590 -10.157 1.00 97.19 678 TYR A C 1
ATOM 5438 O O . TYR A 1 678 ? 33.636 5.397 -9.935 1.00 97.19 678 TYR A O 1
ATOM 5446 N N . HIS A 1 679 ? 31.886 6.801 -10.122 1.00 97.25 679 HIS A N 1
ATOM 5447 C CA . HIS A 1 679 ? 32.665 8.037 -9.996 1.00 97.25 679 HIS A CA 1
ATOM 5448 C C . HIS A 1 679 ? 32.421 8.749 -8.662 1.00 97.25 679 HIS A C 1
ATOM 5450 O O . HIS A 1 679 ? 31.284 9.059 -8.319 1.00 97.25 679 HIS A O 1
ATOM 5456 N N . ALA A 1 680 ? 33.490 9.043 -7.923 1.00 96.06 680 ALA A N 1
ATOM 5457 C CA . ALA A 1 680 ? 33.424 9.838 -6.698 1.00 96.06 680 ALA A CA 1
ATOM 5458 C C . ALA A 1 680 ? 33.221 11.345 -7.008 1.00 96.06 680 ALA A C 1
ATOM 5460 O O . ALA A 1 680 ? 33.629 11.796 -8.084 1.00 96.06 680 ALA A O 1
ATOM 5461 N N . PRO A 1 681 ? 32.652 12.147 -6.085 1.00 96.38 681 PRO A N 1
ATOM 5462 C CA . PRO A 1 681 ? 32.251 11.783 -4.723 1.00 96.38 681 PRO A CA 1
ATOM 5463 C C . PRO A 1 681 ? 30.965 10.950 -4.671 1.00 96.38 681 PRO A C 1
ATOM 5465 O O . PRO A 1 681 ? 30.176 10.932 -5.617 1.00 96.38 681 PRO A O 1
ATOM 5468 N N . PHE A 1 682 ? 30.772 10.254 -3.551 1.00 96.38 682 PHE A N 1
ATOM 5469 C CA . PHE A 1 682 ? 29.568 9.476 -3.280 1.00 96.38 682 PHE A CA 1
ATOM 5470 C C . PHE A 1 682 ? 28.680 10.206 -2.279 1.00 96.38 682 PHE A C 1
ATOM 5472 O O . PHE A 1 682 ? 29.142 10.584 -1.206 1.00 96.38 682 PHE A O 1
ATOM 5479 N N . ASP A 1 683 ? 27.396 10.340 -2.600 1.00 94.38 683 ASP A N 1
ATOM 5480 C CA . ASP A 1 683 ? 26.464 11.150 -1.821 1.00 94.38 683 ASP A CA 1
ATOM 5481 C C . ASP A 1 683 ? 25.173 10.409 -1.483 1.00 94.38 683 ASP A C 1
ATOM 5483 O O . ASP A 1 683 ? 24.653 9.598 -2.254 1.00 94.38 683 ASP A O 1
ATOM 5487 N N . LYS A 1 684 ? 24.606 10.769 -0.331 1.00 94.25 684 LYS A N 1
ATOM 5488 C CA . LYS A 1 684 ? 23.257 10.373 0.081 1.00 94.25 684 LYS A CA 1
ATOM 5489 C C . LYS A 1 684 ? 22.249 11.464 -0.227 1.00 94.25 684 LYS A C 1
ATOM 5491 O O . LYS A 1 684 ? 22.590 12.638 -0.360 1.00 94.25 684 LYS A O 1
ATOM 5496 N N . CYS A 1 685 ? 20.984 11.075 -0.266 1.00 93.06 685 CYS A N 1
ATOM 5497 C CA . CYS A 1 685 ? 19.884 12.009 -0.444 1.00 93.06 685 CYS A CA 1
ATOM 5498 C C . CYS A 1 685 ? 19.064 12.142 0.834 1.00 93.06 685 CYS A C 1
ATOM 5500 O O . CYS A 1 685 ? 18.899 11.185 1.588 1.00 93.06 685 CYS A O 1
ATOM 5502 N N . ASP A 1 686 ? 18.508 13.329 1.037 1.00 94.81 686 ASP A N 1
ATOM 5503 C CA . ASP A 1 686 ? 17.584 13.630 2.121 1.00 94.81 686 ASP A CA 1
ATOM 5504 C C . ASP A 1 686 ? 16.250 14.025 1.493 1.00 94.81 686 ASP A C 1
ATOM 5506 O O . ASP A 1 686 ? 16.098 15.119 0.950 1.00 94.81 686 ASP A O 1
ATOM 5510 N N . ARG A 1 687 ? 15.289 13.099 1.517 1.00 96.31 687 ARG A N 1
ATOM 5511 C CA . ARG A 1 687 ? 13.997 13.289 0.856 1.00 96.31 687 ARG A CA 1
ATOM 5512 C C . ARG A 1 687 ? 13.193 14.448 1.441 1.00 96.31 687 ARG A C 1
ATOM 5514 O O . ARG A 1 687 ? 12.485 15.100 0.684 1.00 96.31 687 ARG A O 1
ATOM 5521 N N . GLU A 1 688 ? 13.291 14.730 2.741 1.00 96.00 688 GLU A N 1
ATOM 5522 C CA . GLU A 1 688 ? 12.543 15.846 3.336 1.00 96.00 688 GLU A CA 1
ATOM 5523 C C . GLU A 1 688 ? 13.107 17.196 2.870 1.00 96.00 688 GLU A C 1
ATOM 5525 O O . GLU A 1 688 ? 12.323 18.085 2.532 1.00 96.00 688 GLU A O 1
ATOM 5530 N N . LYS A 1 689 ? 14.436 17.315 2.733 1.00 97.00 689 LYS A N 1
ATOM 5531 C CA . LYS A 1 689 ? 15.083 18.491 2.117 1.00 97.00 689 LYS A CA 1
ATOM 5532 C C . LYS A 1 689 ? 14.830 18.596 0.616 1.00 97.00 689 LYS A C 1
ATOM 5534 O O . LYS A 1 689 ? 14.655 19.696 0.085 1.00 97.00 689 LYS A O 1
ATOM 5539 N N . ASP A 1 690 ? 14.803 17.460 -0.080 1.00 97.88 690 ASP A N 1
ATOM 5540 C CA . ASP A 1 690 ? 14.442 17.437 -1.495 1.00 97.88 690 ASP A CA 1
ATOM 5541 C C . ASP A 1 690 ? 12.991 17.920 -1.672 1.00 97.88 690 ASP A C 1
ATOM 5543 O O . ASP A 1 690 ? 12.734 18.743 -2.547 1.00 97.88 690 ASP A O 1
ATOM 5547 N N . TYR A 1 691 ? 12.057 17.508 -0.801 1.00 98.56 691 TYR A N 1
ATOM 5548 C CA . TYR A 1 691 ? 10.692 18.041 -0.794 1.00 98.56 691 TYR A CA 1
ATOM 5549 C C . TYR A 1 691 ? 10.652 19.544 -0.559 1.00 98.56 691 TYR A C 1
ATOM 5551 O O . TYR A 1 691 ? 9.938 20.222 -1.286 1.00 98.56 691 TYR A O 1
ATOM 5559 N N . GLU A 1 692 ? 11.404 20.082 0.401 1.00 98.56 692 GLU A N 1
ATOM 5560 C CA . GLU A 1 692 ? 11.471 21.531 0.641 1.00 98.56 692 GLU A CA 1
ATOM 5561 C C . GLU A 1 692 ? 11.907 22.299 -0.612 1.00 98.56 692 GLU A C 1
ATOM 5563 O O . GLU A 1 692 ? 11.242 23.253 -1.024 1.00 98.56 692 GLU A O 1
ATOM 5568 N N . THR A 1 693 ? 12.984 21.835 -1.249 1.00 98.38 693 THR A N 1
ATOM 5569 C CA . THR A 1 693 ? 13.550 22.445 -2.462 1.00 98.38 693 THR A CA 1
ATOM 5570 C C . THR A 1 693 ? 12.545 22.409 -3.611 1.00 98.38 693 THR A C 1
ATOM 5572 O O . THR A 1 693 ? 12.209 23.437 -4.200 1.00 98.38 693 THR A O 1
ATOM 5575 N N . VAL A 1 694 ? 12.007 21.222 -3.890 1.00 98.56 694 VAL A N 1
ATOM 5576 C CA . VAL A 1 694 ? 11.057 20.991 -4.980 1.00 98.56 694 VAL A CA 1
ATOM 5577 C C . VAL A 1 694 ? 9.743 21.747 -4.744 1.00 98.56 694 VAL A C 1
ATOM 5579 O O . VAL A 1 694 ? 9.172 22.319 -5.674 1.00 98.56 694 VAL A O 1
ATOM 5582 N N . TRP A 1 695 ? 9.264 21.793 -3.499 1.00 98.56 695 TRP A N 1
ATOM 5583 C CA . TRP A 1 695 ? 8.050 22.515 -3.120 1.00 98.56 695 TRP A CA 1
ATOM 5584 C C . TRP A 1 695 ? 8.194 24.019 -3.325 1.00 98.56 695 TRP A C 1
ATOM 5586 O O . TRP A 1 695 ? 7.292 24.642 -3.887 1.00 98.56 695 TRP A O 1
ATOM 5596 N N . ALA A 1 696 ? 9.312 24.610 -2.898 1.00 98.19 696 ALA A N 1
ATOM 5597 C CA . ALA A 1 696 ? 9.572 26.037 -3.077 1.00 98.19 696 ALA A CA 1
ATOM 5598 C C . ALA A 1 696 ? 9.565 26.437 -4.563 1.00 98.19 696 ALA A C 1
ATOM 5600 O O . ALA A 1 696 ? 8.966 27.451 -4.943 1.00 98.19 696 ALA A O 1
ATOM 5601 N N . GLU A 1 697 ? 10.163 25.606 -5.413 1.00 97.56 697 GLU A N 1
ATOM 5602 C CA . GLU A 1 697 ? 10.213 25.843 -6.852 1.00 97.56 697 GLU A CA 1
ATOM 5603 C C . GLU A 1 697 ? 8.826 25.721 -7.504 1.00 97.56 697 GLU A C 1
ATOM 5605 O O . GLU A 1 697 ? 8.381 26.648 -8.187 1.00 97.56 697 GLU A O 1
ATOM 5610 N N . PHE A 1 698 ? 8.065 24.650 -7.248 1.00 97.19 698 PHE A N 1
ATOM 5611 C CA . PHE A 1 698 ? 6.718 24.526 -7.824 1.00 97.19 698 PHE A CA 1
ATOM 5612 C C . PHE A 1 698 ? 5.721 25.552 -7.277 1.00 97.19 698 PHE A C 1
ATOM 5614 O O . PHE A 1 698 ? 4.853 26.013 -8.026 1.00 97.19 698 PHE A O 1
ATOM 5621 N N . ALA A 1 699 ? 5.862 25.979 -6.019 1.00 95.88 699 ALA A N 1
ATOM 5622 C CA . ALA A 1 699 ? 5.081 27.086 -5.475 1.00 95.88 699 ALA A CA 1
ATOM 5623 C C . ALA A 1 699 ? 5.375 28.397 -6.226 1.00 95.88 699 ALA A C 1
ATOM 5625 O O . ALA A 1 699 ? 4.451 29.147 -6.548 1.00 95.88 699 ALA A O 1
ATOM 5626 N N . THR A 1 700 ? 6.642 28.639 -6.574 1.00 94.62 700 THR A N 1
ATOM 5627 C CA . THR A 1 700 ? 7.051 29.794 -7.384 1.00 94.62 700 THR A CA 1
ATOM 5628 C C . THR A 1 700 ? 6.478 29.718 -8.797 1.00 94.62 700 THR A C 1
ATOM 5630 O O . THR A 1 700 ? 5.928 30.708 -9.281 1.00 94.62 700 THR A O 1
ATOM 5633 N N . ARG A 1 701 ? 6.536 28.546 -9.449 1.00 92.31 701 ARG A N 1
ATOM 5634 C CA . ARG A 1 701 ? 5.944 28.337 -10.785 1.00 92.31 701 ARG A CA 1
ATOM 5635 C C . ARG A 1 701 ? 4.438 28.606 -10.785 1.00 92.31 701 ARG A C 1
ATOM 5637 O O . ARG A 1 701 ? 3.960 29.289 -11.683 1.00 92.31 701 ARG A O 1
ATOM 5644 N N . ARG A 1 702 ? 3.715 28.138 -9.760 1.00 85.94 702 ARG A N 1
ATOM 5645 C CA . ARG A 1 702 ? 2.265 28.359 -9.611 1.00 85.94 702 ARG A CA 1
ATOM 5646 C C . ARG A 1 702 ? 1.894 29.835 -9.471 1.00 85.94 702 ARG A C 1
ATOM 5648 O O . ARG A 1 702 ? 0.848 30.235 -9.949 1.00 85.94 702 ARG A O 1
ATOM 5655 N N . ASN A 1 703 ? 2.724 30.639 -8.811 1.00 79.69 703 ASN A N 1
ATOM 5656 C CA . ASN A 1 703 ? 2.445 32.067 -8.631 1.00 79.69 703 ASN A CA 1
ATOM 5657 C C . ASN A 1 703 ? 2.736 32.903 -9.894 1.00 79.69 703 ASN A C 1
ATOM 5659 O O . ASN A 1 703 ? 2.381 34.078 -9.934 1.00 79.69 703 ASN A O 1
ATOM 5663 N N . ARG A 1 704 ? 3.430 32.332 -10.889 1.00 72.50 704 ARG A N 1
ATOM 5664 C CA . ARG A 1 704 ? 3.771 32.986 -12.165 1.00 72.50 704 ARG A CA 1
ATOM 5665 C C . ARG A 1 704 ? 2.834 32.601 -13.316 1.00 72.50 704 ARG A C 1
ATOM 5667 O O . ARG A 1 704 ? 2.830 33.305 -14.322 1.00 72.50 704 ARG A O 1
ATOM 5674 N N . SER A 1 705 ? 2.120 31.481 -13.184 1.00 58.66 705 SER A N 1
ATOM 5675 C CA . SER A 1 705 ? 1.073 30.997 -14.098 1.00 58.66 705 SER A CA 1
ATOM 5676 C C . SER A 1 705 ? -0.280 31.577 -13.731 1.00 58.66 705 SER A C 1
ATOM 5678 O O . SER A 1 705 ? -1.022 31.946 -14.662 1.00 58.66 705 SER A O 1
#

Secondary structure (DSSP, 8-state):
---SS---S-HHHHHHHHHHH----HHHHHHH-HHHHHHHHHHHHH----HHHHTHHHHHHHSSEEEEEE-----B----HHHHHHTT-THHHHTT--HHHHHHHHHHHHHHHT-HHHHHHHHHHHHHHHHHHH-TTT-GGGTTS-SBTHHHHHHHHHHHEEEEEEEEEEEETHHHH-TT-HHHHHHHHHHEEEEEEEE-TT-SSTT--STT--EEEEEEEESS-SS-EEEEEEEESSTHHHHHHHS--S-SPPPPSB-TTSSBP----GGG-EEEEHHHHHHHHHHHSPTT--GGG--------THHHHHHHHHHT-S-BGGGGBTTEEEE--B-HHHHHHTS-SEEEEEE--SSGGG-EE-GGG-BTTBSSSEEE-SS--STT-EEE--TTTS-TT----EEEEE-S-HHHHHHHS-B-TTT--BGGGS-EEEEESB--TTSS-SS--EEE-TT-EEBTTEEEEEES-HHHHHHHHHHHTSHHHHHHHHTT--SB--HHHHHTSBPPPTT-TTHHHHHHHHHHHH--SGGGHHHHHHT--GGGGG---SS--TTS-TTTTTT--SS--GGGS--SHHHHHHHHHHHHHHHHHHTT--HHHHHHHHHHH-HHHHHHHTT-EE-TTS-EEE---GGGTTSS--HHHHHHHTT--SSEEEEEEEE-SSTTS-EEEEEEEES--EE--HHHHHHHHHHHHHHHHHH-

pLDDT: mean 91.57, std 9.48, range [29.78, 98.88]